Protein AF-D4N871-F1 (afdb_monomer_lite)

Secondary structure (DSSP, 8-state):
---PPPPB--TTS-HHHHHHHHHHHHHHHHTTS-HHHHHHHHHTTSHHHHHHHHHHHHHGGGS-HHHHHHHHHTT-HHHHHHHHHHHHHTT-B-SS-EEEEE---TGGGT--S-S--BTTTTB--HHHHHHHHHHHTT--EE--SEEEEE-SGGG--TT-SEEEEEEEPTT-BEEEEE-SS-EEEEEEET-EEEEEEEEEEEETTEEEEEEEEEEE-----TTT--HHHHHHHHTTHHHHS-HHHHHHHHHIIIIIHHHHHHHHHTTT-S--HHHHHHHHHHHHHHHHS---S-EEEEEEE-SGGGTS-TT--SEEEETTEEEE-HHHHHHHHHHHTT-EEEESS-EEEESSS--GGGTT--EEEEEEE-TT-SEEE--S-TT-TTT-EEEEPTTEEEEEEEEEEEEEEEETTEEEEEEEEEEEEEE-S--

InterPro domains:
  IPR003540 ADP ribosyltransferase [PF03496] (18-212)
  IPR003540 ADP ribosyltransferase [PF03496] (227-427)
  IPR016013 Binary exotoxin A, clostridial type [PR01390] (21-40)
  IPR016013 Binary exotoxin A, clostridial type [PR01390] (56-74)
  IPR016013 Binary exotoxin A, clostridial type [PR01390] (91-112)
  IPR016013 Binary exotoxin A, clostridial type [PR01390] (161-179)
  IPR016013 Binary exotoxin A, clostridial type [PR01390] (205-221)
  IPR016013 Binary exotoxin A, clostridial type [PR01390] (229-252)
  IPR016013 Binary exotoxin A, clostridial type [PR01390] (332-350)
  IPR016013 Binary exotoxin A, clostridial type [PR01390] (375-394)

Sequence (431 aa):
MPIIKEPIDFINKPESEAKKWGKEEEKRWFTKLNNLEEVAVNQLKNKEYKTKIDNFSTDILFSSLTAIEIMKEDENQNLFDVERIREALLKNTLDRDAIGYVNFTPKELGINFSIRDVELDRDISDETLDKVRQQIINQEYTKFSFISLGLNDNSINESVPVIVKTRVPTTFDYGVLNDKETVSLLLNQGFSIIPESAIITTIKGKDYILIEGSLSQELDFYNKGSEAWGAENYGDYISKLSHEQLGALEGYLHSDYKAINSYLRNNRVPNNDELNKKIELISSALSVKPIPQTLIAYRRVDGIPFDLPSDFSFDKKENGEIIADKQKLNEFIDKWTGKEIENLSFSSTSLKSTPLSFSKSRFIFRLRLSEGTIGAFIYGFSGFQDEQEILLNKNSTFKIFRITPITSIINRVTKMTQVVIDAEVIQNKEI

Foldseek 3Di:
DPPDDDALACEVHDPVVLLVVLVVQQVVLVVQADPLLCVLVQCCLPVVSVVVLQQVLLQVLQAAPQQVVQCVVVVPSSSVSNVSPVVSLVRDWFPFKAKAWKPDACQLQLHLDQQQDDDPSFDGDPVSQVVSCVQAAQDKGFRQGWIKGWRYPLPDDLVGQATEIEMGGTGFGWHWDRDPRTIIITGDHQKIWHFNDWDWDADPRGIHTYTYTYIGGAAADRQNFDLPCQCVQCVCLLVQADPLLNVLQLCCVPPCVVVLQVCLVVVNPPPDVVSVSSLVSPLVSLQSRDDAAKHKWKDFAACVLVVDPSLDAQWDDDPNDIDGNVVVVSVCSVVQAQDKGWFSAKDKIASRQYDLVRSSRFEMETETRHHSFRWGQPPPDPPCSPRRIIIHRGGWMWGFSHKDWGWHRNHPVDIGIHIYTYTYTDDDPPD

Organism: NCBI:txid36828

Radius of gyration: 23.7 Å; chains: 1; bounding box: 64×53×73 Å

Structure (mmCIF, N/CA/C/O backbone):
data_AF-D4N871-F1
#
_entry.id   AF-D4N871-F1
#
loop_
_atom_site.group_PDB
_atom_site.id
_atom_site.type_symbol
_atom_site.label_atom_id
_atom_site.label_alt_id
_atom_site.label_comp_id
_atom_site.label_asym_id
_atom_site.label_entity_id
_atom_site.label_seq_id
_atom_site.pdbx_PDB_ins_code
_atom_site.Cartn_x
_atom_site.Cartn_y
_atom_site.Cartn_z
_atom_site.occupancy
_atom_site.B_iso_or_equiv
_atom_site.auth_seq_id
_atom_site.auth_comp_id
_atom_site.auth_asym_id
_atom_site.auth_atom_id
_atom_site.pdbx_PDB_model_num
ATOM 1 N N . MET A 1 1 ? 7.633 -24.657 35.528 1.00 44.75 1 MET A N 1
ATOM 2 C CA . MET A 1 1 ? 6.983 -24.412 34.223 1.00 44.75 1 MET A CA 1
ATOM 3 C C . MET A 1 1 ? 6.758 -22.914 34.097 1.00 44.75 1 MET A C 1
ATOM 5 O O . MET A 1 1 ? 6.305 -22.341 35.083 1.00 44.75 1 MET A O 1
ATOM 9 N N . PRO A 1 2 ? 7.122 -22.260 32.981 1.00 48.31 2 PRO A N 1
ATOM 10 C CA . PRO A 1 2 ? 6.734 -20.868 32.765 1.00 48.31 2 PRO A CA 1
ATOM 11 C C . PRO A 1 2 ? 5.201 -20.769 32.756 1.00 48.31 2 PRO A C 1
ATOM 13 O O . PRO A 1 2 ? 4.531 -21.647 32.214 1.00 48.31 2 PRO A O 1
ATOM 16 N N . ILE A 1 3 ? 4.646 -19.742 33.405 1.00 69.06 3 ILE A N 1
ATOM 17 C CA . ILE A 1 3 ? 3.200 -19.487 33.407 1.00 69.06 3 ILE A CA 1
ATOM 18 C C . ILE A 1 3 ? 2.806 -19.123 31.973 1.00 69.06 3 ILE A C 1
ATOM 20 O O . ILE A 1 3 ? 3.244 -18.092 31.460 1.00 69.06 3 ILE A O 1
ATOM 24 N N . ILE A 1 4 ? 2.013 -19.977 31.325 1.00 73.56 4 ILE A N 1
ATOM 25 C CA . ILE A 1 4 ? 1.446 -19.692 30.004 1.00 73.56 4 ILE A CA 1
ATOM 26 C C . ILE A 1 4 ? 0.475 -18.521 30.180 1.00 73.56 4 ILE A C 1
ATOM 28 O O . ILE A 1 4 ? -0.488 -18.623 30.939 1.00 73.56 4 ILE A O 1
ATOM 32 N N . LYS A 1 5 ? 0.751 -17.390 29.525 1.00 87.56 5 LYS A N 1
ATOM 33 C CA . LYS A 1 5 ? -0.169 -16.250 29.494 1.00 87.56 5 LYS A CA 1
ATOM 34 C C . LYS A 1 5 ? -1.165 -16.460 28.356 1.00 87.56 5 LYS A C 1
ATOM 36 O O . LYS A 1 5 ? -0.759 -16.506 27.199 1.00 87.56 5 LYS A O 1
ATOM 41 N N . GLU A 1 6 ? -2.447 -16.573 28.686 1.00 92.81 6 GLU A N 1
ATOM 42 C CA . GLU A 1 6 ? -3.528 -16.519 27.694 1.00 92.81 6 GLU A CA 1
ATOM 43 C C . GLU A 1 6 ? -3.536 -15.164 26.968 1.00 92.81 6 GLU A C 1
ATOM 45 O O . GLU A 1 6 ? -3.182 -14.158 27.597 1.00 92.81 6 GLU A O 1
ATOM 50 N N . PRO A 1 7 ? -3.932 -15.114 25.682 1.00 96.31 7 PRO A N 1
ATOM 51 C CA . PRO A 1 7 ? -3.974 -13.874 24.912 1.00 96.31 7 PRO A CA 1
ATOM 52 C C . PRO A 1 7 ? -4.945 -12.844 25.510 1.00 96.31 7 PRO A C 1
ATOM 54 O O . PRO A 1 7 ? -5.891 -13.180 26.227 1.00 96.31 7 PRO A O 1
ATOM 57 N N . ILE A 1 8 ? -4.720 -11.569 25.187 1.00 96.75 8 ILE A N 1
ATOM 58 C CA . ILE A 1 8 ? -5.708 -10.506 25.380 1.00 96.75 8 ILE A CA 1
ATOM 59 C C . ILE A 1 8 ? -6.852 -10.784 24.407 1.00 96.75 8 ILE A C 1
ATOM 61 O O . ILE A 1 8 ? -6.727 -10.543 23.210 1.00 96.75 8 ILE A O 1
ATOM 65 N N . ASP A 1 9 ? -7.950 -11.307 24.933 1.00 96.50 9 ASP A N 1
ATOM 66 C CA . ASP A 1 9 ? -9.164 -11.591 24.177 1.00 96.50 9 ASP A CA 1
ATOM 67 C C . ASP A 1 9 ? -10.379 -11.220 25.035 1.00 96.50 9 ASP A C 1
ATOM 69 O O . ASP A 1 9 ? -10.576 -11.774 26.127 1.00 96.50 9 ASP A O 1
ATOM 73 N N . PHE A 1 10 ? -11.151 -10.237 24.568 1.00 95.75 10 PHE A N 1
ATOM 74 C CA . PHE A 1 10 ? -12.412 -9.811 25.179 1.00 95.75 10 PHE A CA 1
ATOM 75 C C . PHE A 1 10 ? -13.628 -10.105 24.291 1.00 95.75 10 PHE A C 1
ATOM 77 O O . PHE A 1 10 ? -14.736 -9.668 24.612 1.00 95.75 10 PHE A O 1
ATOM 84 N N . ILE A 1 11 ? -13.455 -10.872 23.211 1.00 92.75 11 ILE A N 1
ATOM 85 C CA . ILE A 1 11 ? -14.566 -11.372 22.403 1.00 92.75 11 ILE A CA 1
ATOM 86 C C . ILE A 1 11 ? -15.415 -12.291 23.293 1.00 92.75 11 ILE A C 1
ATOM 88 O O . ILE A 1 11 ? -14.889 -13.105 24.056 1.00 92.75 11 ILE A O 1
ATOM 92 N N . ASN A 1 12 ? -16.741 -12.134 23.246 1.00 88.56 12 ASN A N 1
ATOM 93 C CA . ASN A 1 12 ? -17.694 -12.833 24.120 1.00 88.56 12 ASN A CA 1
ATOM 94 C C . ASN A 1 12 ? -17.510 -12.612 25.643 1.00 88.56 12 ASN A C 1
ATOM 96 O O . ASN A 1 12 ? -18.130 -13.326 26.436 1.00 88.56 12 ASN A O 1
ATOM 100 N N . LYS A 1 13 ? -16.701 -11.637 26.088 1.00 91.50 13 LYS A N 1
ATOM 101 C CA . LYS A 1 13 ? -16.600 -11.246 27.509 1.00 91.50 13 LYS A CA 1
ATOM 102 C C . LYS A 1 13 ? -17.470 -10.023 27.819 1.00 91.50 13 LYS A C 1
ATOM 104 O O . LYS A 1 13 ? -17.770 -9.239 26.916 1.00 91.50 13 LYS A O 1
ATOM 109 N N . PRO A 1 14 ? -17.871 -9.812 29.089 1.00 91.50 14 PRO A N 1
ATOM 110 C CA . PRO A 1 14 ? -18.611 -8.618 29.476 1.00 91.50 14 PRO A CA 1
ATOM 111 C C . PRO A 1 14 ? -17.861 -7.336 29.101 1.00 91.50 14 PRO A C 1
ATOM 113 O O . PRO A 1 14 ? -16.678 -7.178 29.404 1.00 91.50 14 PRO A O 1
ATOM 116 N N . GLU A 1 15 ? -18.568 -6.373 28.509 1.00 89.88 15 GLU A N 1
ATOM 117 C CA . GLU A 1 15 ? -17.986 -5.087 28.102 1.00 89.88 15 GLU A CA 1
ATOM 118 C C . GLU A 1 15 ? -17.278 -4.367 29.262 1.00 89.88 15 GLU A C 1
ATOM 120 O O . GLU A 1 15 ? -16.228 -3.749 29.076 1.00 89.88 15 GLU A O 1
ATOM 125 N N . SER A 1 16 ? -17.823 -4.477 30.476 1.00 92.19 16 SER A N 1
ATOM 126 C CA . SER A 1 16 ? -17.251 -3.873 31.679 1.00 92.19 16 SER A CA 1
ATOM 127 C C . SER A 1 16 ? -15.835 -4.372 31.988 1.00 92.19 16 SER A C 1
ATOM 129 O O . SER A 1 16 ? -15.027 -3.599 32.507 1.00 92.19 16 SER A O 1
ATOM 131 N N . GLU A 1 17 ? -15.502 -5.619 31.638 1.00 94.31 17 GLU A N 1
ATOM 132 C CA . GLU A 1 17 ? -14.153 -6.170 31.793 1.00 94.31 17 GLU A CA 1
ATOM 133 C C . GLU A 1 17 ? -13.183 -5.530 30.802 1.00 94.31 17 GLU A C 1
ATOM 135 O O . GLU A 1 17 ? -12.138 -5.022 31.218 1.00 94.31 17 GLU A O 1
ATOM 140 N N . ALA A 1 18 ? -13.568 -5.459 29.522 1.00 94.44 18 ALA A N 1
ATOM 141 C CA . ALA A 1 18 ? -12.780 -4.797 28.485 1.00 94.44 18 ALA A CA 1
ATOM 142 C C . ALA A 1 18 ? -12.549 -3.317 28.824 1.00 94.44 18 ALA A C 1
ATOM 144 O O . ALA A 1 18 ? -11.424 -2.828 28.754 1.00 94.44 18 ALA A O 1
ATOM 145 N N . LYS A 1 19 ? -13.592 -2.598 29.264 1.00 94.88 19 LYS A N 1
ATOM 146 C CA . LYS A 1 19 ? -13.513 -1.178 29.650 1.00 94.88 19 LYS A CA 1
ATOM 147 C C . LYS A 1 19 ? -12.615 -0.945 30.856 1.00 94.88 19 LYS A C 1
ATOM 149 O O . LYS A 1 19 ? -11.854 0.026 30.874 1.00 94.88 19 LYS A O 1
ATOM 154 N N . LYS A 1 20 ? -12.698 -1.813 31.869 1.00 95.56 20 LYS A N 1
ATOM 155 C CA . LYS A 1 20 ? -11.842 -1.736 33.058 1.00 95.56 20 LYS A CA 1
ATOM 156 C C . LYS A 1 20 ? -10.380 -1.960 32.684 1.00 95.56 20 LYS A C 1
ATOM 158 O O . LYS A 1 20 ? -9.535 -1.181 33.117 1.00 95.56 20 LYS A O 1
ATOM 163 N N . TRP A 1 21 ? -10.104 -2.979 31.870 1.00 96.44 21 TRP A N 1
ATOM 164 C CA . TRP A 1 21 ? -8.763 -3.253 31.357 1.00 96.44 21 TRP A CA 1
ATOM 165 C C . TRP A 1 21 ? -8.240 -2.090 30.507 1.00 96.44 21 TRP A C 1
ATOM 167 O O . TRP A 1 21 ? -7.176 -1.551 30.795 1.00 96.44 21 TRP A O 1
ATOM 177 N N . GLY A 1 22 ? -9.036 -1.618 29.544 1.00 96.69 22 GLY A N 1
ATOM 178 C CA . GLY A 1 22 ? -8.650 -0.542 28.634 1.00 96.69 22 GLY A CA 1
ATOM 179 C C . GLY A 1 22 ? -8.344 0.772 29.350 1.00 96.69 22 GLY A C 1
ATOM 180 O O . GLY A 1 22 ? -7.403 1.465 28.986 1.00 96.69 22 GLY A O 1
ATOM 181 N N . LYS A 1 23 ? -9.091 1.105 30.412 1.00 96.62 23 LYS A N 1
ATOM 182 C CA . LYS A 1 23 ? -8.823 2.292 31.239 1.00 96.62 23 LYS A CA 1
ATOM 183 C C . LYS A 1 23 ? -7.495 2.192 31.993 1.00 96.62 23 LYS A C 1
ATOM 185 O O . LYS A 1 23 ? -6.803 3.198 32.125 1.00 96.62 23 LYS A O 1
ATOM 190 N N . GLU A 1 24 ? -7.168 1.014 32.519 1.00 97.44 24 GLU A N 1
ATOM 191 C CA . GLU A 1 24 ? -5.918 0.817 33.255 1.00 97.44 24 GLU A CA 1
ATOM 192 C C . GLU A 1 24 ? -4.712 0.823 32.314 1.00 97.44 24 GLU A C 1
ATOM 194 O O . GLU A 1 24 ? -3.729 1.505 32.596 1.00 97.44 24 GLU A O 1
ATOM 199 N N . GLU A 1 25 ? -4.801 0.149 31.166 1.00 98.06 25 GLU A N 1
ATOM 200 C CA . GLU A 1 25 ? -3.706 0.129 30.192 1.00 98.06 25 GLU A CA 1
ATOM 201 C C . GLU A 1 25 ? -3.513 1.481 29.492 1.00 98.06 25 GLU A C 1
ATOM 203 O O . GLU A 1 25 ? -2.373 1.900 29.308 1.00 98.06 25 GLU A O 1
ATOM 208 N N . GLU A 1 26 ? -4.585 2.223 29.184 1.00 97.81 26 GLU A N 1
ATOM 209 C CA . GLU A 1 26 ? -4.471 3.598 28.675 1.00 97.81 26 GLU A CA 1
ATOM 210 C C . GLU A 1 26 ? -3.758 4.497 29.694 1.00 97.81 26 GLU A C 1
ATOM 212 O O . GLU A 1 26 ? -2.779 5.164 29.360 1.00 97.81 26 GLU A O 1
ATOM 217 N N . LYS A 1 27 ? -4.172 4.449 30.968 1.00 97.81 27 LYS A N 1
ATOM 218 C CA . LYS A 1 27 ? -3.506 5.189 32.047 1.00 97.81 27 LYS A CA 1
ATOM 219 C C . LYS A 1 27 ? -2.032 4.798 32.156 1.00 97.81 27 LYS A C 1
ATOM 221 O O . LYS A 1 27 ? -1.174 5.670 32.267 1.00 97.81 27 LYS A O 1
ATOM 226 N N . ARG A 1 28 ? -1.724 3.499 32.124 1.00 98.06 28 ARG A N 1
ATOM 227 C CA . ARG A 1 28 ? -0.352 2.987 32.201 1.00 98.06 28 ARG A CA 1
ATOM 228 C C . ARG A 1 28 ? 0.492 3.469 31.027 1.00 98.06 28 ARG A C 1
ATOM 230 O O . ARG A 1 28 ? 1.630 3.881 31.240 1.00 98.06 28 ARG A O 1
ATOM 237 N N . TRP A 1 29 ? -0.051 3.451 29.815 1.00 98.50 29 TRP A N 1
ATOM 238 C CA . TRP A 1 29 ? 0.630 3.968 28.636 1.00 98.50 29 TRP A CA 1
ATOM 239 C C . TRP A 1 29 ? 0.891 5.471 28.761 1.00 98.50 29 TRP A C 1
ATOM 241 O O . TRP A 1 29 ? 2.030 5.895 28.583 1.00 98.50 29 TRP A O 1
ATOM 251 N N . PHE A 1 30 ? -0.105 6.251 29.191 1.00 98.12 30 PHE A N 1
ATOM 252 C CA . PHE A 1 30 ? -0.009 7.710 29.304 1.00 98.12 30 PHE A CA 1
ATOM 253 C C . PHE A 1 30 ? 1.044 8.155 30.329 1.00 98.12 30 PHE A C 1
ATOM 255 O O . PHE A 1 30 ? 1.711 9.158 30.112 1.00 98.12 30 PHE A O 1
ATOM 262 N N . THR A 1 31 ? 1.320 7.366 31.380 1.00 98.38 31 THR A N 1
ATOM 263 C CA . THR A 1 31 ? 2.444 7.664 32.302 1.00 98.38 31 THR A CA 1
ATOM 264 C C . THR A 1 31 ? 3.831 7.635 31.648 1.00 98.38 31 THR A C 1
ATOM 266 O O . THR A 1 31 ? 4.795 8.113 32.244 1.00 98.38 31 THR A O 1
ATOM 269 N N . LYS A 1 32 ? 3.952 7.068 30.442 1.00 98.50 32 LYS A N 1
ATOM 270 C CA . LYS A 1 32 ? 5.198 7.006 29.665 1.00 98.50 32 LYS A CA 1
ATOM 271 C C . LYS A 1 32 ? 5.302 8.122 28.622 1.00 98.50 32 LYS A C 1
ATOM 273 O O . LYS A 1 32 ? 6.351 8.253 27.988 1.00 98.50 32 LYS A O 1
ATOM 278 N N . LEU A 1 33 ? 4.224 8.872 28.401 1.00 98.56 33 LEU A N 1
ATOM 279 C CA . LEU A 1 33 ? 4.135 9.876 27.349 1.00 98.56 33 LEU A CA 1
ATOM 280 C C . LEU A 1 33 ? 4.534 11.253 27.877 1.00 98.56 33 LEU A C 1
ATOM 282 O O . LEU A 1 33 ? 4.311 11.588 29.040 1.00 98.56 33 LEU A O 1
ATOM 286 N N . ASN A 1 34 ? 5.133 12.065 27.011 1.00 98.56 34 ASN A N 1
ATOM 287 C CA . ASN A 1 34 ? 5.230 13.498 27.260 1.00 98.56 34 ASN A CA 1
ATOM 288 C C . ASN A 1 34 ? 3.897 14.186 26.907 1.00 98.56 34 ASN A C 1
ATOM 290 O O . ASN A 1 34 ? 3.037 13.612 26.242 1.00 98.56 34 ASN A O 1
ATOM 294 N N . ASN A 1 35 ? 3.735 15.445 27.317 1.00 98.44 35 ASN A N 1
ATOM 295 C CA . ASN A 1 35 ? 2.480 16.176 27.127 1.00 98.44 35 ASN A CA 1
ATOM 296 C C . ASN A 1 35 ? 2.042 16.291 25.651 1.00 98.44 35 ASN A C 1
ATOM 298 O O . ASN A 1 35 ? 0.852 16.239 25.362 1.00 98.44 35 ASN A O 1
ATOM 302 N N . LEU A 1 36 ? 2.977 16.455 24.708 1.00 98.44 36 LEU A N 1
ATOM 303 C CA . LEU A 1 36 ? 2.640 16.589 23.285 1.00 98.44 36 LEU A CA 1
ATOM 304 C C . LEU A 1 36 ? 2.220 15.248 22.671 1.00 98.44 36 LEU A C 1
ATOM 306 O O . LEU A 1 36 ? 1.280 15.208 21.881 1.00 98.44 36 LEU A O 1
ATOM 310 N N . GLU A 1 37 ? 2.881 14.158 23.060 1.00 98.75 37 GLU A N 1
ATOM 311 C CA . GLU A 1 37 ? 2.487 12.795 22.686 1.00 98.75 37 GLU A CA 1
ATOM 312 C C . GLU A 1 37 ? 1.099 12.449 23.232 1.00 98.75 37 GLU A C 1
ATOM 314 O O . GLU A 1 37 ? 0.248 11.976 22.481 1.00 98.75 37 GLU A O 1
ATOM 319 N N . GLU A 1 38 ? 0.838 12.739 24.511 1.00 98.44 38 GLU A N 1
ATOM 320 C CA . GLU A 1 38 ? -0.465 12.501 25.139 1.00 98.44 38 GLU A CA 1
ATOM 321 C C . GLU A 1 38 ? -1.579 13.279 24.430 1.00 98.44 38 GLU A C 1
ATOM 323 O O . GLU A 1 38 ? -2.631 12.717 24.122 1.00 98.44 38 GLU A O 1
ATOM 328 N N . VAL A 1 39 ? -1.346 14.556 24.109 1.00 98.44 39 VAL A N 1
ATOM 329 C CA . VAL A 1 39 ? -2.315 15.392 23.388 1.00 98.44 39 VAL A CA 1
ATOM 330 C C . VAL A 1 39 ? -2.604 14.846 21.987 1.00 98.44 39 VAL A C 1
ATOM 332 O O . VAL A 1 39 ? -3.775 14.780 21.608 1.00 98.44 39 VAL A O 1
ATOM 335 N N . ALA A 1 40 ? -1.582 14.439 21.228 1.00 98.50 40 ALA A N 1
ATOM 336 C CA . ALA A 1 40 ? -1.760 13.875 19.887 1.00 98.50 40 ALA A CA 1
ATOM 337 C C . ALA A 1 40 ? -2.534 12.544 19.930 1.00 98.50 40 ALA A C 1
ATOM 339 O O . ALA A 1 40 ? -3.506 12.356 19.197 1.00 98.50 40 ALA A O 1
ATOM 340 N N . VAL A 1 41 ? -2.164 11.646 20.849 1.00 98.38 41 VAL A N 1
ATOM 341 C CA . VAL A 1 41 ? -2.829 10.348 21.040 1.00 98.38 41 VAL A CA 1
ATOM 342 C C . VAL A 1 41 ? -4.275 10.522 21.508 1.00 98.38 41 VAL A C 1
ATOM 344 O O . VAL A 1 41 ? -5.183 9.900 20.960 1.00 98.38 41 VAL A O 1
ATOM 347 N N . ASN A 1 42 ? -4.528 11.378 22.500 1.00 97.06 42 ASN A N 1
ATOM 348 C CA . ASN A 1 42 ? -5.863 11.540 23.074 1.00 97.06 42 ASN A CA 1
ATOM 349 C C . ASN A 1 42 ? -6.858 12.156 22.073 1.00 97.06 42 ASN A C 1
ATOM 351 O O . ASN A 1 42 ? -8.049 11.838 22.114 1.00 97.06 42 ASN A O 1
ATOM 355 N N . GLN A 1 43 ? -6.387 12.977 21.126 1.00 97.62 43 GLN A N 1
ATOM 356 C CA . GLN A 1 43 ? -7.223 13.503 20.041 1.00 97.62 43 GLN A CA 1
ATOM 357 C C . GLN A 1 43 ? -7.733 12.414 19.084 1.00 97.62 43 GLN A C 1
ATOM 359 O O . GLN A 1 43 ? -8.785 12.603 18.474 1.00 97.62 43 GLN A O 1
ATOM 364 N N . LEU A 1 44 ? -7.089 11.240 19.007 1.00 97.44 44 LEU A N 1
ATOM 365 C CA . LEU A 1 44 ? -7.565 10.111 18.191 1.00 97.44 44 LEU A CA 1
ATOM 366 C C . LEU A 1 44 ? -8.910 9.536 18.665 1.00 97.44 44 LEU A C 1
ATOM 368 O O . LEU A 1 44 ? -9.563 8.813 17.915 1.00 97.44 44 LEU A O 1
ATOM 372 N N . LYS A 1 45 ? -9.369 9.881 19.876 1.00 94.81 45 LYS A N 1
ATOM 373 C CA . LYS A 1 45 ? -10.731 9.562 20.341 1.00 94.81 45 LYS A CA 1
ATOM 374 C C . LYS A 1 45 ? -11.808 10.336 19.570 1.00 94.81 45 LYS A C 1
ATOM 376 O O . LYS A 1 45 ? -12.973 9.943 19.568 1.00 94.81 45 LYS A O 1
ATOM 381 N N . ASN A 1 46 ? -11.444 11.438 18.910 1.00 95.31 46 ASN A N 1
ATOM 382 C CA . ASN A 1 46 ? -12.317 12.135 17.976 1.00 95.31 46 ASN A CA 1
ATOM 383 C C . ASN A 1 46 ? -12.229 11.466 16.590 1.00 95.31 46 ASN A C 1
ATOM 385 O O . ASN A 1 46 ? -11.169 11.442 15.967 1.00 95.31 46 ASN A O 1
ATOM 389 N N . LYS A 1 47 ? -13.361 10.950 16.089 1.00 93.06 47 LYS A N 1
ATOM 390 C CA . LYS A 1 47 ? -13.431 10.205 14.816 1.00 93.06 47 LYS A CA 1
ATOM 391 C C . LYS A 1 47 ? -12.989 11.028 13.597 1.00 93.06 47 LYS A C 1
ATOM 393 O O . LYS A 1 47 ? -12.364 10.477 12.692 1.00 93.06 47 LYS A O 1
ATOM 398 N N . GLU A 1 48 ? -13.2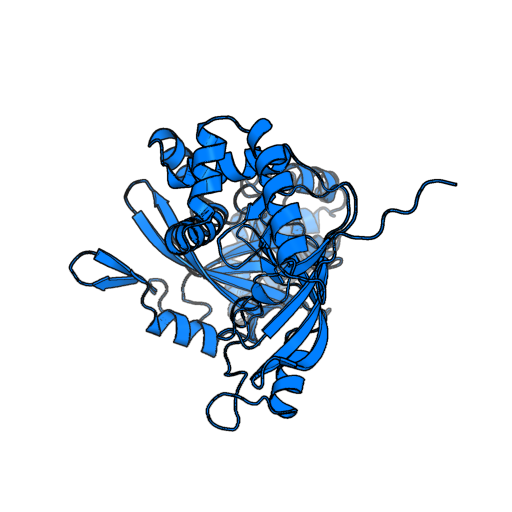86 12.327 13.565 1.00 96.69 48 GLU A N 1
ATOM 399 C CA . GLU A 1 48 ? -12.889 13.225 12.471 1.00 96.69 48 GLU A CA 1
ATOM 400 C C . GLU A 1 48 ? -11.374 13.460 12.479 1.00 96.69 48 GLU A C 1
ATOM 402 O O . GLU A 1 48 ? -10.717 13.295 11.450 1.00 96.69 48 GLU A O 1
ATOM 407 N N . TYR A 1 49 ? -10.801 13.747 13.653 1.00 97.75 49 TYR A N 1
ATOM 408 C CA . TYR A 1 49 ? -9.355 13.897 13.810 1.00 97.75 49 TYR A CA 1
ATOM 409 C C . TYR A 1 49 ? -8.613 12.595 13.493 1.00 97.75 49 TYR A C 1
ATOM 411 O O . TYR A 1 49 ? -7.644 12.623 12.738 1.00 97.75 49 TYR A O 1
ATOM 419 N N . LYS A 1 50 ? -9.096 11.444 13.982 1.00 97.44 50 LYS A N 1
ATOM 420 C CA . LYS A 1 50 ? -8.519 10.136 13.642 1.00 97.44 50 LYS A CA 1
ATOM 421 C C . LYS A 1 50 ? -8.531 9.887 12.136 1.00 97.44 50 LYS A C 1
ATOM 423 O O . LYS A 1 50 ? -7.497 9.536 11.585 1.00 97.44 50 LYS A O 1
ATOM 428 N N . THR A 1 51 ? -9.655 10.139 11.462 1.00 97.62 51 THR A N 1
ATOM 429 C CA . THR A 1 51 ? -9.750 10.000 9.997 1.00 97.62 51 THR A CA 1
ATOM 430 C C . THR A 1 51 ? -8.749 10.916 9.287 1.00 97.62 51 THR A C 1
ATOM 432 O O . THR A 1 51 ? -8.058 10.492 8.363 1.00 97.62 51 THR A O 1
ATOM 435 N N . LYS A 1 52 ? -8.626 12.169 9.738 1.00 98.44 52 LYS A N 1
ATOM 436 C CA . LYS A 1 52 ? -7.663 13.136 9.198 1.00 98.44 52 LYS A CA 1
ATOM 437 C C . LYS A 1 52 ? -6.214 12.670 9.380 1.00 98.44 52 LYS A C 1
ATOM 439 O O . LYS A 1 52 ? -5.440 12.772 8.432 1.00 98.44 52 LYS A O 1
ATOM 444 N N . ILE A 1 53 ? -5.843 12.180 10.564 1.00 98.69 53 ILE A N 1
ATOM 445 C CA . ILE A 1 53 ? -4.486 11.700 10.859 1.00 98.69 53 ILE A CA 1
ATOM 446 C C . ILE A 1 53 ? -4.183 10.392 10.131 1.00 98.69 53 ILE A C 1
ATOM 448 O O . ILE A 1 53 ? -3.097 10.267 9.578 1.00 98.69 53 ILE A O 1
ATOM 452 N N . ASP A 1 54 ? -5.130 9.458 10.047 1.00 98.50 54 ASP A N 1
ATOM 453 C CA . ASP A 1 54 ? -4.951 8.215 9.292 1.00 98.50 54 ASP A CA 1
ATOM 454 C C . ASP A 1 54 ? -4.705 8.518 7.801 1.00 98.50 54 ASP A C 1
ATOM 456 O O . ASP A 1 54 ? -3.725 8.030 7.226 1.00 98.50 54 ASP A O 1
ATOM 460 N N . ASN A 1 55 ? -5.503 9.412 7.203 1.00 98.56 55 ASN A N 1
ATOM 461 C CA . ASN A 1 55 ? -5.298 9.878 5.826 1.00 98.56 55 ASN A CA 1
ATOM 462 C C . ASN A 1 55 ? -3.940 10.575 5.663 1.00 98.56 55 ASN A C 1
ATOM 464 O O . ASN A 1 55 ? -3.148 10.191 4.808 1.00 98.56 55 ASN A O 1
ATOM 468 N N . PHE A 1 56 ? -3.618 11.540 6.530 1.00 98.75 56 PHE A N 1
ATOM 469 C CA . PHE A 1 56 ? -2.359 12.283 6.443 1.00 98.75 56 PHE A CA 1
ATOM 470 C C . PHE A 1 56 ? -1.133 11.375 6.629 1.00 98.75 56 PHE A C 1
ATOM 472 O O . PHE A 1 56 ? -0.132 11.518 5.932 1.00 98.75 56 PHE A O 1
ATOM 479 N N . SER A 1 57 ? -1.218 10.398 7.535 1.00 98.81 57 SER A N 1
ATOM 480 C CA . SER A 1 57 ? -0.163 9.411 7.768 1.00 98.81 57 SER A CA 1
ATOM 481 C C . SER A 1 57 ? 0.084 8.514 6.551 1.00 98.81 57 SER A C 1
ATOM 483 O O . SER A 1 57 ? 1.206 8.038 6.381 1.00 98.81 57 SER A O 1
ATOM 485 N N . THR A 1 58 ? -0.929 8.332 5.696 1.00 98.81 58 THR A N 1
ATOM 486 C CA . THR A 1 58 ? -0.821 7.673 4.387 1.00 98.81 58 THR A CA 1
ATOM 487 C C . THR A 1 58 ? -0.208 8.621 3.356 1.00 98.81 58 THR A C 1
ATOM 489 O O . THR A 1 58 ? 0.759 8.263 2.689 1.00 98.81 58 THR A O 1
ATOM 492 N N . ASP A 1 59 ? -0.708 9.857 3.264 1.00 98.75 59 ASP A N 1
ATOM 493 C CA . ASP A 1 59 ? -0.267 10.873 2.298 1.00 98.75 59 ASP A CA 1
ATOM 494 C C . ASP A 1 59 ? 1.253 11.110 2.333 1.00 98.75 59 ASP A C 1
ATOM 496 O O . ASP A 1 59 ? 1.914 11.211 1.291 1.00 98.75 59 ASP A O 1
ATOM 500 N N . ILE A 1 60 ? 1.839 11.158 3.535 1.00 98.75 60 ILE A N 1
ATOM 501 C CA . ILE A 1 60 ? 3.278 11.396 3.713 1.00 98.75 60 ILE A CA 1
ATOM 502 C C . ILE A 1 60 ? 4.159 10.237 3.224 1.00 98.75 60 ILE A C 1
ATOM 504 O O . ILE A 1 60 ? 5.319 10.474 2.899 1.00 98.75 60 ILE A O 1
ATOM 508 N N . LEU A 1 61 ? 3.636 9.009 3.115 1.00 98.75 61 LEU A N 1
ATOM 509 C CA . LEU A 1 61 ? 4.374 7.860 2.561 1.00 98.75 61 LEU A CA 1
ATOM 510 C C . LEU A 1 61 ? 4.556 7.967 1.040 1.00 98.75 61 LEU A C 1
ATOM 512 O O . LEU A 1 61 ? 5.468 7.364 0.474 1.00 98.75 61 LEU A O 1
ATOM 516 N N . PHE A 1 62 ? 3.714 8.773 0.390 1.00 98.81 62 PHE A N 1
ATOM 517 C CA . PHE A 1 62 ? 3.672 8.993 -1.058 1.00 98.81 62 PHE A CA 1
ATOM 518 C C . PHE A 1 62 ? 3.912 10.463 -1.426 1.00 98.81 62 PHE A C 1
ATOM 520 O O . PHE A 1 62 ? 3.488 10.943 -2.482 1.00 98.81 62 PHE A O 1
ATOM 527 N N . SER A 1 63 ? 4.592 11.183 -0.538 1.00 98.69 63 SER A N 1
ATOM 528 C CA . SER A 1 63 ? 5.093 12.538 -0.747 1.00 98.69 63 SER A CA 1
ATOM 529 C C . SER A 1 63 ? 6.622 12.501 -0.771 1.00 98.69 63 SER A C 1
ATOM 531 O O . SER A 1 63 ? 7.240 11.680 -0.090 1.00 98.69 63 SER A O 1
ATOM 533 N N . SER A 1 64 ? 7.255 13.360 -1.575 1.00 98.44 64 SER A N 1
ATOM 534 C CA . SER A 1 64 ? 8.723 13.362 -1.701 1.00 98.44 64 SER A CA 1
ATOM 535 C C . SER A 1 64 ? 9.404 13.719 -0.378 1.00 98.44 64 SER A C 1
ATOM 537 O O . SER A 1 64 ? 8.847 14.483 0.409 1.00 98.44 64 SER A O 1
ATOM 539 N N . LEU A 1 65 ? 10.634 13.243 -0.157 1.00 98.25 65 LEU A N 1
ATOM 540 C CA . LEU A 1 65 ? 11.418 13.630 1.026 1.00 98.25 65 LEU A CA 1
ATOM 541 C C . LEU A 1 65 ? 11.589 15.155 1.125 1.00 98.25 65 LEU A C 1
ATOM 543 O O . LEU A 1 65 ? 11.486 15.706 2.213 1.00 98.25 65 LEU A O 1
ATOM 547 N N . THR A 1 66 ? 11.725 15.857 -0.005 1.00 98.06 66 THR A N 1
ATOM 548 C CA . THR A 1 66 ? 11.733 17.329 -0.045 1.00 98.06 66 THR A CA 1
ATOM 549 C C . THR A 1 66 ? 10.445 17.936 0.515 1.00 98.06 66 THR A C 1
ATOM 551 O O . THR A 1 66 ? 10.502 18.903 1.264 1.00 98.06 66 THR A O 1
ATOM 554 N N . ALA A 1 67 ? 9.277 17.373 0.192 1.00 98.25 67 ALA A N 1
ATOM 555 C CA . ALA A 1 67 ? 8.008 17.839 0.750 1.00 98.25 67 ALA A CA 1
ATOM 556 C C . ALA A 1 67 ? 7.903 17.562 2.258 1.00 98.25 67 ALA A C 1
ATOM 558 O O . ALA A 1 67 ? 7.345 18.383 2.983 1.00 98.25 67 ALA A O 1
ATOM 559 N N . ILE A 1 68 ? 8.462 16.441 2.734 1.00 98.38 68 ILE A N 1
ATOM 560 C CA . ILE A 1 68 ? 8.546 16.144 4.170 1.00 98.38 68 ILE A CA 1
ATOM 561 C C . ILE A 1 68 ? 9.401 17.188 4.893 1.00 98.38 68 ILE A C 1
ATOM 563 O O . ILE A 1 68 ? 8.953 17.731 5.898 1.00 98.38 68 ILE A O 1
ATOM 567 N N . GLU A 1 69 ? 10.584 17.514 4.370 1.00 98.31 69 GLU A N 1
ATOM 568 C CA . GLU A 1 69 ? 11.458 18.524 4.982 1.00 98.31 69 GLU A CA 1
ATOM 569 C C . GLU A 1 69 ? 10.815 19.918 4.985 1.00 98.31 69 GLU A C 1
ATOM 571 O O . GLU A 1 69 ? 10.796 20.567 6.026 1.00 98.31 69 GLU A O 1
ATOM 576 N N . ILE A 1 70 ? 10.154 20.325 3.891 1.00 98.12 70 ILE A N 1
ATOM 577 C CA . ILE A 1 70 ? 9.373 21.578 3.855 1.00 98.12 70 ILE A CA 1
ATOM 578 C C . ILE A 1 70 ? 8.318 21.604 4.972 1.00 98.12 70 ILE A C 1
ATOM 580 O O . ILE A 1 70 ? 8.156 22.615 5.648 1.00 98.12 70 ILE A O 1
ATOM 584 N N . MET A 1 71 ? 7.598 20.500 5.194 1.00 98.44 71 MET A N 1
ATOM 585 C CA . MET A 1 71 ? 6.587 20.436 6.253 1.00 98.44 71 MET A CA 1
ATOM 586 C C . MET A 1 71 ? 7.175 20.509 7.662 1.00 98.44 71 MET A C 1
ATOM 588 O O . MET A 1 71 ? 6.516 21.055 8.546 1.00 98.44 71 MET A O 1
ATOM 592 N N . LYS A 1 72 ? 8.377 19.967 7.885 1.00 98.25 72 LYS A N 1
ATOM 593 C CA . LYS A 1 72 ? 9.076 20.100 9.170 1.00 98.25 72 LYS A CA 1
ATOM 594 C C . LYS A 1 72 ? 9.500 21.544 9.418 1.00 98.25 72 LYS A C 1
ATOM 596 O O . LYS A 1 72 ? 9.269 22.052 10.510 1.00 98.25 72 LYS A O 1
ATOM 601 N N . GLU A 1 73 ? 10.068 22.203 8.406 1.00 98.00 73 GLU A N 1
ATOM 602 C CA . GLU A 1 73 ? 10.450 23.622 8.468 1.00 98.00 73 GLU A CA 1
ATOM 603 C C . GLU A 1 73 ? 9.244 24.539 8.716 1.00 98.00 73 GLU A C 1
ATOM 605 O O . GLU A 1 73 ? 9.356 25.528 9.434 1.00 98.00 73 GLU A O 1
ATOM 610 N N . ASP A 1 74 ? 8.081 24.189 8.159 1.00 97.69 74 ASP A N 1
ATOM 611 C CA . ASP A 1 74 ? 6.820 24.917 8.340 1.00 97.69 74 ASP A CA 1
ATOM 612 C C . ASP A 1 74 ? 6.075 24.543 9.641 1.00 97.69 74 ASP A C 1
ATOM 614 O O . ASP A 1 74 ? 4.926 24.946 9.832 1.00 97.69 74 ASP A O 1
ATOM 618 N N . GLU A 1 75 ? 6.694 23.747 10.521 1.00 97.94 75 GLU A N 1
ATOM 619 C CA . GLU A 1 75 ? 6.119 23.264 11.783 1.00 97.94 75 GLU A CA 1
ATOM 620 C C . GLU A 1 75 ? 4.720 22.632 11.627 1.00 97.94 75 GLU A C 1
ATOM 622 O O . GLU A 1 75 ? 3.794 22.857 12.422 1.00 97.94 75 GLU A O 1
ATOM 627 N N . ASN A 1 76 ? 4.540 21.835 10.568 1.00 98.44 76 ASN A N 1
ATOM 628 C CA . ASN A 1 76 ? 3.254 21.241 10.229 1.00 98.44 76 ASN A CA 1
ATOM 629 C C . ASN A 1 76 ? 2.753 20.311 11.347 1.00 98.44 76 ASN A C 1
ATOM 631 O O . ASN A 1 76 ? 3.254 19.202 11.531 1.00 98.44 76 ASN A O 1
ATOM 635 N N . GLN A 1 77 ? 1.697 20.731 12.051 1.00 98.44 77 GLN A N 1
ATOM 636 C CA . GLN A 1 77 ? 1.186 19.982 13.203 1.00 98.44 77 GLN A CA 1
ATOM 637 C C . GLN A 1 77 ? 0.667 18.586 12.851 1.00 98.44 77 GLN A C 1
ATOM 639 O O . GLN A 1 77 ? 0.818 17.684 13.662 1.00 98.44 77 GLN A O 1
ATOM 644 N N . ASN A 1 78 ? 0.123 18.358 11.648 1.00 98.56 78 ASN A N 1
ATOM 645 C CA . ASN A 1 78 ? -0.322 17.009 11.279 1.00 98.56 78 ASN A CA 1
ATOM 646 C C . ASN A 1 78 ? 0.872 16.048 11.149 1.00 98.56 78 ASN A C 1
ATOM 648 O O . ASN A 1 78 ? 0.761 14.890 11.542 1.00 98.56 78 ASN A O 1
ATOM 652 N N . LEU A 1 79 ? 2.007 16.518 10.609 1.00 98.69 79 LEU A N 1
ATOM 653 C CA . LEU A 1 79 ? 3.234 15.720 10.524 1.00 98.69 79 LEU A CA 1
ATOM 654 C C . LEU A 1 79 ? 3.785 15.423 11.912 1.00 98.69 79 LEU A C 1
ATOM 656 O O . LEU A 1 79 ? 4.038 14.261 12.223 1.00 98.69 79 LEU A O 1
ATOM 660 N N . PHE A 1 80 ? 3.894 16.446 12.757 1.00 98.69 80 PHE A N 1
ATOM 661 C CA . PHE A 1 80 ? 4.382 16.262 14.118 1.00 98.69 80 PHE A CA 1
ATOM 662 C C . PHE A 1 80 ? 3.469 15.370 14.953 1.00 98.69 80 PHE A C 1
ATOM 664 O O . PHE A 1 80 ? 3.971 14.557 15.718 1.00 98.69 80 PHE A O 1
ATOM 671 N N . ASP A 1 81 ? 2.149 15.454 14.798 1.00 98.81 81 ASP A N 1
ATOM 672 C CA . ASP A 1 81 ? 1.229 14.563 15.504 1.00 98.81 81 ASP A CA 1
ATOM 673 C C . ASP A 1 81 ? 1.393 13.106 15.047 1.00 98.81 81 ASP A C 1
ATOM 675 O O . ASP A 1 81 ? 1.434 12.213 15.890 1.00 98.81 81 ASP A O 1
ATOM 679 N N . VAL A 1 82 ? 1.588 12.845 13.746 1.00 98.81 82 VAL A N 1
ATOM 680 C CA . VAL A 1 82 ? 1.918 11.492 13.256 1.00 98.81 82 VAL A CA 1
ATOM 681 C C . VAL A 1 82 ? 3.246 10.992 13.835 1.00 98.81 82 VAL A C 1
ATOM 683 O O . VAL A 1 82 ? 3.320 9.845 14.277 1.00 98.81 82 VAL A O 1
ATOM 686 N N . GLU A 1 83 ? 4.289 11.825 13.859 1.00 98.69 83 GLU A N 1
ATOM 687 C CA . GLU A 1 83 ? 5.591 11.473 14.446 1.00 98.69 83 GLU A CA 1
ATOM 688 C C . GLU A 1 83 ? 5.472 11.181 15.950 1.00 98.69 83 GLU A C 1
ATOM 690 O O . GLU A 1 83 ? 5.913 10.126 16.401 1.00 98.69 83 GLU A O 1
ATOM 695 N N . ARG A 1 84 ? 4.766 12.031 16.703 1.00 98.81 84 ARG A N 1
ATOM 696 C CA . ARG A 1 84 ? 4.488 11.849 18.138 1.00 98.81 84 ARG A CA 1
ATOM 697 C C . ARG A 1 84 ? 3.700 10.574 18.423 1.00 98.81 84 ARG A C 1
ATOM 699 O O . ARG A 1 84 ? 3.998 9.882 19.390 1.00 98.81 84 ARG A O 1
ATOM 706 N N . ILE A 1 85 ? 2.705 10.237 17.598 1.00 98.88 85 ILE A N 1
ATOM 707 C CA . ILE A 1 85 ? 1.942 8.990 17.758 1.00 98.88 85 ILE A CA 1
ATOM 708 C C . ILE A 1 85 ? 2.858 7.778 17.539 1.00 98.88 85 ILE A C 1
ATOM 710 O O . ILE A 1 85 ? 2.809 6.841 18.333 1.00 98.88 85 ILE A O 1
ATOM 714 N N . ARG A 1 86 ? 3.740 7.796 16.526 1.00 98.75 86 ARG A N 1
ATOM 715 C CA . ARG A 1 86 ? 4.743 6.729 16.329 1.00 98.75 86 ARG A CA 1
ATOM 716 C C . ARG A 1 86 ? 5.675 6.606 17.538 1.00 98.75 86 ARG A C 1
ATOM 718 O O . ARG A 1 86 ? 5.884 5.505 18.036 1.00 98.75 86 ARG A O 1
ATOM 725 N N . GLU A 1 87 ? 6.193 7.725 18.041 1.00 98.62 87 GLU A N 1
ATOM 726 C CA . GLU A 1 87 ? 7.048 7.752 19.236 1.00 98.62 87 GLU A CA 1
ATOM 727 C C . GLU A 1 87 ? 6.325 7.238 20.487 1.00 98.62 87 GLU A C 1
ATOM 729 O O . GLU A 1 87 ? 6.919 6.521 21.292 1.00 98.62 87 GLU A O 1
ATOM 734 N N . ALA A 1 88 ? 5.036 7.550 20.642 1.00 98.75 88 ALA A N 1
ATOM 735 C CA . ALA A 1 88 ? 4.215 7.057 21.741 1.00 98.75 88 ALA A CA 1
ATOM 736 C C . ALA A 1 88 ? 4.040 5.530 21.693 1.00 98.75 88 ALA A C 1
ATOM 738 O O . ALA A 1 88 ? 4.116 4.875 22.737 1.00 98.75 88 ALA A O 1
ATOM 739 N N . LEU A 1 89 ? 3.833 4.957 20.501 1.00 98.75 89 LEU A N 1
ATOM 740 C CA . LEU A 1 89 ? 3.698 3.508 20.306 1.00 98.75 89 LEU A CA 1
ATOM 741 C C . LEU A 1 89 ? 4.987 2.760 20.675 1.00 98.75 89 LEU A C 1
ATOM 743 O O . LEU A 1 89 ? 4.922 1.787 21.422 1.00 98.75 89 LEU A O 1
ATOM 747 N N . LEU A 1 90 ? 6.156 3.276 20.275 1.00 98.31 90 LEU A N 1
ATOM 748 C CA . LEU A 1 90 ? 7.473 2.682 20.576 1.00 98.31 90 LEU A CA 1
ATOM 749 C C . LEU A 1 90 ? 7.770 2.525 22.082 1.00 98.31 90 LEU A C 1
ATOM 751 O O . LEU A 1 90 ? 8.689 1.807 22.477 1.00 98.31 90 LEU A O 1
ATOM 755 N N . LYS A 1 91 ? 7.021 3.204 22.959 1.00 98.50 91 LYS A N 1
ATOM 756 C CA . LYS A 1 91 ? 7.206 3.147 24.421 1.00 98.50 91 LYS A CA 1
ATOM 757 C C . LYS A 1 91 ? 6.439 2.003 25.085 1.00 98.50 91 LYS A C 1
ATOM 759 O O . LYS A 1 91 ? 6.455 1.870 26.321 1.00 98.50 91 LYS A O 1
ATOM 764 N N . ASN A 1 92 ? 5.716 1.193 24.318 1.00 98.19 92 ASN A N 1
ATOM 765 C CA . ASN A 1 92 ? 4.835 0.186 24.881 1.00 98.19 92 ASN A CA 1
ATOM 766 C C . ASN A 1 92 ? 4.712 -1.039 23.971 1.00 98.19 92 ASN A C 1
ATOM 768 O O . ASN A 1 92 ? 4.266 -0.926 22.842 1.00 98.19 92 ASN A O 1
ATOM 772 N N . THR A 1 93 ? 5.072 -2.213 24.491 1.00 97.94 93 THR A N 1
ATOM 773 C CA . THR A 1 93 ? 5.107 -3.477 23.742 1.00 97.94 93 THR A CA 1
ATOM 774 C C . THR A 1 93 ? 4.242 -4.542 24.402 1.00 97.94 93 THR A C 1
ATOM 776 O O . THR A 1 93 ? 4.138 -4.605 25.633 1.00 97.94 93 THR A O 1
ATOM 779 N N . LEU A 1 94 ? 3.587 -5.368 23.585 1.00 96.69 94 LEU A N 1
ATOM 780 C CA . LEU A 1 94 ? 2.705 -6.436 24.054 1.00 96.69 94 LEU A CA 1
ATOM 781 C C . LEU A 1 94 ? 3.481 -7.484 24.867 1.00 96.69 94 LEU A C 1
ATOM 783 O O . LEU A 1 94 ? 4.546 -7.938 24.455 1.00 96.69 94 LEU A O 1
ATOM 787 N N . ASP A 1 95 ? 2.928 -7.892 26.015 1.00 95.94 95 ASP A N 1
ATOM 788 C CA . ASP A 1 95 ? 3.500 -8.937 26.884 1.00 95.94 95 ASP A CA 1
ATOM 789 C C . ASP A 1 95 ? 2.917 -10.339 26.625 1.00 95.94 95 ASP A C 1
ATOM 791 O O . ASP A 1 95 ? 3.326 -11.318 27.263 1.00 95.94 95 ASP A O 1
ATOM 795 N N . ARG A 1 96 ? 1.921 -10.398 25.740 1.00 96.31 96 ARG A N 1
ATOM 796 C CA . ARG A 1 96 ? 1.171 -11.560 25.268 1.00 96.31 96 ARG A CA 1
ATOM 797 C C . ARG A 1 96 ? 0.428 -11.162 23.995 1.00 96.31 96 ARG A C 1
ATOM 799 O O . ARG A 1 96 ? 0.215 -9.976 23.757 1.00 96.31 96 ARG A O 1
ATOM 806 N N . ASP A 1 97 ? -0.003 -12.144 23.222 1.00 97.88 97 ASP A N 1
ATOM 807 C CA . ASP A 1 97 ? -0.735 -11.881 21.984 1.00 97.88 97 ASP A CA 1
ATOM 808 C C . ASP A 1 97 ? -2.087 -11.207 22.255 1.00 97.88 97 ASP A C 1
ATOM 810 O O . ASP A 1 97 ? -2.666 -11.383 23.329 1.00 97.88 97 ASP A O 1
ATOM 814 N N . ALA A 1 98 ? -2.615 -10.483 21.270 1.00 98.12 98 ALA A N 1
ATOM 815 C CA . ALA A 1 98 ? -3.941 -9.871 21.330 1.00 98.12 98 ALA A CA 1
ATOM 816 C C . ALA A 1 98 ? -4.813 -10.337 20.162 1.00 98.12 98 ALA A C 1
ATOM 818 O O . ALA A 1 98 ? -4.361 -10.357 19.020 1.00 98.12 98 ALA A O 1
ATOM 819 N N . ILE A 1 99 ? -6.059 -10.706 20.443 1.00 98.44 99 ILE A N 1
ATOM 820 C CA . ILE A 1 99 ? -7.041 -11.146 19.448 1.00 98.44 99 ILE A CA 1
ATOM 821 C C . ILE A 1 99 ? -8.130 -10.080 19.349 1.00 98.44 99 ILE A C 1
ATOM 823 O O . ILE A 1 99 ? -8.592 -9.550 20.359 1.00 98.44 99 ILE A O 1
ATOM 827 N N . GLY A 1 100 ? -8.531 -9.751 18.124 1.00 97.94 100 GLY A N 1
ATOM 828 C CA . GLY A 1 100 ? -9.560 -8.746 17.891 1.00 97.94 100 GLY A CA 1
ATOM 829 C C . GLY A 1 100 ? -9.833 -8.502 16.414 1.00 97.94 100 GLY A C 1
ATOM 830 O O . GLY A 1 100 ? -9.419 -9.278 15.552 1.00 97.94 100 GLY A O 1
ATOM 831 N N . TYR A 1 101 ? -10.522 -7.398 16.136 1.00 98.00 101 TYR A N 1
ATOM 832 C CA . TYR A 1 101 ? -10.990 -7.017 14.808 1.00 98.00 101 TYR A CA 1
ATOM 833 C C . TYR A 1 101 ? -10.204 -5.815 14.277 1.00 98.00 101 TYR A C 1
ATOM 835 O O . TYR A 1 101 ? -10.260 -4.731 14.862 1.00 98.00 101 TYR A O 1
ATOM 843 N N . VAL A 1 102 ? -9.471 -5.983 13.178 1.00 97.94 102 VAL A N 1
ATOM 844 C CA . VAL A 1 102 ? -8.748 -4.880 12.532 1.00 97.94 102 VAL A CA 1
ATOM 845 C C . VAL A 1 102 ? -9.669 -4.050 11.643 1.00 97.94 102 VAL A C 1
ATOM 847 O O . VAL A 1 102 ? -10.585 -4.560 10.999 1.00 97.94 102 VAL A O 1
ATOM 850 N N . ASN A 1 103 ? -9.413 -2.745 11.585 1.00 95.69 103 ASN A N 1
ATOM 851 C CA . ASN A 1 103 ? -10.260 -1.761 10.910 1.00 95.69 103 ASN A CA 1
ATOM 852 C C . ASN A 1 103 ? -10.082 -1.707 9.377 1.00 95.69 103 ASN A C 1
ATOM 854 O O . ASN A 1 103 ? -9.906 -0.621 8.824 1.00 95.69 103 ASN A O 1
ATOM 858 N N . PHE A 1 104 ? -10.124 -2.846 8.684 1.00 98.25 104 PHE A N 1
ATOM 859 C CA . PHE A 1 104 ? -10.160 -2.893 7.217 1.00 98.25 104 PHE A CA 1
ATOM 860 C C . PHE A 1 104 ? -11.591 -2.739 6.690 1.00 98.25 104 PHE A C 1
ATOM 862 O O . PHE A 1 104 ? -12.521 -3.403 7.144 1.00 98.25 104 PHE A O 1
ATOM 869 N N . THR A 1 105 ? -11.763 -1.866 5.703 1.00 98.12 105 THR A N 1
ATOM 870 C CA . THR A 1 105 ? -13.006 -1.710 4.935 1.00 98.12 105 THR A CA 1
ATOM 871 C C . THR A 1 105 ? -12.974 -2.550 3.650 1.00 98.12 105 THR A C 1
ATOM 873 O O . THR A 1 105 ? -11.891 -2.937 3.208 1.00 98.12 105 THR A O 1
ATOM 876 N N . PRO A 1 106 ? -14.121 -2.785 2.977 1.00 98.56 106 PRO A N 1
ATOM 877 C CA . PRO A 1 106 ? -14.141 -3.497 1.697 1.00 98.56 106 PRO A CA 1
ATOM 878 C C . PRO A 1 106 ? -13.194 -2.885 0.656 1.00 98.56 106 PRO A C 1
ATOM 880 O O . PRO A 1 106 ? -12.410 -3.602 0.042 1.00 98.56 106 PRO A O 1
ATOM 883 N N . LYS A 1 107 ? -13.172 -1.549 0.537 1.00 98.00 107 LYS A N 1
ATOM 884 C CA . LYS A 1 107 ? -12.284 -0.833 -0.396 1.00 98.00 107 LYS A CA 1
ATOM 885 C C . LYS A 1 107 ? -10.801 -1.071 -0.106 1.00 98.00 107 LYS A C 1
ATOM 887 O O . LYS A 1 107 ? -9.998 -1.175 -1.027 1.00 98.00 107 LYS A O 1
ATOM 892 N N . GLU A 1 108 ? -10.430 -1.209 1.165 1.00 98.50 108 GLU A N 1
ATOM 893 C CA . GLU A 1 108 ? -9.049 -1.501 1.572 1.00 98.50 108 GLU A CA 1
ATOM 894 C C . GLU A 1 108 ? -8.635 -2.954 1.303 1.00 98.50 108 GLU A C 1
ATOM 896 O O . GLU A 1 108 ? -7.440 -3.241 1.291 1.00 98.50 108 GLU A O 1
ATOM 901 N N . LEU A 1 109 ? -9.597 -3.836 1.022 1.00 98.69 109 LEU A N 1
ATOM 902 C CA . LEU A 1 109 ? -9.400 -5.186 0.479 1.00 98.69 109 LEU A CA 1
ATOM 903 C C . LEU A 1 109 ? -9.610 -5.225 -1.053 1.00 98.69 109 LEU A C 1
ATOM 905 O O . LEU A 1 109 ? -9.763 -6.286 -1.658 1.00 98.69 109 LEU A O 1
ATOM 909 N N . GLY A 1 110 ? -9.666 -4.054 -1.701 1.00 98.31 110 GLY A N 1
ATOM 910 C CA . GLY A 1 110 ? -9.903 -3.909 -3.140 1.00 98.31 110 GLY A CA 1
ATOM 911 C C . GLY A 1 110 ? -11.333 -4.229 -3.590 1.00 98.31 110 GLY A C 1
ATOM 912 O O . GLY A 1 110 ? -11.575 -4.377 -4.785 1.00 98.31 110 GLY A O 1
ATOM 913 N N . ILE A 1 111 ? -12.289 -4.407 -2.676 1.00 98.56 111 ILE A N 1
ATOM 914 C CA . ILE A 1 111 ? -13.673 -4.775 -3.003 1.00 98.56 111 ILE A CA 1
ATOM 915 C C . ILE A 1 111 ? -14.475 -3.507 -3.302 1.00 98.56 111 ILE A C 1
ATOM 917 O O . ILE A 1 111 ? -14.719 -2.689 -2.411 1.00 98.56 111 ILE A O 1
ATOM 921 N N . ASN A 1 112 ? -14.920 -3.382 -4.554 1.00 96.94 112 ASN A N 1
ATOM 922 C CA . ASN A 1 112 ? -15.676 -2.220 -5.039 1.00 96.94 112 ASN A CA 1
ATOM 923 C C . ASN A 1 112 ? -17.150 -2.526 -5.362 1.00 96.94 112 ASN A C 1
ATOM 925 O O . ASN A 1 112 ? -17.917 -1.620 -5.670 1.00 96.94 112 ASN A O 1
ATOM 929 N N . PHE A 1 113 ? -17.565 -3.793 -5.283 1.00 95.38 113 PHE A N 1
ATOM 930 C CA . PHE A 1 113 ? -18.965 -4.195 -5.432 1.00 95.38 113 PHE A CA 1
ATOM 931 C C . PHE A 1 113 ? -19.677 -4.239 -4.071 1.00 95.38 113 PHE A C 1
ATOM 933 O O . PHE A 1 113 ? -19.040 -4.401 -3.029 1.00 95.38 113 PHE A O 1
ATOM 940 N N . SER A 1 114 ? -21.004 -4.096 -4.077 1.00 94.69 114 SER A N 1
ATOM 941 C CA . SER A 1 114 ? -21.827 -4.223 -2.869 1.00 94.69 114 SER A CA 1
ATOM 942 C C . SER A 1 114 ? -21.715 -5.627 -2.275 1.00 94.69 114 SER A C 1
ATOM 944 O O . SER A 1 114 ? -21.806 -6.606 -3.006 1.00 94.69 114 SER A O 1
ATOM 946 N N . ILE A 1 115 ? -21.527 -5.717 -0.954 1.00 96.06 115 ILE A N 1
ATOM 947 C CA . ILE A 1 115 ? -21.423 -7.002 -0.240 1.00 96.06 115 ILE A CA 1
ATOM 948 C C . ILE A 1 115 ? -22.782 -7.473 0.287 1.00 96.06 115 ILE A C 1
ATOM 950 O O . ILE A 1 115 ? -23.066 -8.661 0.252 1.00 96.06 115 ILE A O 1
ATOM 954 N N . ARG A 1 116 ? -23.619 -6.556 0.783 1.00 93.12 116 ARG A N 1
ATOM 955 C CA . ARG A 1 116 ? -25.001 -6.880 1.149 1.00 93.12 116 ARG A CA 1
ATOM 956 C C . ARG A 1 116 ? -25.868 -6.617 -0.070 1.00 93.12 116 ARG A C 1
ATOM 958 O O . ARG A 1 116 ? -26.050 -5.462 -0.446 1.00 93.12 116 ARG A O 1
ATOM 965 N N . ASP A 1 117 ? -26.289 -7.684 -0.727 1.00 81.44 117 ASP A N 1
ATOM 966 C CA . ASP A 1 117 ? -26.908 -7.680 -2.053 1.00 81.44 117 ASP A CA 1
ATOM 967 C C . ASP A 1 117 ? -28.357 -8.190 -2.041 1.00 81.44 117 ASP A C 1
ATOM 969 O O . ASP A 1 117 ? -29.049 -8.120 -3.059 1.00 81.44 117 ASP A O 1
ATOM 973 N N . VAL A 1 118 ? -28.840 -8.650 -0.882 1.00 71.88 118 VAL A N 1
ATOM 974 C CA . VAL A 1 118 ? -30.179 -9.219 -0.702 1.00 71.88 118 VAL A CA 1
ATOM 975 C C . VAL A 1 118 ? -30.916 -8.532 0.468 1.00 71.88 118 VAL A C 1
ATOM 977 O O . VAL A 1 118 ? -30.310 -7.965 1.379 1.00 71.88 118 VAL A O 1
ATOM 980 N N . GLU A 1 119 ? -32.254 -8.518 0.394 1.00 69.12 119 GLU A N 1
ATOM 981 C CA . GLU A 1 119 ? -33.185 -8.017 1.423 1.00 69.12 119 GLU A CA 1
ATOM 982 C C . GLU A 1 119 ? -32.827 -6.666 2.089 1.00 69.12 119 GLU A C 1
ATOM 984 O O . GLU A 1 119 ? -32.580 -6.586 3.297 1.00 69.12 119 GLU A O 1
ATOM 989 N N . LEU A 1 120 ? -32.927 -5.564 1.332 1.00 76.12 120 LEU A N 1
ATOM 990 C CA . LEU A 1 120 ? -32.744 -4.192 1.846 1.00 76.12 120 LEU A CA 1
ATOM 991 C C . LEU A 1 120 ? -31.342 -3.950 2.447 1.00 76.12 120 LEU A C 1
ATOM 993 O O . LEU A 1 120 ? -31.225 -3.343 3.512 1.00 76.12 120 LEU A O 1
ATOM 997 N N . ASP A 1 121 ? -30.291 -4.426 1.773 1.00 73.56 121 ASP A N 1
ATOM 998 C CA . ASP A 1 121 ? -28.883 -4.276 2.177 1.00 73.56 121 ASP A CA 1
ATOM 999 C C . ASP A 1 121 ? -28.566 -4.895 3.554 1.00 73.56 121 ASP A C 1
ATOM 1001 O O . ASP A 1 121 ? -27.785 -4.338 4.338 1.00 73.56 121 ASP A O 1
ATOM 1005 N N . ARG A 1 122 ? -29.179 -6.044 3.875 1.00 82.75 122 ARG A N 1
ATOM 1006 C CA . ARG A 1 122 ? -28.976 -6.745 5.159 1.00 82.75 122 ARG A CA 1
ATOM 1007 C C . ARG A 1 122 ? -28.275 -8.086 5.025 1.00 82.75 122 ARG A C 1
ATOM 1009 O O . ARG A 1 122 ? -27.433 -8.376 5.878 1.00 82.75 122 ARG A O 1
ATOM 1016 N N . ASP A 1 123 ? -28.580 -8.818 3.962 1.00 91.94 123 ASP A N 1
ATOM 1017 C CA . ASP A 1 123 ? -28.170 -10.208 3.787 1.00 91.94 123 ASP A CA 1
ATOM 1018 C C . ASP A 1 123 ? -27.082 -10.313 2.712 1.00 91.94 123 ASP A C 1
ATOM 1020 O O . ASP A 1 123 ? -26.966 -9.442 1.839 1.00 91.94 123 ASP A O 1
ATOM 1024 N N . ILE A 1 124 ? -26.270 -11.368 2.793 1.00 96.25 124 ILE A N 1
ATOM 1025 C CA . ILE A 1 124 ? -25.151 -11.624 1.875 1.00 96.25 124 ILE A CA 1
ATOM 1026 C C . ILE A 1 124 ? -25.399 -12.945 1.148 1.00 96.25 124 ILE A C 1
ATOM 1028 O O . ILE A 1 124 ? -25.583 -13.979 1.788 1.00 96.25 124 ILE A O 1
ATOM 1032 N N . SER A 1 125 ? -25.377 -12.931 -0.184 1.00 96.31 125 SER A N 1
ATOM 1033 C CA . SER A 1 125 ? -25.491 -14.157 -0.980 1.00 96.31 125 SER A CA 1
ATOM 1034 C C . SER A 1 125 ? -24.205 -15.002 -0.980 1.00 96.31 125 SER A C 1
ATOM 1036 O O . SER A 1 125 ? -23.089 -14.483 -0.868 1.00 96.31 125 SER A O 1
ATOM 1038 N N . ASP A 1 126 ? -24.345 -16.317 -1.184 1.00 96.75 126 ASP A N 1
ATOM 1039 C CA . ASP A 1 126 ? -23.201 -17.225 -1.367 1.00 96.75 126 ASP A CA 1
ATOM 1040 C C . ASP A 1 126 ? -22.360 -16.859 -2.607 1.00 96.75 126 ASP A C 1
ATOM 1042 O O . ASP A 1 126 ? -21.136 -16.975 -2.583 1.00 96.75 126 ASP A O 1
ATOM 1046 N N . GLU A 1 127 ? -22.991 -16.348 -3.673 1.00 97.12 127 GLU A N 1
ATOM 1047 C CA . GLU A 1 127 ? -22.290 -15.864 -4.872 1.00 97.12 127 GLU A CA 1
ATOM 1048 C C . GLU A 1 127 ? -21.369 -14.683 -4.534 1.00 97.12 127 GLU A C 1
ATOM 1050 O O . GLU A 1 127 ? -20.203 -14.647 -4.942 1.00 97.12 127 GLU A O 1
ATOM 1055 N N . THR A 1 128 ? -21.864 -13.736 -3.733 1.00 97.88 128 THR A N 1
ATOM 1056 C CA . THR A 1 128 ? -21.065 -12.608 -3.252 1.00 97.88 128 THR A CA 1
ATOM 1057 C C . THR A 1 128 ? -19.934 -13.070 -2.335 1.00 97.88 128 THR A C 1
ATOM 1059 O O . THR A 1 128 ? -18.805 -12.588 -2.478 1.00 97.88 128 THR A O 1
ATOM 1062 N N . LEU A 1 129 ? -20.176 -14.044 -1.451 1.00 98.38 129 LEU A N 1
ATOM 1063 C CA . LEU A 1 129 ? -19.125 -14.643 -0.623 1.00 98.38 129 LEU A CA 1
ATOM 1064 C C . LEU A 1 129 ? -18.018 -15.286 -1.475 1.00 98.38 129 LEU A C 1
ATOM 1066 O O . LEU A 1 129 ? -16.834 -15.056 -1.216 1.00 98.38 129 LEU A O 1
ATOM 1070 N N . ASP A 1 130 ? -18.375 -16.059 -2.500 1.00 98.38 130 ASP A N 1
ATOM 1071 C CA . ASP A 1 130 ? -17.408 -16.723 -3.377 1.00 98.38 130 ASP A CA 1
ATOM 1072 C C . ASP A 1 130 ? -16.612 -15.723 -4.221 1.00 98.38 130 ASP A C 1
ATOM 1074 O O . ASP A 1 130 ? -15.393 -15.866 -4.365 1.00 98.38 130 ASP A O 1
ATOM 1078 N N . LYS A 1 131 ? -17.255 -14.653 -4.699 1.00 98.12 131 LYS A N 1
ATOM 1079 C CA . LYS A 1 131 ? -16.571 -13.554 -5.390 1.00 98.12 131 LYS A CA 1
ATOM 1080 C C . LYS A 1 131 ? -15.559 -12.852 -4.484 1.00 98.12 131 LYS A C 1
ATOM 1082 O O . LYS A 1 131 ? -14.443 -12.566 -4.916 1.00 98.12 131 LYS A O 1
ATOM 1087 N N . VAL A 1 132 ? -15.919 -12.606 -3.221 1.00 98.44 132 VAL A N 1
ATOM 1088 C CA . VAL A 1 132 ? -14.989 -12.053 -2.226 1.00 98.44 132 VAL A CA 1
ATOM 1089 C C . VAL A 1 132 ? -13.825 -13.014 -1.998 1.00 98.44 132 VAL A C 1
ATOM 1091 O O . VAL A 1 132 ? -12.675 -12.586 -2.072 1.00 98.44 132 VAL A O 1
ATOM 1094 N N . ARG A 1 133 ? -14.088 -14.314 -1.805 1.00 98.62 133 ARG A N 1
ATOM 1095 C CA . ARG A 1 133 ? -13.037 -15.325 -1.601 1.00 98.62 133 ARG A CA 1
ATOM 1096 C C . ARG A 1 133 ? -12.029 -15.370 -2.748 1.00 98.62 133 ARG A C 1
ATOM 1098 O O . ARG A 1 133 ? -10.831 -15.371 -2.489 1.00 98.62 133 ARG A O 1
ATOM 1105 N N . GLN A 1 134 ? -12.503 -15.370 -3.994 1.00 98.06 134 GLN A N 1
ATOM 1106 C CA . GLN A 1 134 ? -11.637 -15.375 -5.181 1.00 98.06 134 GLN A CA 1
ATOM 1107 C C . GLN A 1 134 ? -10.718 -14.153 -5.251 1.00 98.06 134 GLN A C 1
ATOM 1109 O O . GLN A 1 134 ? -9.627 -14.240 -5.811 1.00 98.06 134 GLN A O 1
ATOM 1114 N N . GLN A 1 135 ? -11.162 -13.020 -4.707 1.00 98.12 135 GLN A N 1
ATOM 1115 C CA . GLN A 1 135 ? -10.405 -11.781 -4.746 1.00 98.12 135 GLN A CA 1
ATOM 1116 C C . GLN A 1 135 ? -9.390 -11.663 -3.603 1.00 98.12 135 GLN A C 1
ATOM 1118 O O . GLN A 1 135 ? -8.283 -11.185 -3.844 1.00 98.12 135 GLN A O 1
ATOM 1123 N N . ILE A 1 136 ? -9.769 -12.047 -2.377 1.00 98.56 136 ILE A N 1
ATOM 1124 C CA . ILE A 1 136 ? -9.010 -11.667 -1.174 1.00 98.56 136 ILE A CA 1
ATOM 1125 C C . ILE A 1 136 ? -8.177 -12.788 -0.553 1.00 98.56 136 ILE A C 1
ATOM 1127 O O . ILE A 1 136 ? -7.237 -12.491 0.181 1.00 98.56 136 ILE A O 1
ATOM 1131 N N . ILE A 1 137 ? -8.530 -14.061 -0.760 1.00 98.62 137 ILE A N 1
ATOM 1132 C CA . ILE A 1 137 ? -7.866 -15.160 -0.045 1.00 98.62 137 ILE A CA 1
ATOM 1133 C C . ILE A 1 137 ? -6.429 -15.309 -0.546 1.00 98.62 137 ILE A C 1
ATOM 1135 O O . ILE A 1 137 ? -6.192 -15.373 -1.751 1.00 98.62 137 ILE A O 1
ATOM 1139 N N . ASN A 1 138 ? -5.480 -15.380 0.391 1.00 98.19 138 ASN A N 1
ATOM 1140 C CA . ASN A 1 138 ? -4.030 -15.375 0.158 1.00 98.19 138 ASN A CA 1
ATOM 1141 C C . ASN A 1 138 ? -3.490 -14.114 -0.542 1.00 98.19 138 ASN A C 1
ATOM 1143 O O . ASN A 1 138 ? -2.325 -14.095 -0.938 1.00 98.19 138 ASN A O 1
ATOM 1147 N N . GLN A 1 139 ? -4.304 -13.067 -0.684 1.00 98.56 139 GLN A N 1
ATOM 1148 C CA . GLN A 1 139 ? -3.847 -11.753 -1.116 1.00 98.56 139 GLN A CA 1
ATOM 1149 C C . GLN A 1 139 ? -3.401 -10.948 0.112 1.00 98.56 139 GLN A C 1
ATOM 1151 O O . GLN A 1 139 ? -4.028 -11.011 1.165 1.00 98.56 139 GLN A O 1
ATOM 1156 N N . GLU A 1 140 ? -2.321 -10.182 -0.003 1.00 98.69 140 GLU A N 1
ATOM 1157 C CA . GLU A 1 140 ? -1.798 -9.362 1.090 1.00 98.69 140 GLU A CA 1
ATOM 1158 C C . GLU A 1 140 ? -2.177 -7.888 0.885 1.00 98.69 140 GLU A C 1
ATOM 1160 O O . GLU A 1 140 ? -1.888 -7.293 -0.157 1.00 98.69 140 GLU A O 1
ATOM 1165 N N . TYR A 1 141 ? -2.836 -7.295 1.887 1.00 98.81 141 TYR A N 1
ATOM 1166 C CA . TYR A 1 141 ? -3.339 -5.921 1.845 1.00 98.81 141 TYR A CA 1
ATOM 1167 C C . TYR A 1 141 ? -2.731 -5.073 2.958 1.00 98.81 141 TYR A C 1
ATOM 1169 O O . TYR A 1 141 ? -3.069 -5.233 4.131 1.00 98.81 141 TYR A O 1
ATOM 1177 N N . THR A 1 142 ? -1.888 -4.110 2.593 1.00 98.75 142 THR A N 1
ATOM 1178 C CA . THR A 1 142 ? -1.261 -3.195 3.557 1.00 98.75 142 THR A CA 1
ATOM 1179 C C . THR A 1 142 ? -2.220 -2.110 4.031 1.00 98.75 142 THR A C 1
ATOM 1181 O O . THR A 1 142 ? -2.878 -1.452 3.217 1.00 98.75 142 THR A O 1
ATOM 1184 N N . LYS A 1 143 ? -2.259 -1.873 5.344 1.00 98.62 143 LYS A N 1
ATOM 1185 C CA . LYS A 1 143 ? -2.837 -0.682 5.971 1.00 98.62 143 LYS A CA 1
ATOM 1186 C C . LYS A 1 143 ? -1.753 0.395 6.050 1.00 98.62 143 LYS A C 1
ATOM 1188 O O . LYS A 1 143 ? -0.833 0.310 6.860 1.00 98.62 143 LYS A O 1
ATOM 1193 N N . PHE A 1 144 ? -1.843 1.409 5.191 1.00 98.50 144 PHE A N 1
ATOM 1194 C CA . PHE A 1 144 ? -0.849 2.490 5.158 1.00 98.50 144 PHE A CA 1
ATOM 1195 C C . PHE A 1 144 ? -0.890 3.371 6.416 1.00 98.50 144 PHE A C 1
ATOM 1197 O O . PHE A 1 144 ? 0.152 3.814 6.901 1.00 98.50 144 PHE A O 1
ATOM 1204 N N . SER A 1 145 ? -2.085 3.617 6.956 1.00 98.50 145 SER A N 1
ATOM 1205 C CA . SER A 1 145 ? -2.284 4.349 8.208 1.00 98.50 145 SER A CA 1
ATOM 1206 C C . SER A 1 145 ? -1.960 3.497 9.434 1.00 98.50 145 SER A C 1
ATOM 1208 O O . SER A 1 145 ? -1.634 2.316 9.323 1.00 98.50 145 SER A O 1
ATOM 1210 N N . PHE A 1 146 ? -2.103 4.074 10.631 1.00 98.56 146 PHE A N 1
ATOM 1211 C CA . PHE A 1 146 ? -2.134 3.269 11.849 1.00 98.56 146 PHE A CA 1
ATOM 1212 C C . PHE A 1 146 ? -3.307 2.286 11.788 1.00 98.56 146 PHE A C 1
ATOM 1214 O O . PHE A 1 146 ? -4.376 2.597 11.242 1.00 98.56 146 PHE A O 1
ATOM 1221 N N . ILE A 1 147 ? -3.113 1.104 12.363 1.00 98.06 147 ILE A N 1
ATOM 1222 C CA . ILE A 1 147 ? -4.138 0.063 12.434 1.00 98.06 147 ILE A CA 1
ATOM 1223 C C . ILE A 1 147 ? -4.770 0.065 13.827 1.00 98.06 147 ILE A C 1
ATOM 1225 O O . ILE A 1 147 ? -4.092 0.234 14.843 1.00 98.06 147 ILE A O 1
ATOM 1229 N N . SER A 1 148 ? -6.091 -0.088 13.874 1.00 97.50 148 SER A N 1
ATOM 1230 C CA . SER A 1 148 ? -6.837 -0.229 15.122 1.00 97.50 148 SER A CA 1
ATOM 1231 C C . SER A 1 148 ? -7.346 -1.659 15.247 1.00 97.50 148 SER A C 1
ATOM 1233 O O . SER A 1 148 ? -8.021 -2.136 14.338 1.00 97.50 148 SER A O 1
ATOM 1235 N N . LEU A 1 149 ? -7.041 -2.317 16.367 1.00 97.75 149 LEU A N 1
ATOM 1236 C CA . LEU A 1 149 ? -7.549 -3.643 16.722 1.00 97.75 149 LEU A CA 1
ATOM 1237 C C . LEU A 1 149 ? -8.635 -3.494 17.792 1.00 97.75 149 LEU A C 1
ATOM 1239 O O . LEU A 1 149 ? -8.326 -3.281 18.963 1.00 97.75 149 LEU A O 1
ATOM 1243 N N . GLY A 1 150 ? -9.902 -3.593 17.402 1.00 96.81 150 GLY A N 1
ATOM 1244 C CA . GLY A 1 150 ? -11.030 -3.627 18.330 1.00 96.81 150 GLY A CA 1
ATOM 1245 C C . GLY A 1 150 ? -11.040 -4.923 19.136 1.00 96.81 150 GLY A C 1
ATOM 1246 O O . GLY A 1 150 ? -11.013 -6.002 18.553 1.00 96.81 150 GLY A O 1
ATOM 1247 N N . LEU A 1 151 ? -11.078 -4.834 20.465 1.00 94.19 151 LEU A N 1
ATOM 1248 C CA . LEU A 1 151 ? -10.917 -6.002 21.343 1.00 94.19 151 LEU A CA 1
ATOM 1249 C C . LEU A 1 151 ? -12.233 -6.688 21.732 1.00 94.19 151 LEU A C 1
ATOM 1251 O O . LEU A 1 151 ? -12.211 -7.738 22.366 1.00 94.19 151 LEU A O 1
ATOM 1255 N N . ASN A 1 152 ? -13.377 -6.089 21.404 1.00 89.12 152 ASN A N 1
ATOM 1256 C CA . ASN A 1 152 ? -14.698 -6.611 21.743 1.00 89.12 152 ASN A CA 1
ATOM 1257 C C . ASN A 1 152 ? -15.706 -6.388 20.608 1.00 89.12 152 ASN A C 1
ATOM 1259 O O . ASN A 1 152 ? -15.469 -5.597 19.694 1.00 89.12 152 ASN A O 1
ATOM 1263 N N . ASP A 1 153 ? -16.867 -7.036 20.699 1.00 86.06 153 ASP A N 1
ATOM 1264 C CA . ASP A 1 153 ? -17.890 -6.989 19.643 1.00 86.06 153 ASP A CA 1
ATOM 1265 C C . ASP A 1 153 ? -18.523 -5.600 19.462 1.00 86.06 153 ASP A C 1
ATOM 1267 O O . ASP A 1 153 ? -19.052 -5.296 18.396 1.00 86.06 153 ASP A O 1
ATOM 1271 N N . ASN A 1 154 ? -18.415 -4.706 20.453 1.00 84.94 154 ASN A N 1
ATOM 1272 C CA . ASN A 1 154 ? -18.840 -3.307 20.307 1.00 84.94 154 ASN A CA 1
ATOM 1273 C C . ASN A 1 154 ? -17.947 -2.507 19.350 1.00 84.94 154 ASN A C 1
ATOM 1275 O O . ASN A 1 154 ? -18.336 -1.435 18.896 1.00 84.94 154 ASN A O 1
ATOM 1279 N N . SER A 1 155 ? -16.758 -3.018 19.029 1.00 84.44 155 SER A N 1
ATOM 1280 C CA . SER A 1 155 ? -15.874 -2.413 18.032 1.00 84.44 155 SER A CA 1
ATOM 1281 C C . SER A 1 155 ? -16.310 -2.713 16.592 1.00 84.44 155 SER A C 1
ATOM 1283 O O . SER A 1 155 ? -15.768 -2.122 15.658 1.00 84.44 155 SER A O 1
ATOM 1285 N N . ILE A 1 156 ? -17.289 -3.604 16.391 1.00 90.19 156 ILE A N 1
ATOM 1286 C CA . ILE A 1 156 ? -17.832 -3.924 15.070 1.00 90.19 156 ILE A CA 1
ATOM 1287 C C . ILE A 1 156 ? -18.720 -2.768 14.598 1.00 90.19 156 ILE A C 1
ATOM 1289 O O . ILE A 1 156 ? -19.759 -2.465 15.185 1.00 90.19 156 ILE A O 1
ATOM 1293 N N . ASN A 1 157 ? -18.323 -2.126 13.500 1.00 91.31 157 ASN A N 1
ATOM 1294 C CA . ASN A 1 157 ? -19.128 -1.093 12.859 1.00 91.31 157 ASN A CA 1
ATOM 1295 C C . ASN A 1 157 ? -20.192 -1.734 11.957 1.00 91.31 157 ASN A C 1
ATOM 1297 O O . ASN A 1 157 ? -19.875 -2.252 10.892 1.00 91.31 157 ASN A O 1
ATOM 1301 N N . GLU A 1 158 ? -21.465 -1.622 12.335 1.00 91.81 158 GLU A N 1
ATOM 1302 C CA . GLU A 1 158 ? -22.576 -2.267 11.620 1.00 91.81 158 GLU A CA 1
ATOM 1303 C C . GLU A 1 158 ? -22.778 -1.800 10.164 1.00 91.81 158 GLU A C 1
ATOM 1305 O O . GLU A 1 158 ? -23.446 -2.481 9.377 1.00 91.81 158 GLU A O 1
ATOM 1310 N N . SER A 1 159 ? -22.229 -0.635 9.802 1.00 91.88 159 SER A N 1
ATOM 1311 C CA . SER A 1 159 ? -22.240 -0.120 8.423 1.00 91.88 159 SER A CA 1
ATOM 1312 C C . SER A 1 159 ? -21.173 -0.756 7.525 1.00 91.88 159 SER A C 1
ATOM 1314 O O . SER A 1 159 ? -21.235 -0.606 6.308 1.00 91.88 159 SER A O 1
ATOM 1316 N N . VAL A 1 160 ? -20.210 -1.478 8.105 1.00 95.75 160 VAL A N 1
ATOM 1317 C CA . VAL A 1 160 ? -19.135 -2.164 7.385 1.00 95.75 160 VAL A CA 1
ATOM 1318 C C . VAL A 1 160 ? -19.501 -3.650 7.278 1.00 95.75 160 VAL A C 1
ATOM 1320 O O . VAL A 1 160 ? -19.586 -4.324 8.300 1.00 95.75 160 VAL A O 1
ATOM 1323 N N . PRO A 1 161 ? -19.732 -4.192 6.069 1.00 97.19 161 PRO A N 1
ATOM 1324 C CA . PRO A 1 161 ? -20.243 -5.557 5.881 1.00 97.19 161 PRO A CA 1
ATOM 1325 C C . PRO A 1 161 ? -19.161 -6.650 5.967 1.00 97.19 161 PRO A C 1
ATOM 1327 O O . PRO A 1 161 ? -19.406 -7.800 5.611 1.00 97.19 161 PRO A O 1
ATOM 1330 N N . VAL A 1 162 ? -17.959 -6.303 6.428 1.00 98.12 162 VAL A N 1
ATOM 1331 C CA . VAL A 1 162 ? -16.838 -7.227 6.631 1.00 98.12 162 VAL A CA 1
ATOM 1332 C C . VAL A 1 162 ? -16.303 -7.073 8.048 1.00 98.12 162 VAL A C 1
ATOM 1334 O O . VAL A 1 162 ? -16.244 -5.964 8.579 1.00 98.12 162 VAL A O 1
ATOM 1337 N N . ILE A 1 163 ? -15.903 -8.187 8.652 1.00 98.50 163 ILE A N 1
ATOM 1338 C CA . ILE A 1 163 ? -15.227 -8.234 9.948 1.00 98.50 163 ILE A CA 1
ATOM 1339 C C . ILE A 1 163 ? -13.912 -8.962 9.721 1.00 98.50 163 ILE A C 1
ATOM 1341 O O . ILE A 1 163 ? -13.919 -10.136 9.372 1.00 98.50 163 ILE A O 1
ATOM 1345 N N . VAL A 1 164 ? -12.789 -8.279 9.920 1.00 98.62 164 VAL A N 1
ATOM 1346 C CA . VAL A 1 164 ? -11.463 -8.878 9.742 1.00 98.62 164 VAL A CA 1
ATOM 1347 C C . VAL A 1 164 ? -10.870 -9.158 11.111 1.00 98.62 164 VAL A C 1
ATOM 1349 O O . VAL A 1 164 ? -10.468 -8.239 11.822 1.00 98.62 164 VAL A O 1
ATOM 1352 N N . LYS A 1 165 ? -10.852 -10.427 11.498 1.00 98.62 165 LYS A N 1
ATOM 1353 C CA . LYS A 1 165 ? -10.322 -10.898 12.771 1.00 98.62 165 LYS A CA 1
ATOM 1354 C C . LYS A 1 165 ? -8.887 -11.384 12.599 1.00 98.62 165 LYS A C 1
ATOM 1356 O O . LYS A 1 165 ? -8.537 -11.994 11.591 1.00 98.62 165 LYS A O 1
ATOM 1361 N N . THR A 1 166 ? -8.042 -11.069 13.575 1.00 98.62 166 THR A N 1
ATOM 1362 C CA . THR A 1 166 ? -6.626 -11.445 13.549 1.00 98.62 166 THR A CA 1
ATOM 1363 C C . THR A 1 166 ? -6.045 -11.597 14.954 1.00 98.62 166 THR A C 1
ATOM 1365 O O . THR A 1 166 ? -6.696 -11.299 15.962 1.00 98.62 166 THR A O 1
ATOM 1368 N N . ARG A 1 167 ? -4.790 -12.047 15.002 1.00 98.50 167 ARG A N 1
ATOM 1369 C CA . ARG A 1 167 ? -3.960 -12.169 16.197 1.00 98.50 167 ARG A CA 1
ATOM 1370 C C . ARG A 1 167 ? -2.710 -11.308 16.033 1.00 98.50 167 ARG A C 1
ATOM 1372 O O . ARG A 1 167 ? -1.913 -11.538 15.131 1.00 98.50 167 ARG A O 1
ATOM 1379 N N . VAL A 1 168 ? -2.522 -10.351 16.934 1.00 98.19 168 VAL A N 1
ATOM 1380 C CA . VAL A 1 168 ? -1.303 -9.544 17.033 1.00 98.19 168 VAL A CA 1
ATOM 1381 C C . VAL A 1 168 ? -0.302 -10.289 17.916 1.00 98.19 168 VAL A C 1
ATOM 1383 O O . VAL A 1 168 ? -0.645 -10.596 19.063 1.00 98.19 168 VAL A O 1
ATOM 1386 N N . PRO A 1 169 ? 0.908 -10.595 17.422 1.00 96.62 169 PRO A N 1
ATOM 1387 C CA . PRO A 1 169 ? 1.928 -11.258 18.223 1.00 96.62 169 PRO A CA 1
ATOM 1388 C C . PRO A 1 169 ? 2.408 -10.405 19.403 1.00 96.62 169 PRO A C 1
ATOM 1390 O O . PRO A 1 169 ? 2.415 -9.174 19.361 1.00 96.62 169 PRO A O 1
ATOM 1393 N N . THR A 1 170 ? 2.874 -11.078 20.451 1.00 95.12 170 THR A N 1
ATOM 1394 C CA . THR A 1 170 ? 3.661 -10.473 21.530 1.00 95.12 170 THR A CA 1
ATOM 1395 C C . THR A 1 170 ? 4.873 -9.698 20.986 1.00 95.12 170 THR A C 1
ATOM 1397 O O . THR A 1 170 ? 5.300 -9.908 19.855 1.00 95.12 170 THR A O 1
ATOM 1400 N N . THR A 1 171 ? 5.423 -8.794 21.797 1.00 94.25 171 THR A N 1
ATOM 1401 C CA . THR A 1 171 ? 6.504 -7.839 21.478 1.00 94.25 171 THR A CA 1
ATOM 1402 C C . THR A 1 171 ? 6.177 -6.732 20.478 1.00 94.25 171 THR A C 1
ATOM 1404 O O . THR A 1 171 ? 6.989 -5.821 20.346 1.00 94.25 171 THR A O 1
ATOM 1407 N N . PHE A 1 172 ? 5.020 -6.751 19.813 1.00 96.81 172 PHE A N 1
ATOM 1408 C CA . PHE A 1 172 ? 4.614 -5.658 18.925 1.00 96.81 172 PHE A CA 1
ATOM 1409 C C . PHE A 1 172 ? 4.309 -4.387 19.727 1.00 96.81 172 PHE A C 1
ATOM 1411 O O . PHE A 1 172 ? 3.740 -4.457 20.823 1.00 96.81 172 PHE A O 1
ATOM 1418 N N . ASP A 1 173 ? 4.676 -3.234 19.166 1.00 98.31 173 ASP A N 1
ATOM 1419 C CA . ASP A 1 173 ? 4.354 -1.928 19.738 1.00 98.31 173 ASP A CA 1
ATOM 1420 C C . ASP A 1 173 ? 2.845 -1.680 19.706 1.00 98.31 173 ASP A C 1
ATOM 1422 O O . ASP A 1 173 ? 2.175 -1.952 18.703 1.00 98.31 173 ASP A O 1
ATOM 1426 N N . TYR A 1 174 ? 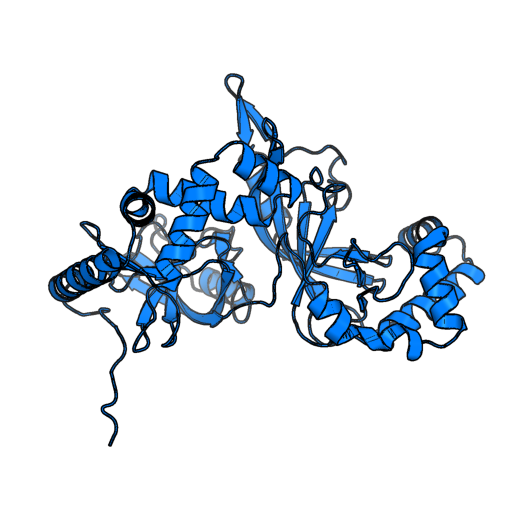2.305 -1.132 20.793 1.00 98.62 174 TYR A N 1
ATOM 1427 C CA . TYR A 1 174 ? 0.884 -0.837 20.886 1.00 98.62 174 TYR A CA 1
ATOM 1428 C C . TYR A 1 174 ? 0.560 0.303 21.852 1.00 98.62 174 TYR A C 1
ATOM 1430 O O . TYR A 1 174 ? 1.171 0.468 22.905 1.00 98.62 174 TYR A O 1
ATOM 1438 N N . GLY A 1 175 ? -0.500 1.034 21.538 1.00 98.44 175 GLY A N 1
ATOM 1439 C CA . GLY A 1 175 ? -1.213 1.916 22.452 1.00 98.44 175 GLY A CA 1
ATOM 1440 C C . GLY A 1 175 ? -2.604 1.372 22.744 1.00 98.44 175 GLY A C 1
ATOM 1441 O O . GLY A 1 175 ? -3.106 0.530 22.003 1.00 98.44 175 GLY A O 1
ATOM 1442 N N . VAL A 1 176 ? -3.256 1.866 23.794 1.00 98.12 176 VAL A N 1
ATOM 1443 C CA . VAL A 1 176 ? -4.666 1.555 24.073 1.00 98.12 176 VAL A CA 1
ATOM 1444 C C . VAL A 1 176 ? -5.489 2.822 23.939 1.00 98.12 176 VAL A C 1
ATOM 1446 O O . VAL A 1 176 ? -5.172 3.833 24.560 1.00 98.12 176 VAL A O 1
ATOM 1449 N N . LEU A 1 177 ? -6.551 2.747 23.139 1.00 95.69 177 LEU A N 1
ATOM 1450 C CA . LEU A 1 177 ? -7.568 3.782 23.032 1.00 95.69 177 LEU A CA 1
ATOM 1451 C C . LEU A 1 177 ? -8.858 3.267 23.664 1.00 95.69 177 LEU A C 1
ATOM 1453 O O . LEU A 1 177 ? -9.429 2.258 23.233 1.00 95.69 177 LEU A O 1
ATOM 1457 N N . ASN A 1 178 ? -9.318 3.983 24.688 1.00 91.62 178 ASN A N 1
ATOM 1458 C CA . ASN A 1 178 ? -10.579 3.704 25.358 1.00 91.62 178 ASN A CA 1
ATOM 1459 C C . ASN A 1 178 ? -11.519 4.908 25.220 1.00 91.62 178 ASN A C 1
ATOM 1461 O O . ASN A 1 178 ? -11.297 5.964 25.823 1.00 91.62 178 ASN A O 1
ATOM 1465 N N . ASP A 1 179 ? -12.573 4.757 24.418 1.00 83.31 179 ASP A N 1
ATOM 1466 C CA . ASP A 1 179 ? -13.652 5.743 24.318 1.00 83.31 179 ASP A CA 1
ATOM 1467 C C . ASP A 1 179 ? -14.899 5.274 25.094 1.00 83.31 179 ASP A C 1
ATOM 1469 O O . ASP A 1 179 ? -14.814 4.397 25.953 1.00 83.31 179 ASP A O 1
ATOM 1473 N N . LYS A 1 180 ? -16.074 5.881 24.884 1.00 77.94 180 LYS A N 1
ATOM 1474 C CA . LYS A 1 180 ? -17.290 5.491 25.623 1.00 77.94 180 LYS A CA 1
ATOM 1475 C C . LYS A 1 180 ? -17.828 4.112 25.229 1.00 77.94 180 LYS A C 1
ATOM 1477 O O . LYS A 1 180 ? -18.419 3.459 26.078 1.00 77.94 180 LYS A O 1
ATOM 1482 N N . GLU A 1 181 ? -17.577 3.643 24.008 1.00 73.00 181 GLU A N 1
ATOM 1483 C CA . GLU A 1 181 ? -18.286 2.504 23.393 1.00 73.00 181 GLU A CA 1
ATOM 1484 C C . GLU A 1 181 ? -17.341 1.350 23.024 1.00 73.00 181 GLU A C 1
ATOM 1486 O O . GLU A 1 181 ? -17.716 0.185 23.090 1.00 73.00 181 GLU A O 1
ATOM 1491 N N . THR A 1 182 ? -16.070 1.650 22.746 1.00 88.88 182 THR A N 1
ATOM 1492 C CA . THR A 1 182 ? -15.084 0.690 22.239 1.00 88.88 182 THR A CA 1
ATOM 1493 C C . THR A 1 182 ? -13.794 0.677 23.059 1.00 88.88 182 THR A C 1
ATOM 1495 O O . THR A 1 182 ? -13.474 1.627 23.782 1.00 88.88 182 THR A O 1
ATOM 1498 N N . VAL A 1 183 ? -13.080 -0.447 23.006 1.00 95.31 183 VAL A N 1
ATOM 1499 C CA . VAL A 1 183 ? -11.714 -0.586 23.525 1.00 95.31 183 VAL A CA 1
ATOM 1500 C C . VAL A 1 183 ? -10.889 -1.169 22.396 1.00 95.31 183 VAL A C 1
ATOM 1502 O O . VAL A 1 183 ? -11.228 -2.229 21.868 1.00 95.31 183 VAL A O 1
ATOM 1505 N N . SER A 1 184 ? -9.823 -0.474 22.015 1.00 97.25 184 SER A N 1
ATOM 1506 C CA . SER A 1 184 ? -8.987 -0.890 20.895 1.00 97.25 184 SER A CA 1
ATOM 1507 C C . SER A 1 184 ? -7.507 -0.712 21.186 1.00 97.25 184 SER A C 1
ATOM 1509 O O . SER A 1 184 ? -7.114 0.145 21.983 1.00 97.25 184 SER A O 1
ATOM 1511 N N . LEU A 1 185 ? -6.690 -1.522 20.519 1.00 98.38 185 LEU A N 1
ATOM 1512 C CA . LEU A 1 185 ? -5.264 -1.257 20.401 1.00 98.38 185 LEU A CA 1
ATOM 1513 C C . LEU A 1 185 ? -5.017 -0.360 19.191 1.00 98.38 185 LEU A C 1
ATOM 1515 O O . LEU A 1 185 ? -5.638 -0.546 18.146 1.00 98.38 185 LEU A O 1
ATOM 1519 N N . LEU A 1 186 ? -4.084 0.574 19.322 1.00 98.69 186 LEU A N 1
ATOM 1520 C CA . LEU A 1 186 ? -3.474 1.285 18.205 1.00 98.69 186 LEU A CA 1
ATOM 1521 C C . LEU A 1 186 ? -2.116 0.637 17.932 1.00 98.69 186 LEU A C 1
ATOM 1523 O O . LEU A 1 186 ? -1.326 0.522 18.864 1.00 98.69 186 LEU A O 1
ATOM 1527 N N . LEU A 1 187 ? -1.841 0.221 16.697 1.00 98.56 187 LEU A N 1
ATOM 1528 C CA . LEU A 1 187 ? -0.546 -0.354 16.307 1.00 98.56 187 LEU A CA 1
ATOM 1529 C C . LEU A 1 187 ? 0.109 0.497 15.210 1.00 98.56 187 LEU A C 1
ATOM 1531 O O . LEU A 1 187 ? -0.519 1.391 14.633 1.00 98.56 187 LEU A O 1
ATOM 1535 N N . ASN A 1 188 ? 1.378 0.199 14.929 1.00 98.19 188 ASN A N 1
ATOM 1536 C CA . ASN A 1 188 ? 2.186 0.892 13.926 1.00 98.19 188 ASN A CA 1
ATOM 1537 C C . ASN A 1 188 ? 1.560 0.889 12.516 1.00 98.19 188 ASN A C 1
ATOM 1539 O O . ASN A 1 188 ? 0.691 0.085 12.179 1.00 98.19 188 ASN A O 1
ATOM 1543 N N . GLN A 1 189 ? 2.033 1.819 11.685 1.00 97.69 189 GLN A N 1
ATOM 1544 C CA . GLN A 1 189 ? 1.703 1.887 10.261 1.00 97.69 189 GLN A CA 1
ATOM 1545 C C . GLN A 1 189 ? 2.345 0.746 9.469 1.00 97.69 189 GLN A C 1
ATOM 1547 O O . GLN A 1 189 ? 3.424 0.276 9.825 1.00 97.69 189 GLN A O 1
ATOM 1552 N N . GLY A 1 190 ? 1.738 0.389 8.336 1.00 96.62 190 GLY A N 1
ATOM 1553 C CA . GLY A 1 190 ? 2.362 -0.478 7.337 1.00 96.62 190 GLY A CA 1
ATOM 1554 C C . GLY A 1 190 ? 2.238 -1.975 7.611 1.00 96.62 190 GLY A C 1
ATOM 1555 O O . GLY A 1 190 ? 2.848 -2.756 6.888 1.00 96.62 190 GLY A O 1
ATOM 1556 N N . PHE A 1 191 ? 1.450 -2.387 8.608 1.00 98.06 191 PHE A N 1
ATOM 1557 C CA . PHE A 1 191 ? 1.043 -3.786 8.719 1.00 98.06 191 PHE A CA 1
ATOM 1558 C C . PHE A 1 191 ? 0.102 -4.169 7.580 1.00 98.06 191 PHE A C 1
ATOM 1560 O O . PHE A 1 191 ? -0.732 -3.374 7.139 1.00 98.06 191 PHE A O 1
ATOM 1567 N N . SER A 1 192 ? 0.201 -5.418 7.155 1.00 98.44 192 SER A N 1
ATOM 1568 C CA . SER A 1 192 ? -0.678 -6.035 6.178 1.00 98.44 192 SER A CA 1
ATOM 1569 C C . SER A 1 192 ? -1.575 -7.080 6.825 1.00 98.44 192 SER A C 1
ATOM 1571 O O . SER A 1 192 ? -1.250 -7.644 7.872 1.00 98.44 192 SER A O 1
ATOM 1573 N N . ILE A 1 193 ? -2.709 -7.353 6.184 1.00 98.75 193 ILE A N 1
ATOM 1574 C CA . ILE A 1 193 ? -3.526 -8.529 6.475 1.00 98.75 193 ILE A CA 1
ATOM 1575 C C . ILE A 1 193 ? -3.485 -9.486 5.285 1.00 98.75 193 ILE A C 1
ATOM 1577 O O . ILE A 1 193 ? -3.595 -9.052 4.137 1.00 98.75 193 ILE A O 1
ATOM 1581 N N . ILE A 1 194 ? -3.355 -10.778 5.577 1.00 98.75 194 ILE A N 1
ATOM 1582 C CA . ILE A 1 194 ? -3.509 -11.867 4.609 1.00 98.75 194 ILE A CA 1
ATOM 1583 C C . ILE A 1 194 ? -4.779 -12.635 4.990 1.00 98.75 194 ILE A C 1
ATOM 1585 O O . ILE A 1 194 ? -4.755 -13.362 5.985 1.00 98.75 194 ILE A O 1
ATOM 1589 N N . PRO A 1 195 ? -5.907 -12.454 4.279 1.00 98.75 195 PRO A N 1
ATOM 1590 C CA . PRO A 1 195 ? -7.119 -13.240 4.484 1.00 98.75 195 PRO A CA 1
ATOM 1591 C C . PRO A 1 195 ? -6.877 -14.728 4.195 1.00 98.75 195 PRO A C 1
ATOM 1593 O O . PRO A 1 195 ? -6.464 -15.094 3.096 1.00 98.75 195 PRO A O 1
ATOM 1596 N N . GLU A 1 196 ? -7.172 -15.591 5.165 1.00 98.69 196 GLU A N 1
ATOM 1597 C CA . GLU A 1 196 ? -6.961 -17.046 5.066 1.00 98.69 196 GLU A CA 1
ATOM 1598 C C . GLU A 1 196 ? -8.278 -17.799 4.876 1.00 98.69 196 GLU A C 1
ATOM 1600 O O . GLU A 1 196 ? -8.343 -18.822 4.194 1.00 98.69 196 GLU A O 1
ATOM 1605 N N . SER A 1 197 ? -9.356 -17.280 5.464 1.00 98.69 197 SER A N 1
ATOM 1606 C CA . SER A 1 197 ? -10.706 -17.801 5.276 1.00 98.69 197 SER A CA 1
ATOM 1607 C C . SER A 1 197 ? -11.739 -16.683 5.341 1.00 98.69 197 SER A C 1
ATOM 1609 O O . SER A 1 197 ? -11.492 -15.628 5.920 1.00 98.69 197 SER A O 1
ATOM 1611 N N . ALA A 1 198 ? -12.900 -16.921 4.733 1.00 98.75 198 ALA A N 1
ATOM 1612 C CA . ALA A 1 198 ? -14.036 -16.010 4.758 1.00 98.75 198 ALA A CA 1
ATOM 1613 C C . ALA A 1 198 ? -15.341 -16.811 4.843 1.00 98.75 198 ALA A C 1
ATOM 1615 O O . ALA A 1 198 ? -15.544 -17.738 4.049 1.00 98.75 198 ALA A O 1
ATOM 1616 N N . ILE A 1 199 ? -16.221 -16.466 5.783 1.00 98.56 199 ILE A N 1
ATOM 1617 C CA . ILE A 1 199 ? -17.548 -17.077 5.969 1.00 98.56 199 ILE A CA 1
ATOM 1618 C C . ILE A 1 199 ? -18.602 -16.000 6.235 1.00 98.56 199 ILE A C 1
ATOM 1620 O O . ILE A 1 199 ? -18.273 -14.938 6.758 1.00 98.56 199 ILE A O 1
ATOM 1624 N N . ILE A 1 200 ? -19.867 -16.273 5.918 1.00 98.31 200 ILE A N 1
ATOM 1625 C CA . ILE A 1 200 ? -20.976 -15.419 6.362 1.00 98.31 200 ILE A CA 1
ATOM 1626 C C . ILE A 1 200 ? -21.237 -15.682 7.850 1.00 98.31 200 ILE A C 1
ATOM 1628 O O . ILE A 1 200 ? -21.256 -16.828 8.301 1.00 98.31 200 ILE A O 1
ATOM 1632 N N . THR A 1 201 ? -21.427 -14.613 8.616 1.00 96.81 201 THR A N 1
ATOM 1633 C CA . THR A 1 201 ? -21.873 -14.656 10.010 1.00 96.81 201 THR A CA 1
ATOM 1634 C C . THR A 1 201 ? -22.939 -13.595 10.249 1.00 96.81 201 THR A C 1
ATOM 1636 O O . THR A 1 201 ? -22.875 -12.508 9.673 1.00 96.81 201 THR A O 1
ATOM 1639 N N . THR A 1 202 ? -23.888 -13.882 11.136 1.00 94.56 202 THR A N 1
ATOM 1640 C CA . THR A 1 202 ? -24.976 -12.962 11.474 1.00 94.56 202 THR A CA 1
ATOM 1641 C C . THR A 1 202 ? -24.809 -12.468 12.906 1.00 94.56 202 THR A C 1
ATOM 1643 O O . THR A 1 202 ? -24.866 -13.244 13.861 1.00 94.56 202 THR A O 1
ATOM 1646 N N . ILE A 1 203 ? -24.648 -11.155 13.079 1.00 90.69 203 ILE A N 1
ATOM 1647 C CA . ILE A 1 203 ? -24.525 -10.513 14.396 1.00 90.69 203 ILE A CA 1
ATOM 1648 C C . ILE A 1 203 ? -25.642 -9.484 14.533 1.00 90.69 203 ILE A C 1
ATOM 1650 O O . ILE A 1 203 ? -25.767 -8.578 13.711 1.00 90.69 203 ILE A O 1
ATOM 1654 N N . LYS A 1 204 ? -26.472 -9.631 15.576 1.00 87.56 204 LYS A N 1
ATOM 1655 C CA . LYS A 1 204 ? -27.638 -8.762 15.841 1.00 87.56 204 LYS A CA 1
ATOM 1656 C C . LYS A 1 204 ? -28.574 -8.610 14.621 1.00 87.56 204 LYS A C 1
ATOM 1658 O O . LYS A 1 204 ? -29.139 -7.544 14.400 1.00 87.56 204 LYS A O 1
ATOM 1663 N N . GLY A 1 205 ? -28.743 -9.683 13.839 1.00 88.94 205 GLY A N 1
ATOM 1664 C CA . GLY A 1 205 ? -29.645 -9.717 12.678 1.00 88.94 205 GLY A CA 1
ATOM 1665 C C . GLY A 1 205 ? -29.127 -8.998 11.427 1.00 88.94 205 GLY A C 1
ATOM 1666 O O . GLY A 1 205 ? -29.935 -8.606 10.592 1.00 88.94 205 GLY A O 1
ATOM 1667 N N . LYS A 1 206 ? -27.811 -8.781 11.317 1.00 91.62 206 LYS A N 1
ATOM 1668 C CA . LYS A 1 206 ? -27.143 -8.296 10.101 1.00 91.62 206 LYS A CA 1
ATOM 1669 C C . LYS A 1 206 ? -26.049 -9.268 9.694 1.00 91.62 206 LYS A C 1
ATOM 1671 O O . LYS A 1 206 ? -25.309 -9.727 10.570 1.00 91.62 206 LYS A O 1
ATOM 1676 N N . ASP A 1 207 ? -25.912 -9.498 8.396 1.00 96.00 207 ASP A N 1
ATOM 1677 C CA . ASP A 1 207 ? -24.854 -10.347 7.870 1.00 96.00 207 ASP A CA 1
ATOM 1678 C C . ASP A 1 207 ? -23.545 -9.578 7.673 1.00 96.00 207 ASP A C 1
ATOM 1680 O O . ASP A 1 207 ? -23.503 -8.376 7.355 1.00 96.00 207 ASP A O 1
ATOM 1684 N N . TYR A 1 208 ? -22.459 -10.310 7.885 1.00 97.94 208 TYR A N 1
ATOM 1685 C CA . TYR A 1 208 ? -21.084 -9.888 7.676 1.00 97.94 208 TYR A CA 1
ATOM 1686 C C . TYR A 1 208 ? -20.305 -11.032 7.043 1.00 97.94 208 TYR A C 1
ATOM 1688 O O . TYR A 1 208 ? -20.542 -12.199 7.357 1.00 97.94 208 TYR A O 1
ATOM 1696 N N . ILE A 1 209 ? -19.302 -10.699 6.237 1.00 98.50 209 ILE A N 1
ATOM 1697 C CA . ILE A 1 209 ? -18.241 -11.653 5.917 1.00 98.50 209 ILE A CA 1
ATOM 1698 C C . ILE A 1 209 ? -17.211 -11.593 7.046 1.00 98.50 209 ILE A C 1
ATOM 1700 O O . ILE A 1 209 ? -16.490 -10.601 7.179 1.00 98.50 209 ILE A O 1
ATOM 1704 N N . LEU A 1 210 ? -17.153 -12.640 7.868 1.00 98.62 210 LEU A N 1
ATOM 1705 C CA . LEU A 1 210 ? -16.082 -12.844 8.837 1.00 98.62 210 LEU A CA 1
ATOM 1706 C C . LEU A 1 210 ? -14.863 -13.404 8.112 1.00 98.62 210 LEU A C 1
ATOM 1708 O O . LEU A 1 210 ? -14.907 -14.507 7.568 1.00 98.62 210 LEU A O 1
ATOM 1712 N N . ILE A 1 211 ? -13.787 -12.634 8.139 1.00 98.88 211 ILE A N 1
ATOM 1713 C CA . ILE A 1 211 ? -12.491 -12.961 7.567 1.00 98.88 211 ILE A CA 1
ATOM 1714 C C . ILE A 1 211 ? -11.542 -13.256 8.724 1.00 98.88 211 ILE A C 1
ATOM 1716 O O . ILE A 1 211 ? -11.294 -12.376 9.546 1.00 98.88 211 ILE A O 1
ATOM 1720 N N . GLU A 1 212 ? -10.998 -14.468 8.779 1.00 98.75 212 GLU A N 1
ATOM 1721 C CA . GLU A 1 212 ? -9.842 -14.761 9.631 1.00 98.75 212 GLU A CA 1
ATOM 1722 C C . GLU A 1 212 ? -8.587 -14.505 8.789 1.00 98.75 212 GLU A C 1
ATOM 1724 O O . GLU A 1 212 ? -8.469 -15.027 7.674 1.00 98.75 212 GLU A O 1
ATOM 1729 N N . GLY A 1 213 ? -7.682 -13.661 9.284 1.00 98.50 213 GLY A N 1
ATOM 1730 C CA . GLY A 1 213 ? -6.475 -13.291 8.553 1.00 98.50 213 GLY A CA 1
ATOM 1731 C C . GLY A 1 213 ? -5.244 -13.160 9.439 1.00 98.50 213 GLY A C 1
ATOM 1732 O O . GLY A 1 213 ? -5.334 -12.814 10.621 1.00 98.50 213 GLY A O 1
ATOM 1733 N N . SER A 1 214 ? -4.080 -13.394 8.843 1.00 98.44 214 SER A N 1
ATOM 1734 C CA . SER A 1 214 ? -2.785 -13.233 9.502 1.00 98.44 214 SER A CA 1
ATOM 1735 C C . SER A 1 214 ? -2.255 -11.812 9.360 1.00 98.44 214 SER A C 1
ATOM 1737 O O . SER A 1 214 ? -2.227 -11.252 8.261 1.00 98.44 214 SER A O 1
ATOM 1739 N N . LEU A 1 215 ? -1.810 -11.236 10.480 1.00 98.06 215 LEU A N 1
ATOM 1740 C CA . LEU A 1 215 ? -1.092 -9.966 10.490 1.00 98.06 215 LEU A CA 1
ATOM 1741 C C . LEU A 1 215 ? 0.341 -10.196 9.990 1.00 98.06 215 LEU A C 1
ATOM 1743 O O . LEU A 1 215 ? 1.066 -11.039 10.515 1.00 98.06 215 LEU A O 1
ATOM 1747 N N . SER A 1 216 ? 0.740 -9.438 8.980 1.00 96.25 216 SER A N 1
ATOM 1748 C CA . SER A 1 216 ? 2.029 -9.544 8.292 1.00 96.25 216 SER A CA 1
ATOM 1749 C C . SER A 1 216 ? 2.604 -8.151 8.028 1.00 96.25 216 SER A C 1
ATOM 1751 O O . SER A 1 216 ? 2.021 -7.139 8.425 1.00 96.25 216 SER A O 1
ATOM 1753 N N . GLN A 1 217 ? 3.778 -8.082 7.406 1.00 95.00 217 GLN A N 1
ATOM 1754 C CA . GLN A 1 217 ? 4.402 -6.825 7.019 1.00 95.00 217 GLN A CA 1
ATOM 1755 C C . GLN A 1 217 ? 5.194 -7.032 5.726 1.00 95.00 217 GLN A C 1
ATOM 1757 O O . GLN A 1 217 ? 6.195 -7.748 5.722 1.00 95.00 217 GLN A O 1
ATOM 1762 N N . GLU A 1 218 ? 4.759 -6.385 4.643 1.00 96.31 218 GLU A N 1
ATOM 1763 C CA . GLU A 1 218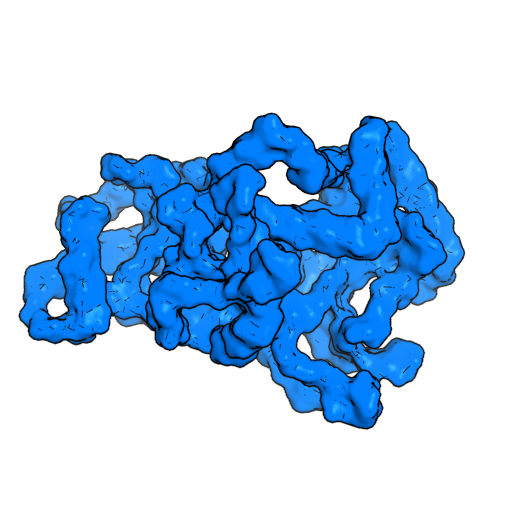 ? 5.505 -6.388 3.381 1.00 96.31 218 GLU A CA 1
ATOM 1764 C C . GLU A 1 218 ? 6.834 -5.635 3.543 1.00 96.31 218 GLU A C 1
ATOM 1766 O O . GLU A 1 218 ? 6.912 -4.619 4.244 1.00 96.31 218 GLU A O 1
ATOM 1771 N N . LEU A 1 219 ? 7.883 -6.090 2.847 1.00 98.62 219 LEU A N 1
ATOM 1772 C CA . LEU A 1 219 ? 9.118 -5.317 2.734 1.00 98.62 219 LEU A CA 1
ATOM 1773 C C . LEU A 1 219 ? 8.891 -4.124 1.797 1.00 98.62 219 LEU A C 1
ATOM 1775 O O . LEU A 1 219 ? 8.963 -4.247 0.574 1.00 98.62 219 LEU A O 1
ATOM 1779 N N . ASP A 1 220 ? 8.623 -2.968 2.394 1.00 98.75 220 ASP A N 1
ATOM 1780 C CA . ASP A 1 220 ? 8.305 -1.727 1.698 1.00 98.75 220 ASP A CA 1
ATOM 1781 C C . ASP A 1 220 ? 8.989 -0.533 2.374 1.00 98.75 220 ASP A C 1
ATOM 1783 O O . ASP A 1 220 ? 8.865 -0.311 3.581 1.00 98.75 220 ASP A O 1
ATOM 1787 N N . PHE A 1 221 ? 9.721 0.251 1.584 1.00 98.62 221 PHE A N 1
ATOM 1788 C CA . PHE A 1 221 ? 10.492 1.397 2.063 1.00 98.62 221 PHE A CA 1
ATOM 1789 C C . PHE A 1 221 ? 9.784 2.745 1.858 1.00 98.62 221 PHE A C 1
ATOM 1791 O O . PHE A 1 221 ? 10.302 3.784 2.289 1.00 98.62 221 PHE A O 1
ATOM 1798 N N . TYR A 1 222 ? 8.612 2.754 1.212 1.00 98.69 222 TYR A N 1
ATOM 1799 C CA . TYR A 1 222 ? 7.840 3.955 0.888 1.00 98.69 222 TYR A CA 1
ATOM 1800 C C . TYR A 1 222 ? 8.716 5.066 0.277 1.00 98.69 222 TYR A C 1
ATOM 1802 O O . TYR A 1 222 ? 9.559 4.813 -0.580 1.00 98.69 222 TYR A O 1
ATOM 1810 N N . ASN A 1 223 ? 8.539 6.330 0.670 1.00 98.31 223 ASN A N 1
ATOM 1811 C CA . ASN A 1 223 ? 9.308 7.448 0.117 1.00 98.31 223 ASN A CA 1
ATOM 1812 C C . ASN A 1 223 ? 10.793 7.472 0.520 1.00 98.31 223 ASN A C 1
ATOM 1814 O O . ASN A 1 223 ? 11.553 8.234 -0.079 1.00 98.31 223 ASN A O 1
ATOM 1818 N N . LYS A 1 224 ? 11.213 6.675 1.512 1.00 98.12 224 LYS A N 1
ATOM 1819 C CA . LYS A 1 224 ? 12.595 6.670 2.016 1.00 98.12 224 LYS A CA 1
ATOM 1820 C C . LYS A 1 224 ? 13.535 5.854 1.129 1.00 98.12 224 LYS A C 1
ATOM 1822 O O . LYS A 1 224 ? 14.683 6.258 0.948 1.00 98.12 224 LYS A O 1
ATOM 1827 N N . GLY A 1 225 ? 13.046 4.755 0.554 1.00 98.19 225 GLY A N 1
ATOM 1828 C CA . GLY A 1 225 ? 13.888 3.797 -0.163 1.00 98.19 225 GLY A CA 1
ATOM 1829 C C . GLY A 1 225 ? 14.899 3.083 0.749 1.00 98.19 225 GLY A C 1
ATOM 1830 O O . GLY A 1 225 ? 14.867 3.234 1.972 1.00 98.19 225 GLY A O 1
ATOM 1831 N N . SER A 1 226 ? 15.798 2.292 0.159 1.00 98.12 226 SER A N 1
ATOM 1832 C CA . SER A 1 226 ? 16.866 1.591 0.880 1.00 98.12 226 SER A CA 1
ATOM 1833 C C . SER A 1 226 ? 18.080 1.314 -0.006 1.00 98.12 226 SER A C 1
ATOM 1835 O O . SER A 1 226 ? 18.130 0.332 -0.743 1.00 98.12 226 SER A O 1
ATOM 1837 N N . GLU A 1 227 ? 19.105 2.156 0.125 1.00 96.44 227 GLU A N 1
ATOM 1838 C CA . GLU A 1 227 ? 20.411 1.913 -0.503 1.00 96.44 227 GLU A CA 1
ATOM 1839 C C . GLU A 1 227 ? 21.093 0.670 0.083 1.00 96.44 227 GLU A C 1
ATOM 1841 O O . GLU A 1 227 ? 21.755 -0.085 -0.624 1.00 96.44 227 GLU A O 1
ATOM 1846 N N . ALA A 1 228 ? 20.883 0.422 1.381 1.00 98.00 228 ALA A N 1
ATOM 1847 C CA . ALA A 1 228 ? 21.427 -0.742 2.070 1.00 98.00 228 ALA A CA 1
ATOM 1848 C C . ALA A 1 228 ? 20.920 -2.052 1.453 1.00 98.00 228 ALA A C 1
ATOM 1850 O O . ALA A 1 228 ? 21.716 -2.961 1.237 1.00 98.00 228 ALA A O 1
ATOM 1851 N N . TRP A 1 229 ? 19.629 -2.122 1.099 1.00 98.56 229 TRP A N 1
ATOM 1852 C CA . TRP A 1 229 ? 19.070 -3.296 0.428 1.00 98.56 229 TRP A CA 1
ATOM 1853 C C . TRP A 1 229 ? 19.723 -3.523 -0.940 1.00 98.56 229 TRP A C 1
ATOM 1855 O O . TRP A 1 229 ? 20.075 -4.656 -1.266 1.00 98.56 229 TRP A O 1
ATOM 1865 N N . GLY A 1 230 ? 19.935 -2.452 -1.716 1.00 98.00 230 GLY A N 1
ATOM 1866 C CA . GLY A 1 230 ? 20.636 -2.509 -3.001 1.00 98.00 230 GLY A CA 1
ATOM 1867 C C . GLY A 1 230 ? 22.081 -2.990 -2.860 1.00 98.00 230 GLY A C 1
ATOM 1868 O O . GLY A 1 230 ? 22.498 -3.902 -3.570 1.00 98.00 230 GLY A O 1
ATOM 1869 N N . ALA A 1 231 ? 22.829 -2.450 -1.896 1.00 97.88 231 ALA A N 1
ATOM 1870 C CA . ALA A 1 231 ? 24.207 -2.859 -1.628 1.00 97.88 231 ALA A CA 1
ATOM 1871 C C . ALA A 1 231 ? 24.310 -4.325 -1.167 1.00 97.88 231 ALA A C 1
ATOM 1873 O O . ALA A 1 231 ? 25.144 -5.075 -1.674 1.00 97.88 231 ALA A O 1
ATOM 1874 N N . GLU A 1 232 ? 23.444 -4.749 -0.244 1.00 98.44 232 GLU A N 1
ATOM 1875 C CA . GLU A 1 232 ? 23.398 -6.119 0.280 1.00 98.44 232 GLU A CA 1
ATOM 1876 C C . GLU A 1 232 ? 23.063 -7.135 -0.818 1.00 98.44 232 GLU A C 1
ATOM 1878 O O . GLU A 1 232 ? 23.713 -8.175 -0.945 1.00 98.44 232 GLU A O 1
ATOM 1883 N N . ASN A 1 233 ? 22.081 -6.810 -1.661 1.00 98.62 233 ASN A N 1
ATOM 1884 C CA . ASN A 1 233 ? 21.541 -7.748 -2.637 1.00 98.62 233 ASN A CA 1
ATOM 1885 C C . ASN A 1 233 ? 22.160 -7.630 -4.029 1.00 98.62 233 ASN A C 1
ATOM 1887 O O . ASN A 1 233 ? 22.040 -8.576 -4.797 1.00 98.62 233 ASN A O 1
ATOM 1891 N N . TYR A 1 234 ? 22.839 -6.539 -4.383 1.00 98.62 234 TYR A N 1
ATOM 1892 C CA . TYR A 1 234 ? 23.393 -6.309 -5.729 1.00 98.62 234 TYR A CA 1
ATOM 1893 C C . TYR A 1 234 ? 24.819 -5.735 -5.723 1.00 98.62 234 TYR A C 1
ATOM 1895 O O . TYR A 1 234 ? 25.351 -5.420 -6.786 1.00 98.62 234 TYR A O 1
ATOM 1903 N N . GLY A 1 235 ? 25.496 -5.690 -4.569 1.00 97.88 235 GLY A N 1
ATOM 1904 C CA . GLY A 1 235 ? 26.891 -5.240 -4.458 1.00 97.88 235 GLY A CA 1
ATOM 1905 C C . GLY A 1 235 ? 27.889 -5.986 -5.355 1.00 97.88 235 GLY A C 1
ATOM 1906 O O . GLY A 1 235 ? 28.888 -5.416 -5.785 1.00 97.88 235 GLY A O 1
ATOM 1907 N N . ASP A 1 236 ? 27.599 -7.245 -5.688 1.00 98.19 236 ASP A N 1
ATOM 1908 C CA . ASP A 1 236 ? 28.392 -8.099 -6.578 1.00 98.19 236 ASP A CA 1
ATOM 1909 C C . ASP A 1 236 ? 27.759 -8.288 -7.972 1.00 98.19 236 ASP A C 1
ATOM 1911 O O . ASP A 1 236 ? 28.155 -9.182 -8.717 1.00 98.19 236 ASP A O 1
ATOM 1915 N N . TYR A 1 237 ? 26.747 -7.493 -8.334 1.00 98.50 237 TYR A N 1
ATOM 1916 C CA . TYR A 1 237 ? 25.985 -7.707 -9.565 1.00 98.50 237 TYR A CA 1
ATOM 1917 C C . TYR A 1 237 ? 26.835 -7.479 -10.820 1.00 98.50 237 TYR A C 1
ATOM 1919 O O . TYR A 1 237 ? 26.911 -8.362 -11.671 1.00 98.50 237 TYR A O 1
ATOM 1927 N N . ILE A 1 238 ? 27.548 -6.350 -10.905 1.00 98.31 238 ILE A N 1
ATOM 1928 C CA . ILE A 1 238 ? 28.396 -6.016 -12.063 1.00 98.31 238 ILE A CA 1
ATOM 1929 C C . ILE A 1 238 ? 29.485 -7.074 -12.290 1.00 98.31 238 ILE A C 1
ATOM 1931 O O . ILE A 1 238 ? 29.751 -7.438 -13.432 1.00 98.31 238 ILE A O 1
ATOM 1935 N N . SER A 1 239 ? 30.086 -7.623 -11.226 1.00 98.19 239 SER A N 1
ATOM 1936 C CA . SER A 1 239 ? 31.147 -8.635 -11.355 1.00 98.19 239 SER A CA 1
ATOM 1937 C C . SER A 1 239 ? 30.646 -9.993 -11.859 1.00 98.19 239 SER A C 1
ATOM 1939 O O . SER A 1 239 ? 31.458 -10.829 -12.258 1.00 98.19 239 SER A O 1
ATOM 1941 N N . LYS A 1 240 ? 29.325 -10.211 -11.867 1.00 98.50 240 LYS A N 1
ATOM 1942 C CA . LYS A 1 240 ? 28.671 -11.405 -12.418 1.00 98.50 240 LYS A CA 1
ATOM 1943 C C . LYS A 1 240 ? 28.230 -11.238 -13.871 1.00 98.50 240 LYS A C 1
ATOM 1945 O O . LYS A 1 240 ? 27.866 -12.232 -14.497 1.00 98.50 240 LYS A O 1
ATOM 1950 N N . LEU A 1 241 ? 28.249 -10.018 -14.409 1.00 98.50 241 LEU A N 1
ATOM 1951 C CA . LEU A 1 241 ? 27.895 -9.761 -15.800 1.00 98.50 241 LEU A CA 1
ATOM 1952 C C . LEU A 1 241 ? 29.085 -10.050 -16.718 1.00 98.50 241 LEU A C 1
ATOM 1954 O O . LEU A 1 241 ? 3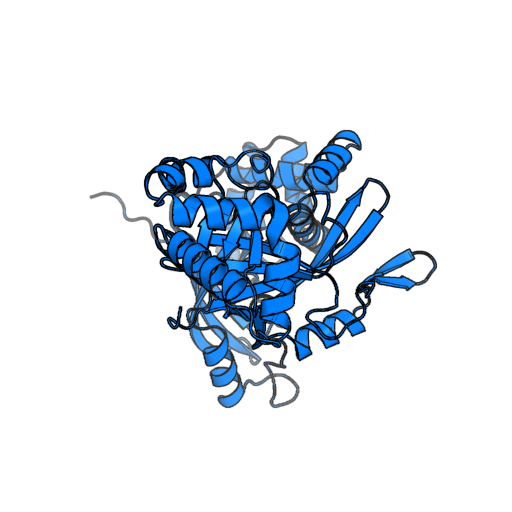0.224 -9.668 -16.446 1.00 98.50 241 LEU A O 1
ATOM 1958 N N . SER A 1 242 ? 28.814 -10.687 -17.855 1.00 98.56 242 SER A N 1
ATOM 1959 C CA . SER A 1 242 ? 29.763 -10.701 -18.969 1.00 98.56 242 SER A CA 1
ATOM 1960 C C . SER A 1 242 ? 29.953 -9.290 -19.536 1.00 98.56 242 SER A C 1
ATOM 1962 O O . SER A 1 242 ? 29.106 -8.412 -19.363 1.00 98.56 242 SER A O 1
ATOM 1964 N N . HIS A 1 243 ? 31.044 -9.073 -20.270 1.00 98.38 243 HIS A N 1
ATOM 1965 C CA . HIS A 1 243 ? 31.320 -7.772 -20.882 1.00 98.38 243 HIS A CA 1
ATOM 1966 C C . HIS A 1 243 ? 30.208 -7.320 -21.851 1.00 98.38 243 HIS A C 1
ATOM 1968 O O . HIS A 1 243 ? 29.856 -6.144 -21.870 1.00 98.38 243 HIS A O 1
ATOM 1974 N N . GLU A 1 244 ? 29.610 -8.249 -22.606 1.00 98.50 244 GLU A N 1
ATOM 1975 C CA . GLU A 1 244 ? 28.507 -7.951 -23.533 1.00 98.50 244 GLU A CA 1
ATOM 1976 C C . GLU A 1 244 ? 27.209 -7.592 -22.797 1.00 98.50 244 GLU A C 1
ATOM 1978 O O . GLU A 1 244 ? 26.534 -6.635 -23.173 1.00 98.50 244 GLU A O 1
ATOM 1983 N N . GLN A 1 245 ? 26.879 -8.317 -21.721 1.00 98.69 245 GLN A N 1
ATOM 1984 C CA . GLN A 1 245 ? 25.732 -8.005 -20.861 1.00 98.69 245 GLN A CA 1
ATOM 1985 C C . GLN A 1 245 ? 25.887 -6.634 -20.200 1.00 98.69 245 GLN A C 1
ATOM 1987 O O . GLN A 1 245 ? 24.954 -5.833 -20.228 1.00 98.69 245 GLN A O 1
ATOM 1992 N N . LEU A 1 246 ? 27.067 -6.359 -19.633 1.00 98.50 246 LEU A N 1
ATOM 1993 C CA . LEU A 1 246 ? 27.366 -5.081 -18.997 1.00 98.50 246 LEU A CA 1
ATOM 1994 C C . LEU A 1 246 ? 27.261 -3.934 -20.006 1.00 98.50 246 LEU A C 1
ATOM 1996 O O . LEU A 1 246 ? 26.525 -2.987 -19.758 1.00 98.50 246 LEU A O 1
ATOM 2000 N N . GLY A 1 247 ? 27.913 -4.051 -21.167 1.00 98.19 247 GLY A N 1
ATOM 2001 C CA . GLY A 1 247 ? 27.873 -3.015 -22.200 1.00 98.19 247 GLY A CA 1
ATOM 2002 C C . GLY A 1 247 ? 26.466 -2.761 -22.752 1.00 98.19 247 GLY A C 1
ATOM 2003 O O . GLY A 1 247 ? 26.089 -1.610 -22.972 1.00 98.19 247 GLY A O 1
ATOM 2004 N N . ALA A 1 248 ? 25.652 -3.807 -22.936 1.00 98.56 248 ALA A N 1
ATOM 2005 C CA . ALA A 1 248 ? 24.266 -3.653 -23.381 1.00 98.56 248 ALA A CA 1
ATOM 2006 C C . ALA A 1 248 ? 23.383 -2.974 -22.319 1.00 98.56 248 ALA A C 1
ATOM 2008 O O . ALA A 1 248 ? 22.574 -2.106 -22.657 1.00 98.56 248 ALA A O 1
ATOM 2009 N N . LEU A 1 249 ? 23.553 -3.335 -21.042 1.00 98.56 249 LEU A N 1
ATOM 2010 C CA . LEU A 1 249 ? 22.822 -2.726 -19.931 1.00 98.56 249 LEU A CA 1
ATOM 2011 C C . LEU A 1 249 ? 23.249 -1.269 -19.701 1.00 98.56 249 LEU A C 1
ATOM 2013 O O . LEU A 1 249 ? 22.387 -0.401 -19.592 1.00 98.56 249 LEU A O 1
ATOM 2017 N N . GLU A 1 250 ? 24.549 -0.968 -19.709 1.00 97.94 250 GLU A N 1
ATOM 2018 C CA . GLU A 1 250 ? 25.060 0.408 -19.639 1.00 97.94 250 GLU A CA 1
ATOM 2019 C C . GLU A 1 250 ? 24.541 1.258 -20.801 1.00 97.94 250 GLU A C 1
ATOM 2021 O O . GLU A 1 250 ? 24.085 2.382 -20.580 1.00 97.94 250 GLU A O 1
ATOM 2026 N N . GLY A 1 251 ? 24.548 0.710 -22.021 1.00 97.75 251 GLY A N 1
ATOM 2027 C CA . GLY A 1 251 ? 23.975 1.359 -23.196 1.00 97.75 251 GLY A CA 1
ATOM 2028 C C . GLY A 1 251 ? 22.496 1.682 -23.001 1.00 97.75 251 GLY A C 1
ATOM 2029 O O . GLY A 1 251 ? 22.084 2.814 -23.246 1.00 97.75 251 GLY A O 1
ATOM 2030 N N . TYR A 1 252 ? 21.699 0.736 -22.491 1.00 98.44 252 TYR A N 1
ATOM 2031 C CA . TYR A 1 252 ? 20.292 0.987 -22.168 1.00 98.44 252 TYR A CA 1
ATOM 2032 C C . TYR A 1 252 ? 20.136 2.129 -21.158 1.00 98.44 252 TYR A C 1
ATOM 2034 O O . TYR A 1 252 ? 19.407 3.079 -21.442 1.00 98.44 252 TYR A O 1
ATOM 2042 N N . LEU A 1 253 ? 20.855 2.069 -20.034 1.00 96.62 253 LEU A N 1
ATOM 2043 C CA . LEU A 1 253 ? 20.763 3.049 -18.949 1.00 96.62 253 LEU A CA 1
ATOM 2044 C C . LEU A 1 253 ? 21.144 4.473 -19.402 1.00 96.62 253 LEU A C 1
ATOM 2046 O O . LEU A 1 253 ? 20.498 5.435 -18.994 1.00 96.62 253 LEU A O 1
ATOM 2050 N N . HIS A 1 254 ? 22.135 4.630 -20.285 1.00 94.31 254 HIS A N 1
ATOM 2051 C CA . HIS A 1 254 ? 22.670 5.954 -20.634 1.00 94.31 254 HIS A CA 1
ATOM 2052 C C . HIS A 1 254 ? 22.154 6.536 -21.957 1.00 94.31 254 HIS A C 1
ATOM 2054 O O . HIS A 1 254 ? 21.964 7.751 -22.052 1.00 94.31 254 HIS A O 1
ATOM 2060 N N . SER A 1 255 ? 21.949 5.720 -22.996 1.00 93.38 255 SER A N 1
ATOM 2061 C CA . SER A 1 255 ? 21.716 6.227 -24.361 1.00 93.38 255 SER A CA 1
ATOM 2062 C C . SER A 1 255 ? 20.560 5.559 -25.098 1.00 93.38 255 SER A C 1
ATOM 2064 O O . SER A 1 255 ? 19.810 6.234 -25.809 1.00 93.38 255 SER A O 1
ATOM 2066 N N . ASP A 1 256 ? 20.378 4.253 -24.923 1.00 94.94 256 ASP A N 1
ATOM 2067 C CA . ASP A 1 256 ? 19.594 3.438 -25.849 1.00 94.94 256 ASP A CA 1
ATOM 2068 C C . ASP A 1 256 ? 18.141 3.242 -25.397 1.00 94.94 256 ASP A C 1
ATOM 2070 O O . ASP A 1 256 ? 17.305 2.855 -26.219 1.00 94.94 256 ASP A O 1
ATOM 2074 N N . TYR A 1 257 ? 17.788 3.558 -24.139 1.00 95.44 257 TYR A N 1
ATOM 2075 C CA . TYR A 1 257 ? 16.437 3.312 -23.612 1.00 95.44 257 TYR A CA 1
ATOM 2076 C C . TYR A 1 257 ? 15.332 3.927 -24.474 1.00 95.44 257 TYR A C 1
ATOM 2078 O O . TYR A 1 257 ? 14.285 3.311 -24.646 1.00 95.44 257 TYR A O 1
ATOM 2086 N N . LYS A 1 258 ? 15.525 5.122 -25.053 1.00 95.31 258 LYS A N 1
ATOM 2087 C CA . LYS A 1 258 ? 14.495 5.754 -25.902 1.00 95.31 258 LYS A CA 1
ATOM 2088 C C . LYS A 1 258 ? 14.215 4.921 -27.152 1.00 95.31 258 LYS A C 1
ATOM 2090 O O . LYS A 1 258 ? 13.052 4.678 -27.474 1.00 95.31 258 LYS A O 1
ATOM 2095 N N . ALA A 1 259 ? 15.271 4.482 -27.835 1.00 97.19 259 ALA A N 1
ATOM 2096 C CA . ALA A 1 259 ? 15.170 3.692 -29.056 1.00 97.19 259 ALA A CA 1
ATOM 2097 C C . ALA A 1 259 ? 14.640 2.284 -28.761 1.00 97.19 259 ALA A C 1
ATOM 2099 O O . ALA A 1 259 ? 13.675 1.854 -29.390 1.00 97.19 259 ALA A O 1
ATOM 2100 N N . ILE A 1 260 ? 15.203 1.612 -27.752 1.00 98.06 260 ILE A N 1
ATOM 2101 C CA . ILE A 1 260 ? 14.795 0.266 -27.330 1.00 98.06 260 ILE A CA 1
ATOM 2102 C C . ILE A 1 260 ? 13.335 0.262 -26.868 1.00 98.06 260 ILE A C 1
ATOM 2104 O O . ILE A 1 260 ? 12.551 -0.568 -27.329 1.00 98.06 260 ILE A O 1
ATOM 2108 N N . ASN A 1 261 ? 12.935 1.222 -26.025 1.00 96.06 261 ASN A N 1
ATOM 2109 C CA . ASN A 1 261 ? 11.563 1.294 -25.523 1.00 96.06 261 ASN A CA 1
ATOM 2110 C C . ASN A 1 261 ? 10.553 1.577 -26.631 1.00 96.06 261 ASN A C 1
ATOM 2112 O O . ASN A 1 261 ? 9.482 0.976 -26.638 1.00 96.06 261 ASN A O 1
ATOM 2116 N N . SER A 1 262 ? 10.877 2.472 -27.567 1.00 96.12 262 SER A N 1
ATOM 2117 C CA . SER A 1 262 ? 10.018 2.736 -28.724 1.00 96.12 262 SER A CA 1
ATOM 2118 C C . SER A 1 262 ? 9.896 1.501 -29.619 1.00 96.12 262 SER A C 1
ATOM 2120 O O . SER A 1 262 ? 8.794 1.114 -29.993 1.00 96.12 262 SER A O 1
ATOM 2122 N N . TYR A 1 263 ? 11.012 0.833 -29.912 1.00 97.88 263 TYR A N 1
ATOM 2123 C CA . TYR A 1 263 ? 11.035 -0.370 -30.739 1.00 97.88 263 TYR A CA 1
ATOM 2124 C C . TYR A 1 263 ? 10.196 -1.508 -30.140 1.00 97.88 263 TYR A C 1
ATOM 2126 O O . TYR A 1 263 ? 9.378 -2.101 -30.840 1.00 97.88 263 TYR A O 1
ATOM 2134 N N . LEU A 1 264 ? 10.327 -1.765 -28.835 1.00 96.44 264 LEU A N 1
ATOM 2135 C CA . LEU A 1 264 ? 9.534 -2.781 -28.136 1.00 96.44 264 LEU A CA 1
ATOM 2136 C C . LEU A 1 264 ? 8.041 -2.427 -28.074 1.00 96.44 264 LEU A C 1
ATOM 2138 O O . LEU A 1 264 ? 7.203 -3.288 -28.332 1.00 96.44 264 LEU A O 1
ATOM 2142 N N . ARG A 1 265 ? 7.699 -1.158 -27.811 1.00 93.81 265 ARG A N 1
ATOM 2143 C CA . ARG A 1 265 ? 6.301 -0.683 -27.792 1.00 93.81 265 ARG A CA 1
ATOM 2144 C C . ARG A 1 265 ? 5.632 -0.704 -29.167 1.00 93.81 265 ARG A C 1
ATOM 2146 O O . ARG A 1 265 ? 4.421 -0.841 -29.229 1.00 93.81 265 ARG A O 1
ATOM 2153 N N . ASN A 1 266 ? 6.409 -0.617 -30.246 1.00 95.19 266 ASN A N 1
ATOM 2154 C CA . ASN A 1 266 ? 5.936 -0.748 -31.628 1.00 95.19 266 ASN A CA 1
ATOM 2155 C C . ASN A 1 266 ? 6.058 -2.190 -32.154 1.00 95.19 266 ASN A C 1
ATOM 2157 O O . ASN A 1 266 ? 6.286 -2.406 -33.345 1.00 95.19 266 ASN A O 1
ATOM 2161 N N . ASN A 1 267 ? 5.978 -3.183 -31.260 1.00 95.12 267 ASN A N 1
ATOM 2162 C CA . ASN A 1 267 ? 6.010 -4.610 -31.589 1.00 95.12 267 ASN A CA 1
ATOM 2163 C C . ASN A 1 267 ? 7.212 -5.028 -32.453 1.00 95.12 267 ASN A C 1
ATOM 2165 O O . ASN A 1 267 ? 7.112 -5.965 -33.243 1.00 95.12 267 ASN A O 1
ATOM 2169 N N . ARG A 1 268 ? 8.358 -4.351 -32.296 1.00 95.31 268 ARG A N 1
ATOM 2170 C CA . ARG A 1 268 ? 9.594 -4.605 -33.049 1.00 95.31 268 ARG A CA 1
ATOM 2171 C C . ARG A 1 268 ? 9.470 -4.377 -34.564 1.00 95.31 268 ARG A C 1
ATOM 2173 O O . ARG A 1 268 ? 10.173 -5.014 -35.345 1.00 95.31 268 ARG A O 1
ATOM 2180 N N . VAL A 1 269 ? 8.590 -3.468 -34.995 1.00 95.06 269 VAL A N 1
ATOM 2181 C CA . VAL A 1 269 ? 8.375 -3.149 -36.417 1.00 95.06 269 VAL A CA 1
ATOM 2182 C C . VAL A 1 269 ? 8.909 -1.748 -36.765 1.00 95.06 269 VAL A C 1
ATOM 2184 O O . VAL A 1 269 ? 8.536 -0.781 -36.098 1.00 95.06 269 VAL A O 1
ATOM 2187 N N . PRO A 1 270 ? 9.730 -1.601 -37.831 1.00 96.06 270 PRO A N 1
ATOM 2188 C CA . PRO A 1 270 ? 10.334 -2.666 -38.646 1.00 96.06 270 PRO A CA 1
ATOM 2189 C C . PRO A 1 270 ? 11.452 -3.399 -37.890 1.00 96.06 270 PRO A C 1
ATOM 2191 O O . PRO A 1 270 ? 12.112 -2.787 -37.056 1.00 96.06 270 PRO A O 1
ATOM 2194 N N . ASN A 1 271 ? 11.693 -4.677 -38.214 1.00 97.00 271 ASN A N 1
ATOM 2195 C CA . ASN A 1 271 ? 12.717 -5.491 -37.549 1.00 97.00 271 ASN A CA 1
ATOM 2196 C C . ASN A 1 271 ? 14.099 -4.814 -37.565 1.00 97.00 271 ASN A C 1
ATOM 2198 O O . ASN A 1 271 ? 14.548 -4.326 -38.604 1.00 97.00 271 ASN A O 1
ATOM 2202 N N . ASN A 1 272 ? 14.784 -4.837 -36.422 1.00 97.88 272 ASN A N 1
ATOM 2203 C CA . ASN A 1 272 ? 16.128 -4.301 -36.246 1.00 97.88 272 ASN A CA 1
ATOM 2204 C C . ASN A 1 272 ? 16.996 -5.294 -35.457 1.00 97.88 272 ASN A C 1
ATOM 2206 O O . ASN A 1 272 ? 16.861 -5.429 -34.240 1.00 97.88 272 ASN A O 1
ATOM 2210 N N . ASP A 1 273 ? 17.913 -5.966 -36.155 1.00 97.56 273 ASP A N 1
ATOM 2211 C CA . ASP A 1 273 ? 18.750 -7.023 -35.575 1.00 97.56 273 ASP A CA 1
ATOM 2212 C C . ASP A 1 273 ? 19.743 -6.513 -34.522 1.00 97.56 273 ASP A C 1
ATOM 2214 O O . ASP A 1 273 ? 20.078 -7.248 -33.594 1.00 97.56 273 ASP A O 1
ATOM 2218 N N . GLU A 1 274 ? 20.202 -5.262 -34.624 1.00 96.88 274 GLU A N 1
ATOM 2219 C CA . GLU A 1 274 ? 21.077 -4.665 -33.609 1.00 96.88 274 GLU A CA 1
ATOM 2220 C C . GLU A 1 274 ? 20.315 -4.463 -32.296 1.00 96.88 274 GLU A C 1
ATOM 2222 O O . GLU A 1 274 ? 20.779 -4.881 -31.233 1.00 96.88 274 GLU A O 1
ATOM 2227 N N . LEU A 1 275 ? 19.112 -3.882 -32.372 1.00 97.44 275 LEU A N 1
ATOM 2228 C CA . LEU A 1 275 ? 18.257 -3.708 -31.199 1.00 97.44 275 LEU A CA 1
ATOM 2229 C C . LEU A 1 275 ? 17.824 -5.058 -30.624 1.00 97.44 275 LEU A C 1
ATOM 2231 O O . LEU A 1 275 ? 17.840 -5.214 -29.407 1.00 97.44 275 LEU A O 1
ATOM 2235 N N . ASN A 1 276 ? 17.505 -6.046 -31.467 1.00 97.88 276 ASN A N 1
ATOM 2236 C CA . ASN A 1 276 ? 17.167 -7.399 -31.016 1.00 97.88 276 ASN A CA 1
ATOM 2237 C C . ASN A 1 276 ? 18.295 -8.015 -30.171 1.00 97.88 276 ASN A C 1
ATOM 2239 O O . ASN A 1 276 ? 18.028 -8.486 -29.067 1.00 97.88 276 ASN A O 1
ATOM 2243 N N . LYS A 1 277 ? 19.549 -7.940 -30.642 1.00 98.00 277 LYS A N 1
ATOM 2244 C CA . LYS A 1 277 ? 20.719 -8.443 -29.901 1.00 98.00 277 LYS A CA 1
ATOM 2245 C C . LYS A 1 277 ? 20.921 -7.716 -28.573 1.00 98.00 277 LYS A C 1
ATOM 2247 O O . LYS A 1 277 ? 21.129 -8.360 -27.549 1.00 98.00 277 LYS A O 1
ATOM 2252 N N . LYS A 1 278 ? 20.816 -6.380 -28.561 1.00 98.31 278 LYS A N 1
ATOM 2253 C CA . LYS A 1 278 ? 20.911 -5.594 -27.317 1.00 98.31 278 LYS A CA 1
ATOM 2254 C C . LYS A 1 278 ? 19.819 -5.994 -26.322 1.00 98.31 278 LYS A C 1
ATOM 2256 O O . LYS A 1 278 ? 20.108 -6.198 -25.151 1.00 98.31 278 LYS A O 1
ATOM 2261 N N . ILE A 1 279 ? 18.579 -6.155 -26.784 1.00 98.38 279 ILE A N 1
ATOM 2262 C CA . ILE A 1 279 ? 17.433 -6.547 -25.950 1.00 98.38 279 ILE A CA 1
ATOM 2263 C C . ILE A 1 279 ? 17.631 -7.936 -25.332 1.00 98.38 279 ILE A C 1
ATOM 2265 O O . ILE A 1 279 ? 17.322 -8.122 -24.152 1.00 98.38 279 ILE A O 1
ATOM 2269 N N . GLU A 1 280 ? 18.142 -8.899 -26.099 1.00 98.31 280 GLU A N 1
ATOM 2270 C CA . GLU A 1 280 ? 18.466 -10.241 -25.605 1.00 98.31 280 GLU A CA 1
ATOM 2271 C C . GLU A 1 280 ? 19.542 -10.183 -24.511 1.00 98.31 280 GLU A C 1
ATOM 2273 O O . GLU A 1 280 ? 19.343 -10.722 -23.421 1.00 98.31 280 GLU A O 1
ATOM 2278 N N . LEU A 1 281 ? 20.626 -9.435 -24.747 1.00 98.69 281 LEU A N 1
ATOM 2279 C CA . LEU A 1 281 ? 21.707 -9.245 -23.775 1.00 98.69 281 LEU A CA 1
ATOM 2280 C C . LEU A 1 281 ? 21.238 -8.546 -22.492 1.00 98.69 281 LEU A C 1
ATOM 2282 O O . LEU A 1 281 ? 21.618 -8.973 -21.404 1.00 98.69 281 LEU A O 1
ATOM 2286 N N . ILE A 1 282 ? 20.380 -7.525 -22.591 1.00 98.69 282 ILE A N 1
ATOM 2287 C CA . ILE A 1 282 ? 19.807 -6.843 -21.416 1.00 98.69 282 ILE A CA 1
ATOM 2288 C C . ILE A 1 282 ? 18.918 -7.807 -20.627 1.00 98.69 282 ILE A C 1
ATOM 2290 O O . ILE A 1 282 ? 19.050 -7.913 -19.412 1.00 98.69 282 ILE A O 1
ATOM 2294 N N . SER A 1 283 ? 18.040 -8.552 -21.304 1.00 98.38 283 SER A N 1
ATOM 2295 C CA . SER A 1 283 ? 17.158 -9.523 -20.636 1.00 98.38 283 SER A CA 1
ATOM 2296 C C . SER A 1 283 ? 17.967 -10.627 -19.943 1.00 98.38 283 SER A C 1
ATOM 2298 O O . SER A 1 283 ? 17.650 -11.031 -18.824 1.00 98.38 283 SER A O 1
ATOM 2300 N N . SER A 1 284 ? 19.047 -11.073 -20.590 1.00 98.31 284 SER A N 1
ATOM 2301 C CA . SER A 1 284 ? 20.017 -12.014 -20.034 1.00 98.31 284 SER A CA 1
ATOM 2302 C C . SER A 1 284 ? 20.720 -11.437 -18.800 1.00 98.31 284 SER A C 1
ATOM 2304 O O . SER A 1 284 ? 20.765 -12.106 -17.771 1.00 98.31 284 SER A O 1
ATOM 2306 N N . ALA A 1 285 ? 21.178 -10.179 -18.850 1.00 98.69 285 ALA A N 1
ATOM 2307 C CA . ALA A 1 285 ? 21.790 -9.488 -17.713 1.00 98.69 285 ALA A CA 1
ATOM 2308 C C . ALA A 1 285 ? 20.839 -9.426 -16.504 1.00 98.69 285 ALA A C 1
ATOM 2310 O O . ALA A 1 285 ? 21.202 -9.861 -15.414 1.00 98.69 285 ALA A O 1
ATOM 2311 N N . LEU A 1 286 ? 19.590 -8.993 -16.720 1.00 98.56 286 LEU A N 1
ATOM 2312 C CA . LEU A 1 286 ? 18.556 -8.913 -15.677 1.00 98.56 286 LEU A CA 1
ATOM 2313 C C . LEU A 1 286 ? 18.180 -10.278 -15.075 1.00 98.56 286 LEU A C 1
ATOM 2315 O O . LEU A 1 286 ? 17.589 -10.334 -14.000 1.00 98.56 286 LEU A O 1
ATOM 2319 N N . SER A 1 287 ? 18.520 -11.377 -15.752 1.00 98.25 287 SER A N 1
ATOM 2320 C CA . SER A 1 287 ? 18.287 -12.744 -15.274 1.00 98.25 287 SER A CA 1
ATOM 2321 C C . SER A 1 287 ? 19.460 -13.317 -14.471 1.00 98.25 287 SER A C 1
ATOM 2323 O O . SER A 1 287 ? 19.306 -14.369 -13.857 1.00 98.25 287 SER A O 1
ATOM 2325 N N . VAL A 1 288 ? 20.628 -12.656 -14.453 1.00 98.50 288 VAL A N 1
ATOM 2326 C CA . VAL A 1 288 ? 21.833 -13.139 -13.744 1.00 98.50 288 VAL A CA 1
ATOM 2327 C C . VAL A 1 288 ? 21.620 -13.176 -12.233 1.00 98.50 288 VAL A C 1
ATOM 2329 O O . VAL A 1 288 ? 22.089 -14.093 -11.556 1.00 98.50 288 VAL A O 1
ATOM 2332 N N . LYS A 1 289 ? 20.917 -12.178 -11.699 1.00 98.44 289 LYS A N 1
ATOM 2333 C CA . LYS A 1 289 ? 20.570 -12.099 -10.282 1.00 98.44 289 LYS A CA 1
ATOM 2334 C C . LYS A 1 289 ? 19.121 -11.625 -10.155 1.00 98.44 289 LYS A C 1
ATOM 2336 O O . LYS A 1 289 ? 18.910 -10.426 -10.017 1.00 98.44 289 LYS A O 1
ATOM 2341 N N . PRO A 1 290 ? 18.142 -12.543 -10.259 1.00 98.44 290 PRO A N 1
ATOM 2342 C CA . PRO A 1 290 ? 16.733 -12.215 -10.073 1.00 98.44 290 PRO A CA 1
ATOM 2343 C C . PRO A 1 290 ? 16.470 -11.609 -8.690 1.00 98.44 290 PRO A C 1
ATOM 2345 O O . PRO A 1 290 ? 17.288 -11.744 -7.775 1.00 98.44 290 PRO A O 1
ATOM 2348 N N . ILE A 1 291 ? 15.296 -11.001 -8.521 1.00 98.69 291 ILE A N 1
ATOM 2349 C CA . ILE A 1 291 ? 14.851 -10.442 -7.242 1.00 98.69 291 ILE A CA 1
ATOM 2350 C C . ILE A 1 291 ? 14.945 -11.519 -6.136 1.00 98.69 291 ILE A C 1
ATOM 2352 O O . ILE A 1 291 ? 14.289 -12.553 -6.253 1.00 98.69 291 ILE A O 1
ATOM 2356 N N . PRO A 1 292 ? 15.746 -11.314 -5.071 1.00 98.50 292 PRO A N 1
ATOM 2357 C CA . PRO A 1 292 ? 16.110 -12.390 -4.140 1.00 98.50 292 PRO A CA 1
ATOM 2358 C C . PRO A 1 292 ? 15.070 -12.671 -3.050 1.00 98.50 292 PRO A C 1
ATOM 2360 O O . PRO A 1 292 ? 15.159 -13.685 -2.372 1.00 98.50 292 PRO A O 1
ATOM 2363 N N . GLN A 1 293 ? 14.111 -11.770 -2.852 1.00 98.56 293 GLN A N 1
ATOM 2364 C CA . GLN A 1 293 ? 13.017 -11.916 -1.895 1.00 98.56 293 GLN A CA 1
ATOM 2365 C C . GLN A 1 293 ? 11.863 -11.008 -2.304 1.00 98.56 293 GLN A C 1
ATOM 2367 O O . GLN A 1 293 ? 12.091 -9.990 -2.958 1.00 98.56 293 GLN A O 1
ATOM 2372 N N . THR A 1 294 ? 10.641 -11.339 -1.889 1.00 98.75 294 THR A N 1
ATOM 2373 C CA . THR A 1 294 ? 9.483 -10.492 -2.178 1.00 98.75 294 THR A CA 1
ATOM 2374 C C . THR A 1 294 ? 9.633 -9.110 -1.535 1.00 98.75 294 THR A C 1
ATOM 2376 O O . THR A 1 294 ? 9.910 -9.003 -0.339 1.00 98.75 294 THR A O 1
ATOM 2379 N N . LEU A 1 295 ? 9.448 -8.054 -2.327 1.00 98.88 295 LEU A N 1
ATOM 2380 C CA . LEU A 1 295 ? 9.467 -6.665 -1.865 1.00 98.88 295 LEU A CA 1
ATOM 2381 C C . LEU A 1 295 ? 8.568 -5.767 -2.717 1.00 98.88 295 LEU A C 1
ATOM 2383 O O . LEU A 1 295 ? 8.085 -6.167 -3.778 1.00 98.88 295 LEU A O 1
ATOM 2387 N N . ILE A 1 296 ? 8.402 -4.528 -2.265 1.00 98.94 296 ILE A N 1
ATOM 2388 C CA . ILE A 1 296 ? 7.674 -3.489 -2.981 1.00 98.94 296 ILE A CA 1
ATOM 2389 C C . ILE A 1 296 ? 8.638 -2.521 -3.669 1.00 98.94 296 ILE A C 1
ATOM 2391 O O . ILE A 1 296 ? 9.546 -1.968 -3.046 1.00 98.94 296 ILE A O 1
ATOM 2395 N N . ALA A 1 297 ? 8.390 -2.277 -4.954 1.00 98.88 297 ALA A N 1
ATOM 2396 C CA . ALA A 1 297 ? 9.009 -1.204 -5.724 1.00 98.88 297 ALA A CA 1
ATOM 2397 C C . ALA A 1 297 ? 7.936 -0.296 -6.333 1.00 98.88 297 ALA A C 1
ATOM 2399 O O . ALA A 1 297 ? 6.763 -0.654 -6.438 1.00 98.88 297 ALA A O 1
ATOM 2400 N N . TYR A 1 298 ? 8.336 0.896 -6.755 1.00 98.94 298 TYR A N 1
ATOM 2401 C CA . TYR A 1 298 ? 7.417 1.941 -7.172 1.00 98.94 298 TYR A CA 1
ATOM 2402 C C . TYR A 1 298 ? 7.662 2.406 -8.591 1.00 98.94 298 TYR A C 1
ATOM 2404 O O . TYR A 1 298 ? 8.798 2.593 -9.025 1.00 98.94 298 TYR A O 1
ATOM 2412 N N . ARG A 1 299 ? 6.572 2.678 -9.306 1.00 98.75 299 ARG A N 1
ATOM 2413 C CA . ARG A 1 299 ? 6.617 3.305 -10.624 1.00 98.75 299 ARG A CA 1
ATOM 2414 C C . ARG A 1 299 ? 5.518 4.345 -10.738 1.00 98.75 299 ARG A C 1
ATOM 2416 O O . ARG A 1 299 ? 4.335 4.025 -10.718 1.00 98.75 299 ARG A O 1
ATOM 2423 N N . ARG A 1 300 ? 5.913 5.605 -10.891 1.00 98.69 300 ARG A N 1
ATOM 2424 C CA . ARG A 1 300 ? 4.975 6.703 -11.120 1.00 98.69 300 ARG A CA 1
ATOM 2425 C C . ARG A 1 300 ? 4.813 6.969 -12.609 1.00 98.69 300 ARG A C 1
ATOM 2427 O O . ARG A 1 300 ? 5.806 7.067 -13.327 1.00 98.69 300 ARG A O 1
ATOM 2434 N N . VAL A 1 301 ? 3.569 7.097 -13.056 1.00 97.94 301 VAL A N 1
ATOM 2435 C CA . VAL A 1 301 ? 3.217 7.387 -14.451 1.00 97.94 301 VAL A CA 1
ATOM 2436 C C . VAL A 1 301 ? 2.126 8.456 -14.538 1.00 97.94 301 VAL A C 1
ATOM 2438 O O . VAL A 1 301 ? 1.493 8.833 -13.543 1.00 97.94 301 VAL A O 1
ATOM 2441 N N . ASP A 1 302 ? 1.941 8.972 -15.746 1.00 96.81 302 ASP A N 1
ATOM 2442 C CA . ASP A 1 302 ? 0.829 9.837 -16.114 1.00 96.81 302 ASP A CA 1
ATOM 2443 C C . ASP A 1 302 ? -0.395 9.011 -16.565 1.00 96.81 302 ASP A C 1
ATOM 2445 O O . ASP A 1 302 ? -0.468 7.807 -16.318 1.00 96.81 302 ASP A O 1
ATOM 2449 N N . GLY A 1 303 ? -1.389 9.656 -17.180 1.00 97.25 303 GLY A N 1
ATOM 2450 C CA . GLY A 1 303 ? -2.617 8.987 -17.619 1.00 97.25 303 GLY A CA 1
ATOM 2451 C C . GLY A 1 303 ? -2.470 8.060 -18.829 1.00 97.25 303 GLY A C 1
ATOM 2452 O O . GLY A 1 303 ? -3.387 7.282 -19.092 1.00 97.25 303 GLY A O 1
ATOM 2453 N N . ILE A 1 304 ? -1.344 8.098 -19.553 1.00 96.00 304 ILE A N 1
ATOM 2454 C CA . ILE A 1 304 ? -1.219 7.429 -20.857 1.00 96.00 304 ILE A CA 1
ATOM 2455 C C . ILE A 1 304 ? -1.427 5.907 -20.778 1.00 96.00 304 ILE A C 1
ATOM 2457 O O . ILE A 1 304 ? -2.177 5.393 -21.605 1.00 96.00 304 ILE A O 1
ATOM 2461 N N . PRO A 1 305 ? -0.870 5.166 -19.794 1.00 95.62 305 PRO A N 1
ATOM 2462 C CA . PRO A 1 305 ? -1.106 3.721 -19.677 1.00 95.62 305 PRO A CA 1
ATOM 2463 C C . PRO A 1 305 ? -2.564 3.329 -19.393 1.00 95.62 305 PRO A C 1
ATOM 2465 O O . PRO A 1 305 ? -2.892 2.148 -19.433 1.00 95.62 305 PRO A O 1
ATOM 2468 N N . PHE A 1 306 ? -3.425 4.301 -19.082 1.00 97.81 306 PHE A N 1
ATOM 2469 C CA . PHE A 1 306 ? -4.832 4.100 -18.742 1.00 97.81 306 PHE A CA 1
ATOM 2470 C C . PHE A 1 306 ? -5.786 4.670 -19.802 1.00 97.81 306 PHE A C 1
ATOM 2472 O O . PHE A 1 306 ? -6.962 4.903 -19.509 1.00 97.81 306 PHE A O 1
ATOM 2479 N N . ASP A 1 307 ? -5.288 4.941 -21.012 1.00 97.19 307 ASP A N 1
ATOM 2480 C CA . ASP A 1 307 ? -6.030 5.614 -22.087 1.00 97.19 307 ASP A CA 1
ATOM 2481 C C . ASP A 1 307 ? -6.614 6.970 -21.648 1.00 97.19 307 ASP A C 1
ATOM 2483 O O . ASP A 1 307 ? -7.694 7.386 -22.076 1.00 97.19 307 ASP A O 1
ATOM 2487 N N . LEU A 1 308 ? -5.908 7.661 -20.750 1.00 98.00 308 LEU A N 1
ATOM 2488 C CA . LEU A 1 308 ? -6.251 8.994 -20.269 1.00 98.00 308 LEU A CA 1
ATOM 2489 C C . LEU A 1 308 ? -5.222 10.013 -20.778 1.00 98.00 308 LEU A C 1
ATOM 2491 O O . LEU A 1 308 ? -4.073 9.655 -21.047 1.00 98.00 308 LEU A O 1
ATOM 2495 N N . PRO A 1 309 ? -5.587 11.304 -20.879 1.00 98.00 309 PRO A N 1
ATOM 2496 C CA . PRO A 1 309 ? -4.618 12.362 -21.147 1.00 98.00 309 PRO A CA 1
ATOM 2497 C C . PRO A 1 309 ? -3.452 12.332 -20.148 1.00 98.00 309 PRO A C 1
ATOM 2499 O O . PRO A 1 309 ? -3.651 12.059 -18.961 1.00 98.00 309 PRO A O 1
ATOM 2502 N N . SER A 1 310 ? -2.237 12.659 -20.592 1.00 95.75 310 SER A N 1
ATOM 2503 C CA . SER A 1 310 ? -1.065 12.720 -19.703 1.00 95.75 310 SER A CA 1
ATOM 2504 C C . SER A 1 310 ? -1.238 13.739 -18.566 1.00 95.75 310 SER A C 1
ATOM 2506 O O . SER A 1 310 ? -0.718 13.559 -17.468 1.00 95.75 310 SER A O 1
ATOM 2508 N N . ASP A 1 311 ? -2.030 14.788 -18.778 1.00 96.50 311 ASP A N 1
ATOM 2509 C CA . ASP A 1 311 ? -2.360 15.807 -17.784 1.00 96.50 311 ASP A CA 1
ATOM 2510 C C . ASP A 1 311 ? -3.656 15.524 -16.999 1.00 96.50 311 ASP A C 1
ATOM 2512 O O . ASP A 1 311 ? -4.102 16.387 -16.235 1.00 96.50 311 ASP A O 1
ATOM 2516 N N . PHE A 1 312 ? -4.237 14.320 -17.127 1.00 98.31 312 PHE A N 1
ATOM 2517 C CA . PHE A 1 312 ? -5.454 13.925 -16.416 1.00 98.31 312 PHE A CA 1
ATOM 2518 C C . PHE A 1 312 ? -5.360 14.239 -14.916 1.00 98.31 312 PHE A C 1
ATOM 2520 O O . PHE A 1 312 ? -4.341 13.996 -14.263 1.00 98.31 312 PHE A O 1
ATOM 2527 N N . SER A 1 313 ? -6.448 14.781 -14.367 1.00 98.19 313 SER A N 1
ATOM 2528 C CA . SER A 1 313 ? -6.533 15.230 -12.980 1.00 98.19 313 SER A CA 1
ATOM 2529 C C . SER A 1 313 ? -7.734 14.620 -12.265 1.00 98.19 313 SER A C 1
ATOM 2531 O O . SER A 1 313 ? -8.868 14.699 -12.755 1.00 98.19 313 SER A O 1
ATOM 2533 N N . PHE A 1 314 ? -7.464 14.091 -11.070 1.00 98.62 314 PHE A N 1
ATOM 2534 C CA . PHE A 1 314 ? -8.458 13.683 -10.075 1.00 98.62 314 PHE A CA 1
ATOM 2535 C C . PHE A 1 314 ? -8.934 14.843 -9.195 1.00 98.62 314 PHE A C 1
ATOM 2537 O O . PHE A 1 314 ? -9.759 14.638 -8.317 1.00 98.62 314 PHE A O 1
ATOM 2544 N N . ASP A 1 315 ? -8.420 16.053 -9.406 1.00 98.38 315 ASP A N 1
ATOM 2545 C CA . ASP A 1 315 ? -8.826 17.245 -8.670 1.00 98.38 315 ASP A CA 1
ATOM 2546 C C . ASP A 1 315 ? -9.864 18.059 -9.459 1.00 98.38 315 ASP A C 1
ATOM 2548 O O . ASP A 1 315 ? -9.777 18.176 -10.689 1.00 98.38 315 ASP A O 1
ATOM 2552 N N . LYS A 1 316 ? -10.801 18.688 -8.743 1.00 97.44 316 LYS A N 1
ATOM 2553 C CA . LYS A 1 316 ? -11.755 19.678 -9.264 1.00 97.44 316 LYS A CA 1
ATOM 2554 C C . LYS A 1 316 ? -11.763 20.937 -8.391 1.00 97.44 316 LYS A C 1
ATOM 2556 O O . LYS A 1 316 ? -11.340 20.906 -7.238 1.00 97.44 316 LYS A O 1
ATOM 2561 N N . LYS A 1 317 ? -12.257 22.050 -8.941 1.00 96.62 317 LYS A N 1
ATOM 2562 C CA . LYS A 1 317 ? -12.496 23.281 -8.174 1.00 96.62 317 LYS A CA 1
ATOM 2563 C C . LYS A 1 317 ? -13.929 23.306 -7.655 1.00 96.62 317 LYS A C 1
ATOM 2565 O O . LYS A 1 317 ? -14.859 23.184 -8.447 1.00 96.62 317 LYS A O 1
ATOM 2570 N N . GLU A 1 318 ? -14.102 23.523 -6.358 1.00 95.25 318 GLU A N 1
ATOM 2571 C CA . GLU A 1 318 ? -15.406 23.701 -5.712 1.00 95.25 318 GLU A CA 1
ATOM 2572 C C . GLU A 1 318 ? -15.280 24.822 -4.676 1.00 95.25 318 GLU A C 1
ATOM 2574 O O . GLU A 1 318 ? -14.359 24.819 -3.867 1.00 95.25 318 GLU A O 1
ATOM 2579 N N . ASN A 1 319 ? -16.145 25.839 -4.750 1.00 92.62 319 ASN A N 1
ATOM 2580 C CA . ASN A 1 319 ? -16.109 27.019 -3.867 1.00 92.62 319 ASN A CA 1
ATOM 2581 C C . ASN A 1 319 ? -14.744 27.742 -3.785 1.00 92.62 319 ASN A C 1
ATOM 2583 O O . ASN A 1 319 ? -14.425 28.369 -2.782 1.00 92.62 319 ASN A O 1
ATOM 2587 N N . GLY A 1 320 ? -13.941 27.684 -4.852 1.00 91.00 320 GLY A N 1
ATOM 2588 C CA . GLY A 1 320 ? -12.610 28.302 -4.902 1.00 91.00 320 GLY A CA 1
ATOM 2589 C C . GLY A 1 320 ? -11.478 27.433 -4.344 1.00 91.00 320 GLY A C 1
ATOM 2590 O O . GLY A 1 320 ? -10.314 27.785 -4.529 1.00 91.00 320 GLY A O 1
ATOM 2591 N N . GLU A 1 321 ? -11.791 26.280 -3.756 1.00 93.88 321 GLU A N 1
ATOM 2592 C CA . GLU A 1 321 ? -10.821 25.313 -3.242 1.00 93.88 321 GLU A CA 1
ATOM 2593 C C . GLU A 1 321 ? -10.607 24.158 -4.228 1.00 93.88 321 GLU A C 1
ATOM 2595 O O . GLU A 1 321 ? -11.468 23.846 -5.056 1.00 93.88 321 GLU A O 1
ATOM 2600 N N . ILE A 1 322 ? -9.429 23.534 -4.160 1.00 96.12 322 ILE A N 1
ATOM 2601 C CA . ILE A 1 322 ? -9.106 22.330 -4.930 1.00 96.12 322 ILE A CA 1
ATOM 2602 C C . ILE A 1 322 ? -9.424 21.122 -4.051 1.00 96.12 322 ILE A C 1
ATOM 2604 O O . ILE A 1 322 ? -8.821 20.958 -2.991 1.00 96.12 322 ILE A O 1
ATOM 2608 N N . ILE A 1 323 ? -10.355 20.283 -4.501 1.00 97.06 323 ILE A N 1
ATOM 2609 C CA . ILE A 1 323 ? -10.791 19.075 -3.796 1.00 97.06 323 ILE A CA 1
ATOM 2610 C C . ILE A 1 323 ? -10.772 17.861 -4.728 1.00 97.06 323 ILE A C 1
ATOM 2612 O O . ILE A 1 323 ? -10.819 18.002 -5.953 1.00 97.06 323 ILE A O 1
ATOM 2616 N N . ALA A 1 324 ? -10.763 16.662 -4.147 1.00 97.81 324 ALA A N 1
ATOM 2617 C CA . ALA A 1 324 ? -10.854 15.420 -4.903 1.00 97.81 324 ALA A CA 1
ATOM 2618 C C . ALA A 1 324 ? -12.194 15.299 -5.655 1.00 97.81 324 ALA A C 1
ATOM 2620 O O . ALA A 1 324 ? -13.282 15.476 -5.094 1.00 97.81 324 ALA A O 1
ATOM 2621 N N . ASP A 1 325 ? -12.119 14.928 -6.927 1.00 98.44 325 ASP A N 1
ATOM 2622 C CA . ASP A 1 325 ? -13.247 14.548 -7.764 1.00 98.44 325 ASP A CA 1
ATOM 2623 C C . ASP A 1 325 ? -13.609 13.079 -7.499 1.00 98.44 325 ASP A C 1
ATOM 2625 O O . ASP A 1 325 ? -13.087 12.145 -8.115 1.00 98.44 325 ASP A O 1
ATOM 2629 N N . LYS A 1 326 ? -14.505 12.875 -6.527 1.00 97.94 326 LYS A N 1
ATOM 2630 C CA . LYS A 1 326 ? -14.946 11.540 -6.096 1.00 97.94 326 LYS A CA 1
ATOM 2631 C C . LYS A 1 326 ? -15.556 10.712 -7.229 1.00 97.94 326 LYS A C 1
ATOM 2633 O O . LYS A 1 326 ? -15.452 9.491 -7.179 1.00 97.94 326 LYS A O 1
ATOM 2638 N N . GLN A 1 327 ? -16.171 11.350 -8.228 1.00 98.06 327 GLN A N 1
ATOM 2639 C CA . GLN A 1 327 ? -16.751 10.637 -9.363 1.00 98.06 327 GLN A CA 1
ATOM 2640 C C . GLN A 1 327 ? -15.643 9.999 -10.205 1.00 98.06 327 GLN A C 1
ATOM 2642 O O . GLN A 1 327 ? -15.652 8.785 -10.390 1.00 98.06 327 GLN A O 1
ATOM 2647 N N . LYS A 1 328 ? -14.635 10.783 -10.610 1.00 98.62 328 LYS A N 1
ATOM 2648 C CA . LYS A 1 328 ? -13.479 10.265 -11.361 1.00 98.62 328 LYS A CA 1
ATOM 2649 C C . LYS A 1 328 ? -12.709 9.194 -10.600 1.00 98.62 328 LYS A C 1
ATOM 2651 O O . LYS A 1 328 ? -12.238 8.239 -11.208 1.00 98.62 328 LYS A O 1
ATOM 2656 N N . LEU A 1 329 ? -12.556 9.361 -9.283 1.00 98.69 329 LEU A N 1
ATOM 2657 C CA . LEU A 1 329 ? -11.901 8.358 -8.445 1.00 98.69 329 LEU A CA 1
ATOM 2658 C C . LEU A 1 329 ? -12.664 7.033 -8.472 1.00 98.69 329 LEU A C 1
ATOM 2660 O O . LEU A 1 329 ? -12.054 6.008 -8.753 1.00 98.69 329 LEU A O 1
ATOM 2664 N N . ASN A 1 330 ? -13.977 7.051 -8.223 1.00 98.25 330 ASN A N 1
ATOM 2665 C CA . ASN A 1 330 ? -14.787 5.832 -8.238 1.00 98.25 330 ASN A CA 1
ATOM 2666 C C . ASN A 1 330 ? -14.793 5.180 -9.632 1.00 98.25 330 ASN A C 1
ATOM 2668 O O . ASN A 1 330 ? -14.509 3.995 -9.735 1.00 98.25 330 ASN A O 1
ATOM 2672 N N . GLU A 1 331 ? -15.000 5.952 -10.706 1.00 98.56 331 GLU A N 1
ATOM 2673 C CA . GLU A 1 331 ? -14.968 5.437 -12.086 1.00 98.56 331 GLU A CA 1
ATOM 2674 C C . GLU A 1 331 ? -13.621 4.785 -12.435 1.00 98.56 331 GLU A C 1
ATOM 2676 O O . GLU A 1 331 ? -13.580 3.734 -13.076 1.00 98.56 331 GLU A O 1
ATOM 2681 N N . PHE A 1 332 ? -12.509 5.390 -12.003 1.00 98.81 332 PHE A N 1
ATOM 2682 C CA . PHE A 1 332 ? -11.180 4.826 -12.216 1.00 98.81 332 PHE A CA 1
ATOM 2683 C C . PHE A 1 332 ? -10.976 3.538 -11.410 1.00 98.81 332 PHE A C 1
ATOM 2685 O O . PHE A 1 332 ? -10.527 2.538 -11.967 1.00 98.81 332 PHE A O 1
ATOM 2692 N N . ILE A 1 333 ? -11.324 3.546 -10.122 1.00 98.75 333 ILE A N 1
ATOM 2693 C CA . ILE A 1 333 ? -11.200 2.382 -9.237 1.00 98.75 333 ILE A CA 1
ATOM 2694 C C . ILE A 1 333 ? -12.017 1.202 -9.787 1.00 98.75 333 ILE A C 1
ATOM 2696 O O . ILE A 1 333 ? -11.474 0.113 -9.971 1.00 98.75 333 ILE A O 1
ATOM 2700 N N . ASP A 1 334 ? -13.280 1.432 -10.143 1.00 98.25 334 ASP A N 1
ATOM 2701 C CA . ASP A 1 334 ? -14.187 0.393 -10.640 1.00 98.25 334 ASP A CA 1
ATOM 2702 C C . ASP A 1 334 ? -13.737 -0.172 -11.995 1.00 98.25 334 ASP A C 1
ATOM 2704 O O . ASP A 1 334 ? -13.855 -1.373 -12.242 1.00 98.25 334 ASP A O 1
ATOM 2708 N N . LYS A 1 335 ? -13.191 0.675 -12.879 1.00 98.50 335 LYS A N 1
ATOM 2709 C CA . LYS A 1 335 ? -12.706 0.250 -14.201 1.00 98.50 335 LYS A CA 1
ATOM 2710 C C . LYS A 1 335 ? -11.416 -0.571 -14.120 1.00 98.50 335 LYS A C 1
ATOM 2712 O O . LYS A 1 335 ? -11.248 -1.497 -14.920 1.00 98.50 335 LYS A O 1
ATOM 2717 N N . TRP A 1 336 ? -10.492 -0.189 -13.235 1.00 98.75 336 TRP A N 1
ATOM 2718 C CA . TRP A 1 336 ? -9.103 -0.662 -13.274 1.00 98.75 336 TRP A CA 1
ATOM 2719 C C . TRP A 1 336 ? -8.743 -1.704 -12.215 1.00 98.75 336 TRP A C 1
ATOM 2721 O O . TRP A 1 336 ? -7.800 -2.463 -12.438 1.00 98.75 336 TRP A O 1
ATOM 2731 N N . THR A 1 337 ? -9.474 -1.817 -11.101 1.00 98.69 337 THR A N 1
ATOM 2732 C CA . THR A 1 337 ? -9.263 -2.936 -10.169 1.00 98.69 337 THR A CA 1
ATOM 2733 C C . THR A 1 337 ? -9.517 -4.274 -10.877 1.00 98.69 337 THR A C 1
ATOM 2735 O O . THR A 1 337 ? -10.543 -4.468 -11.525 1.00 98.69 337 THR A O 1
ATOM 2738 N N . GLY A 1 338 ? -8.561 -5.201 -10.780 1.00 97.50 338 GLY A N 1
ATOM 2739 C CA . GLY A 1 338 ? -8.584 -6.508 -11.440 1.00 97.50 338 GLY A CA 1
ATOM 2740 C C . GLY A 1 338 ? -8.015 -6.530 -12.864 1.00 97.50 338 GLY A C 1
ATOM 2741 O O . GLY A 1 338 ? -7.920 -7.609 -13.448 1.00 97.50 338 GLY A O 1
ATOM 2742 N N . LYS A 1 339 ? -7.644 -5.378 -13.445 1.00 98.44 339 LYS A N 1
ATOM 2743 C CA . LYS A 1 339 ? -7.074 -5.297 -14.801 1.00 98.44 339 LYS A CA 1
ATOM 2744 C C . LYS A 1 339 ? -5.575 -5.580 -14.817 1.00 98.44 339 LYS A C 1
ATOM 2746 O O . LYS A 1 339 ? -4.871 -5.373 -13.831 1.00 98.44 339 LYS A O 1
ATOM 2751 N N . GLU A 1 340 ? -5.101 -6.004 -15.981 1.00 98.12 340 GLU A N 1
ATOM 2752 C CA . GLU A 1 340 ? -3.686 -6.192 -16.285 1.00 98.12 340 GLU A CA 1
ATOM 2753 C C . GLU A 1 340 ? -3.159 -5.011 -17.107 1.00 98.12 340 GLU A C 1
ATOM 2755 O O . GLU A 1 340 ? -3.844 -4.512 -18.000 1.00 98.12 340 GLU A O 1
ATOM 2760 N N . ILE A 1 341 ? -1.945 -4.561 -16.789 1.00 97.56 341 ILE A N 1
ATOM 2761 C CA . ILE A 1 341 ? -1.218 -3.519 -17.517 1.00 97.56 341 ILE A CA 1
ATOM 2762 C C . ILE A 1 341 ? 0.042 -4.143 -18.105 1.00 97.56 341 ILE A C 1
ATOM 2764 O O . ILE A 1 341 ? 0.963 -4.515 -17.374 1.00 97.56 341 ILE A O 1
ATOM 2768 N N . GLU A 1 342 ? 0.084 -4.254 -19.426 1.00 95.19 342 GLU A N 1
ATOM 2769 C CA . GLU A 1 342 ? 1.232 -4.802 -20.140 1.00 95.19 342 GLU A CA 1
ATOM 2770 C C . GLU A 1 342 ? 2.365 -3.776 -20.244 1.00 95.19 342 GLU A C 1
ATOM 2772 O O . GLU A 1 342 ? 2.155 -2.613 -20.598 1.00 95.19 342 GLU A O 1
ATOM 2777 N N . ASN A 1 343 ? 3.602 -4.220 -20.019 1.00 95.31 343 ASN A N 1
ATOM 2778 C CA . ASN A 1 343 ? 4.791 -3.429 -20.318 1.00 95.31 343 ASN A CA 1
ATOM 2779 C C . ASN A 1 343 ? 5.626 -4.146 -21.377 1.00 95.31 343 ASN A C 1
ATOM 2781 O O . ASN A 1 343 ? 6.505 -4.943 -21.061 1.00 95.31 343 ASN A O 1
ATOM 2785 N N . LEU A 1 344 ? 5.379 -3.824 -22.650 1.00 95.25 344 LEU A N 1
ATOM 2786 C CA . LEU A 1 344 ? 6.113 -4.408 -23.784 1.00 95.25 344 LEU A CA 1
ATOM 2787 C C . LEU A 1 344 ? 7.625 -4.138 -23.733 1.00 95.25 344 LEU A C 1
ATOM 2789 O O . LEU A 1 344 ? 8.412 -4.885 -24.307 1.00 95.25 344 LEU A O 1
ATOM 2793 N N . SER A 1 345 ? 8.035 -3.068 -23.047 1.00 96.44 345 SER A N 1
ATOM 2794 C CA . SER A 1 345 ? 9.443 -2.750 -22.823 1.00 96.44 345 SER A CA 1
ATOM 2795 C C . SER A 1 345 ? 9.881 -2.981 -21.381 1.00 96.44 345 SER A C 1
ATOM 2797 O O . SER A 1 345 ? 9.054 -3.170 -20.490 1.00 96.44 345 SER A O 1
ATOM 2799 N N . PHE A 1 346 ? 11.191 -2.910 -21.145 1.00 98.00 346 PHE A N 1
ATOM 2800 C CA . PHE A 1 346 ? 11.761 -2.820 -19.805 1.00 98.00 346 PHE A CA 1
ATOM 2801 C C . PHE A 1 346 ? 11.125 -1.664 -19.026 1.00 98.00 346 PHE A C 1
ATOM 2803 O O . PHE A 1 346 ? 10.812 -0.602 -19.581 1.00 98.00 346 PHE A O 1
ATOM 2810 N N . SER A 1 347 ? 10.925 -1.878 -17.730 1.00 97.38 347 SER A N 1
ATOM 2811 C CA . SER A 1 347 ? 10.222 -0.928 -16.871 1.00 97.38 347 SER A CA 1
ATOM 2812 C C . SER A 1 347 ? 11.099 -0.504 -15.712 1.00 97.38 347 SER A C 1
ATOM 2814 O O . SER A 1 347 ? 11.439 -1.313 -14.855 1.00 97.38 347 SER A O 1
ATOM 2816 N N . SER A 1 348 ? 11.432 0.783 -15.695 1.00 97.31 348 SER A N 1
ATOM 2817 C CA . SER A 1 348 ? 12.114 1.414 -14.569 1.00 97.31 348 SER A CA 1
ATOM 2818 C C . SER A 1 348 ? 11.161 1.529 -13.379 1.00 97.31 348 SER A C 1
ATOM 2820 O O . SER A 1 348 ? 10.016 1.990 -13.529 1.00 97.31 348 SER A O 1
ATOM 2822 N N . THR A 1 349 ? 11.631 1.089 -12.217 1.00 98.62 349 THR A N 1
ATOM 2823 C CA . THR A 1 349 ? 10.967 1.194 -10.914 1.00 98.62 349 THR A CA 1
ATOM 2824 C C . THR A 1 349 ? 11.986 1.679 -9.882 1.00 98.62 349 THR A C 1
ATOM 2826 O O . THR A 1 349 ? 13.180 1.642 -10.147 1.00 98.62 349 THR A O 1
ATOM 2829 N N . SER A 1 350 ? 11.557 2.141 -8.712 1.00 98.75 350 SER A N 1
ATOM 2830 C CA . SER A 1 350 ? 12.452 2.602 -7.644 1.00 98.75 350 SER A CA 1
ATOM 2831 C C . SER A 1 350 ? 11.998 2.079 -6.289 1.00 98.75 350 SER A C 1
ATOM 2833 O O . SER A 1 350 ? 10.800 1.940 -6.049 1.00 98.75 350 SER A O 1
ATOM 2835 N N . LEU A 1 351 ? 12.932 1.858 -5.363 1.00 98.75 351 LEU A N 1
ATOM 2836 C CA . LEU A 1 351 ? 12.579 1.633 -3.955 1.00 98.75 351 LEU A CA 1
ATOM 2837 C C . LEU A 1 351 ? 11.977 2.879 -3.285 1.00 98.75 351 LEU A C 1
ATOM 2839 O O . LEU A 1 351 ? 11.356 2.763 -2.231 1.00 98.75 351 LEU A O 1
ATOM 2843 N N . LYS A 1 352 ? 12.138 4.068 -3.880 1.00 98.62 352 LYS A N 1
ATOM 2844 C CA . LYS A 1 352 ? 11.523 5.313 -3.408 1.00 98.62 352 LYS A CA 1
ATOM 2845 C C . LYS A 1 352 ? 10.159 5.499 -4.063 1.00 98.62 352 LYS A C 1
ATOM 2847 O O . LYS A 1 352 ? 10.059 5.674 -5.276 1.00 98.62 352 LYS A O 1
ATOM 2852 N N . SER A 1 353 ? 9.110 5.603 -3.251 1.00 98.62 353 SER A N 1
ATOM 2853 C CA . SER A 1 353 ? 7.748 5.848 -3.740 1.00 98.62 353 SER A CA 1
ATOM 2854 C C . SER A 1 353 ? 7.602 7.160 -4.504 1.00 98.62 353 SER A C 1
ATOM 2856 O O . SER A 1 353 ? 6.731 7.280 -5.364 1.00 98.62 353 SER A O 1
ATOM 2858 N N . THR A 1 354 ? 8.413 8.173 -4.176 1.00 98.00 354 THR A N 1
ATOM 2859 C CA . THR A 1 354 ? 8.221 9.543 -4.672 1.00 98.00 354 THR A CA 1
ATOM 2860 C C . THR A 1 354 ? 9.541 10.278 -4.919 1.00 98.00 354 THR A C 1
ATOM 2862 O O . THR A 1 354 ? 9.895 11.186 -4.159 1.00 98.00 354 THR A O 1
ATOM 2865 N N . PRO A 1 355 ? 10.273 9.947 -5.998 1.00 95.62 355 PRO A N 1
ATOM 2866 C CA . PRO A 1 355 ? 11.357 10.800 -6.469 1.00 95.62 355 PRO A CA 1
ATOM 2867 C C . PRO A 1 355 ? 10.805 12.185 -6.844 1.00 95.62 355 PRO A C 1
ATOM 2869 O O . PRO A 1 355 ? 9.713 12.297 -7.410 1.00 95.62 355 PRO A O 1
ATOM 2872 N N . LEU A 1 356 ? 11.548 13.254 -6.538 1.00 92.56 356 LEU A N 1
ATOM 2873 C CA . LEU A 1 356 ? 11.068 14.636 -6.690 1.00 92.56 356 LEU A CA 1
ATOM 2874 C C . LEU A 1 356 ? 10.626 14.958 -8.129 1.00 92.56 356 LEU A C 1
ATOM 2876 O O . LEU A 1 356 ? 9.578 15.580 -8.327 1.00 92.56 356 LEU A O 1
ATOM 2880 N N . SER A 1 357 ? 11.385 14.482 -9.120 1.00 93.44 357 SER A N 1
ATOM 2881 C CA . SER A 1 357 ? 11.114 14.646 -10.557 1.00 93.44 357 SER A CA 1
ATOM 2882 C C . SER A 1 357 ? 9.768 14.062 -10.995 1.00 93.44 357 SER A C 1
ATOM 2884 O O . SER A 1 357 ? 9.156 14.573 -11.930 1.00 93.44 357 SER A O 1
ATOM 2886 N N . PHE A 1 358 ? 9.264 13.049 -10.285 1.00 94.38 358 PHE A N 1
ATOM 2887 C CA . PHE A 1 358 ? 8.006 12.366 -10.592 1.00 94.38 358 PHE A CA 1
ATOM 2888 C C . PHE A 1 358 ? 6.878 12.690 -9.603 1.00 94.38 358 PHE A C 1
ATOM 2890 O O . PHE A 1 358 ? 5.799 12.110 -9.697 1.00 94.38 358 PHE A O 1
ATOM 2897 N N . SER A 1 359 ? 7.072 13.651 -8.693 1.00 95.44 359 SER A N 1
ATOM 2898 C CA . SER A 1 359 ? 6.090 14.016 -7.654 1.00 95.44 359 SER A CA 1
ATOM 2899 C C . SER A 1 359 ? 4.693 14.369 -8.190 1.00 95.44 359 SER A C 1
ATOM 2901 O O . SER A 1 359 ? 3.699 14.124 -7.513 1.00 95.44 359 SER A O 1
ATOM 2903 N N . LYS A 1 360 ? 4.591 14.894 -9.420 1.00 97.56 360 LYS A N 1
ATOM 2904 C CA . LYS A 1 360 ? 3.318 15.269 -10.071 1.00 97.56 360 LYS A CA 1
ATOM 2905 C C . LYS A 1 360 ? 2.657 14.148 -10.885 1.00 97.56 360 LYS A C 1
ATOM 2907 O O . LYS A 1 360 ? 1.572 14.354 -11.421 1.00 97.56 360 LYS A O 1
ATOM 2912 N N . SER A 1 361 ? 3.295 12.987 -10.999 1.00 98.06 361 SER A N 1
ATOM 2913 C CA . SER A 1 361 ? 2.720 11.819 -11.674 1.00 98.06 361 SER A CA 1
ATOM 2914 C C . SER A 1 361 ? 1.694 11.160 -10.750 1.00 98.06 361 SER A C 1
ATOM 2916 O O . SER A 1 361 ? 2.041 10.733 -9.645 1.00 98.06 361 SER A O 1
ATOM 2918 N N . ARG A 1 362 ? 0.425 11.147 -11.179 1.00 98.62 362 ARG A N 1
ATOM 2919 C CA . ARG A 1 362 ? -0.738 10.862 -10.316 1.00 98.62 362 ARG A CA 1
ATOM 2920 C C . ARG A 1 362 ? -1.038 9.385 -10.105 1.00 98.62 362 ARG A C 1
ATOM 2922 O O . ARG A 1 362 ? -1.753 9.058 -9.162 1.00 98.62 362 ARG A O 1
ATOM 2929 N N . PHE A 1 363 ? -0.518 8.520 -10.965 1.00 98.88 363 PHE A N 1
ATOM 2930 C CA . PHE A 1 363 ? -0.749 7.085 -10.899 1.00 98.88 363 PHE A CA 1
ATOM 2931 C C . PHE A 1 363 ? 0.519 6.426 -10.366 1.00 98.88 363 PHE A C 1
ATOM 2933 O O . PHE A 1 363 ? 1.567 6.453 -11.016 1.00 98.88 363 PHE A O 1
ATOM 2940 N N . ILE A 1 364 ? 0.442 5.903 -9.146 1.00 98.94 364 ILE A N 1
ATOM 2941 C CA . ILE A 1 364 ? 1.584 5.369 -8.406 1.00 98.94 364 ILE A CA 1
ATOM 2942 C C . ILE A 1 364 ? 1.430 3.859 -8.361 1.00 98.94 364 ILE A C 1
ATOM 2944 O O . ILE A 1 364 ? 0.725 3.341 -7.501 1.00 98.94 364 ILE A O 1
ATOM 2948 N N . PHE A 1 365 ? 2.088 3.139 -9.260 1.00 98.94 365 PHE A N 1
ATOM 2949 C CA . PHE A 1 365 ? 2.184 1.696 -9.104 1.00 98.94 365 PHE A CA 1
ATOM 2950 C C . PHE A 1 365 ? 3.019 1.374 -7.868 1.00 98.94 365 PHE A C 1
ATOM 2952 O O . PHE A 1 365 ? 4.170 1.807 -7.764 1.00 98.94 365 PHE A O 1
ATOM 2959 N N . ARG A 1 366 ? 2.417 0.612 -6.958 1.00 98.94 366 ARG A N 1
ATOM 2960 C CA . ARG A 1 366 ? 3.049 -0.060 -5.828 1.00 98.94 366 ARG A CA 1
ATOM 2961 C C . ARG A 1 366 ? 3.128 -1.538 -6.202 1.00 98.94 366 ARG A C 1
ATOM 2963 O O . ARG A 1 366 ? 2.128 -2.251 -6.173 1.00 98.94 366 ARG A O 1
ATOM 2970 N N . LEU A 1 367 ? 4.295 -1.944 -6.685 1.00 98.94 367 LEU A N 1
ATOM 2971 C CA . LEU A 1 367 ? 4.511 -3.214 -7.367 1.00 98.94 367 LEU A CA 1
ATOM 2972 C C . LEU A 1 367 ? 5.083 -4.238 -6.400 1.00 98.94 367 LEU A C 1
ATOM 2974 O O . LEU A 1 367 ? 6.210 -4.068 -5.933 1.00 98.94 367 LEU A O 1
ATOM 2978 N N . ARG A 1 368 ? 4.347 -5.324 -6.161 1.00 98.88 368 ARG A N 1
ATOM 2979 C CA . ARG A 1 368 ? 4.900 -6.507 -5.503 1.00 98.88 368 ARG A CA 1
ATOM 2980 C C . ARG A 1 368 ? 5.784 -7.254 -6.494 1.00 98.88 368 ARG A C 1
ATOM 2982 O O . ARG A 1 368 ? 5.294 -7.815 -7.477 1.00 98.88 368 ARG A O 1
ATOM 2989 N N . LEU A 1 369 ? 7.084 -7.245 -6.225 1.00 98.69 369 LEU A N 1
ATOM 2990 C CA . LEU A 1 369 ? 8.084 -8.021 -6.945 1.00 98.69 369 LEU A CA 1
ATOM 2991 C C . LEU A 1 369 ? 8.304 -9.315 -6.172 1.00 98.69 369 LEU A C 1
ATOM 2993 O O . LEU A 1 369 ? 8.901 -9.276 -5.101 1.00 98.69 369 LEU A O 1
ATOM 2997 N N . SER A 1 370 ? 7.812 -10.443 -6.677 1.00 98.25 370 SER A N 1
ATOM 2998 C CA . SER A 1 370 ? 8.019 -11.742 -6.030 1.00 98.25 370 SER A CA 1
ATOM 2999 C C . SER A 1 370 ? 9.479 -12.189 -6.120 1.00 98.25 370 SER A C 1
ATOM 3001 O O . SER A 1 370 ? 10.186 -11.847 -7.075 1.00 98.25 370 SER A O 1
ATOM 3003 N N . GLU A 1 371 ? 9.918 -13.008 -5.165 1.00 98.44 371 GLU A N 1
ATOM 3004 C CA . GLU A 1 371 ? 11.179 -13.747 -5.285 1.00 98.44 371 GLU A CA 1
ATOM 3005 C C . GLU A 1 371 ? 11.271 -14.464 -6.647 1.00 98.44 371 GLU A C 1
ATOM 3007 O O . GLU A 1 371 ? 10.316 -15.086 -7.115 1.00 98.44 371 GLU A O 1
ATOM 3012 N N . GLY A 1 372 ? 12.421 -14.346 -7.309 1.00 97.94 372 GLY A N 1
ATOM 3013 C CA . GLY A 1 372 ? 12.669 -14.914 -8.632 1.00 97.94 372 GLY A CA 1
ATOM 3014 C C . GLY A 1 372 ? 12.188 -14.059 -9.808 1.00 97.94 372 GLY A C 1
ATOM 3015 O O . GLY A 1 372 ? 12.426 -14.447 -10.952 1.00 97.94 372 GLY A O 1
ATOM 3016 N N . THR A 1 373 ? 11.559 -12.900 -9.569 1.00 98.38 373 THR A N 1
ATOM 3017 C CA . THR A 1 373 ? 11.229 -11.938 -10.638 1.00 98.38 373 THR A CA 1
ATOM 3018 C C . THR A 1 373 ? 12.498 -11.538 -11.394 1.00 98.38 373 THR A C 1
ATOM 3020 O O . THR A 1 373 ? 13.516 -11.209 -10.785 1.00 98.38 373 THR A O 1
ATOM 3023 N N . ILE A 1 374 ? 12.447 -11.536 -12.727 1.00 98.62 374 ILE A N 1
ATOM 3024 C CA . ILE A 1 374 ? 13.559 -11.115 -13.580 1.00 98.62 374 ILE A CA 1
ATOM 3025 C C . ILE A 1 374 ? 13.639 -9.590 -13.592 1.00 98.62 3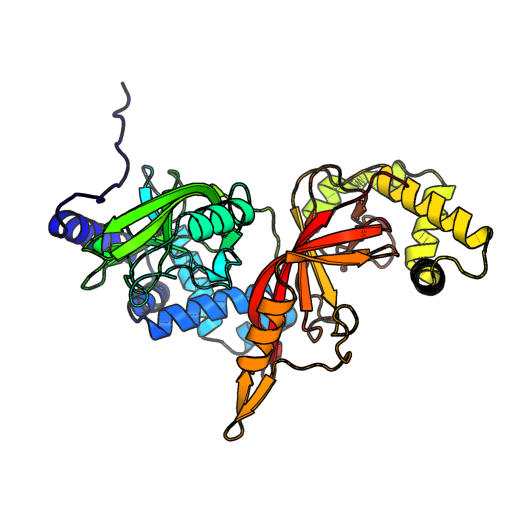74 ILE A C 1
ATOM 3027 O O . ILE A 1 374 ? 12.768 -8.888 -14.121 1.00 98.62 374 ILE A O 1
ATOM 3031 N N . GLY A 1 375 ? 14.716 -9.089 -13.014 1.00 98.31 375 GLY A N 1
ATOM 3032 C CA . GLY A 1 375 ? 14.998 -7.681 -12.822 1.00 98.31 375 GLY A CA 1
ATOM 3033 C C . GLY A 1 375 ? 16.189 -7.535 -11.888 1.00 98.31 375 GLY A C 1
ATOM 3034 O O . GLY A 1 375 ? 16.555 -8.484 -11.199 1.00 98.31 375 GLY A O 1
ATOM 3035 N N . ALA A 1 376 ? 16.791 -6.352 -11.873 1.00 98.69 376 ALA A N 1
ATOM 3036 C CA . ALA A 1 376 ? 17.959 -6.090 -11.045 1.00 98.69 376 ALA A CA 1
ATOM 3037 C C . ALA A 1 376 ? 17.918 -4.684 -10.458 1.00 98.69 376 ALA A C 1
ATOM 3039 O O . ALA A 1 376 ? 17.469 -3.745 -11.119 1.00 98.69 376 ALA A O 1
ATOM 3040 N N . PHE A 1 377 ? 18.428 -4.542 -9.236 1.00 98.75 377 PHE A N 1
ATOM 3041 C CA . PHE A 1 377 ? 18.746 -3.231 -8.689 1.00 98.75 377 PHE A CA 1
ATOM 3042 C C . PHE A 1 377 ? 19.998 -2.692 -9.390 1.00 98.75 377 PHE A C 1
ATOM 3044 O O . PHE A 1 377 ? 21.013 -3.386 -9.497 1.00 98.75 377 PHE A O 1
ATOM 3051 N N . ILE A 1 378 ? 19.939 -1.448 -9.853 1.00 98.25 378 ILE A N 1
ATOM 3052 C CA . ILE A 1 378 ? 21.009 -0.784 -10.602 1.00 98.25 378 ILE A CA 1
ATOM 3053 C C . ILE A 1 378 ? 22.070 -0.261 -9.620 1.00 98.25 378 ILE A C 1
ATOM 3055 O O . ILE A 1 378 ? 22.191 0.932 -9.359 1.00 98.25 378 ILE A O 1
ATOM 3059 N N . TYR A 1 379 ? 22.838 -1.186 -9.035 1.00 97.44 379 TYR A N 1
ATOM 3060 C CA . TYR A 1 379 ? 23.908 -0.885 -8.080 1.00 97.44 379 TYR A CA 1
ATOM 3061 C C . TYR A 1 379 ? 25.273 -0.793 -8.773 1.00 97.44 379 TYR A C 1
ATOM 3063 O O . TYR A 1 379 ? 25.618 -1.643 -9.593 1.00 97.44 379 TYR A O 1
ATOM 3071 N N . GLY A 1 380 ? 26.078 0.211 -8.413 1.00 94.00 380 GLY A N 1
ATOM 3072 C CA . GLY A 1 380 ? 27.452 0.372 -8.912 1.00 94.00 380 GLY A CA 1
ATOM 3073 C C . GLY A 1 380 ? 27.584 1.026 -10.295 1.00 94.00 380 GLY A C 1
ATOM 3074 O O . GLY A 1 380 ? 28.704 1.200 -10.771 1.00 94.00 380 GLY A O 1
ATOM 3075 N N . PHE A 1 381 ? 26.476 1.430 -10.923 1.00 94.75 381 PHE A N 1
ATOM 3076 C CA . PHE A 1 381 ? 26.480 2.165 -12.190 1.00 94.75 381 PHE A CA 1
ATOM 3077 C C . PHE A 1 381 ? 26.656 3.672 -11.952 1.00 94.75 381 PHE A C 1
ATOM 3079 O O . PHE A 1 381 ? 26.044 4.262 -11.057 1.00 94.75 381 PHE A O 1
ATOM 3086 N N . SER A 1 382 ? 27.501 4.315 -12.760 1.00 91.50 382 SER A N 1
ATOM 3087 C CA . SER A 1 382 ? 27.743 5.760 -12.666 1.00 91.50 382 SER A CA 1
ATOM 3088 C C . SER A 1 382 ? 26.473 6.552 -12.987 1.00 91.50 382 SER A C 1
ATOM 3090 O O . SER A 1 382 ? 25.822 6.282 -13.986 1.00 91.50 382 SER A O 1
ATOM 3092 N N . GLY A 1 383 ? 26.132 7.543 -12.159 1.00 89.62 383 GLY A N 1
ATOM 3093 C CA . GLY A 1 383 ? 24.972 8.418 -12.377 1.00 89.62 383 GLY A CA 1
ATOM 3094 C C . GLY A 1 383 ? 23.641 7.942 -11.779 1.00 89.62 383 GLY A C 1
ATOM 3095 O O . GLY A 1 383 ? 22.700 8.725 -11.787 1.00 89.62 383 GLY A O 1
ATOM 3096 N N . PHE A 1 384 ? 23.567 6.734 -11.200 1.00 90.12 384 PHE A N 1
ATOM 3097 C CA . PHE A 1 384 ? 22.307 6.130 -10.714 1.00 90.12 384 PHE A CA 1
ATOM 3098 C C . PHE A 1 384 ? 22.201 5.980 -9.185 1.00 90.12 384 PHE A C 1
ATOM 3100 O O . PHE A 1 384 ? 21.231 5.418 -8.681 1.00 90.12 384 PHE A O 1
ATOM 3107 N N . GLN A 1 385 ? 23.173 6.502 -8.429 1.00 82.69 385 GLN A N 1
ATOM 3108 C CA . GLN A 1 385 ? 23.294 6.297 -6.973 1.00 82.69 385 GLN A CA 1
ATOM 3109 C C . GLN A 1 385 ? 22.044 6.730 -6.185 1.00 82.69 385 GLN A C 1
ATOM 3111 O O . GLN A 1 385 ? 21.659 6.079 -5.222 1.00 82.69 385 GLN A O 1
ATOM 3116 N N . ASP A 1 386 ? 21.375 7.806 -6.606 1.00 87.75 386 ASP A N 1
ATOM 3117 C CA . ASP A 1 386 ? 20.216 8.339 -5.882 1.00 87.75 386 ASP A CA 1
ATOM 3118 C C . ASP A 1 386 ? 18.868 7.784 -6.362 1.00 87.75 386 ASP A C 1
ATOM 3120 O O . ASP A 1 386 ? 17.854 7.956 -5.671 1.00 87.75 386 ASP A O 1
ATOM 3124 N N . GLU A 1 387 ? 18.825 7.130 -7.524 1.00 92.31 387 GLU A N 1
ATOM 3125 C CA . GLU A 1 387 ? 17.572 6.676 -8.136 1.00 92.31 387 GLU A CA 1
ATOM 3126 C C . GLU A 1 387 ? 17.024 5.417 -7.462 1.00 92.31 387 GLU A C 1
ATOM 3128 O O . GLU A 1 387 ? 15.805 5.226 -7.419 1.00 92.31 387 GLU A O 1
ATOM 3133 N N . GLN A 1 388 ? 17.912 4.599 -6.878 1.00 97.25 388 GLN A N 1
ATOM 3134 C CA . GLN A 1 388 ? 17.582 3.301 -6.276 1.00 97.25 388 GLN A CA 1
ATOM 3135 C C . GLN A 1 388 ? 16.702 2.465 -7.209 1.00 97.25 388 GLN A C 1
ATOM 3137 O O . GLN A 1 388 ? 15.657 1.936 -6.812 1.00 97.25 388 GLN A O 1
ATOM 3142 N N . GLU A 1 389 ? 17.095 2.457 -8.484 1.00 98.44 389 GLU A N 1
ATOM 3143 C CA . GLU A 1 389 ? 16.328 1.866 -9.564 1.00 98.44 389 GLU A CA 1
ATOM 3144 C C . GLU A 1 389 ? 16.361 0.340 -9.473 1.00 98.44 389 GLU A C 1
ATOM 3146 O O . GLU A 1 389 ? 17.422 -0.264 -9.320 1.00 98.44 389 GLU A O 1
ATOM 3151 N N . ILE A 1 390 ? 15.196 -0.283 -9.638 1.00 98.81 390 ILE A N 1
ATOM 3152 C CA . ILE A 1 390 ? 15.073 -1.682 -10.038 1.00 98.81 390 ILE A CA 1
ATOM 3153 C C . ILE A 1 390 ? 14.536 -1.696 -11.468 1.00 98.81 390 ILE A C 1
ATOM 3155 O O . ILE A 1 390 ? 13.409 -1.257 -11.726 1.00 98.81 390 ILE A O 1
ATOM 3159 N N . LEU A 1 391 ? 15.331 -2.213 -12.401 1.00 98.81 391 LEU A N 1
ATOM 3160 C CA . LEU A 1 391 ? 14.924 -2.362 -13.793 1.00 98.81 391 LEU A CA 1
ATOM 3161 C C . LEU A 1 391 ? 14.277 -3.735 -13.988 1.00 98.81 391 LEU A C 1
ATOM 3163 O O . LEU A 1 391 ? 14.934 -4.766 -13.841 1.00 98.81 391 LEU A O 1
ATOM 3167 N N . LEU A 1 392 ? 12.988 -3.749 -14.326 1.00 98.62 392 LEU A N 1
ATOM 3168 C CA . LEU A 1 392 ? 12.246 -4.975 -14.614 1.00 98.62 392 LEU A CA 1
ATOM 3169 C C . LEU A 1 392 ? 12.395 -5.381 -16.078 1.00 98.62 392 LEU A C 1
ATOM 3171 O O . LEU A 1 392 ? 12.442 -4.529 -16.974 1.00 98.62 392 LEU A O 1
ATOM 3175 N N . ASN A 1 393 ? 12.403 -6.694 -16.317 1.00 98.31 393 ASN A N 1
ATOM 3176 C CA . ASN A 1 393 ? 12.448 -7.251 -17.663 1.00 98.31 393 ASN A CA 1
ATOM 3177 C C . ASN A 1 393 ? 11.264 -6.769 -18.523 1.00 98.31 393 ASN A C 1
ATOM 3179 O O . ASN A 1 393 ? 10.184 -6.439 -18.017 1.00 98.31 393 ASN A O 1
ATOM 3183 N N . LYS A 1 394 ? 11.455 -6.762 -19.844 1.00 96.94 394 LYS A N 1
ATOM 3184 C CA . LYS A 1 394 ? 10.369 -6.539 -20.808 1.00 96.94 394 LYS A CA 1
ATOM 3185 C C . LYS A 1 394 ? 9.266 -7.592 -20.644 1.00 96.94 394 LYS A C 1
ATOM 3187 O O . LYS A 1 394 ? 9.527 -8.687 -20.151 1.00 96.94 394 LYS A O 1
ATOM 3192 N N . ASN A 1 395 ? 8.059 -7.274 -21.103 1.00 96.38 395 ASN A N 1
ATOM 3193 C CA . ASN A 1 395 ? 6.858 -8.111 -20.982 1.00 96.38 395 ASN A CA 1
ATOM 3194 C C . ASN A 1 395 ? 6.436 -8.403 -19.529 1.00 96.38 395 ASN A C 1
ATOM 3196 O O . ASN A 1 395 ? 5.692 -9.350 -19.273 1.00 96.38 395 ASN A O 1
ATOM 3200 N N . SER A 1 396 ? 6.880 -7.583 -18.573 1.00 97.62 396 SER A N 1
ATOM 3201 C CA . SER A 1 396 ? 6.336 -7.611 -17.215 1.00 97.62 396 SER A CA 1
ATOM 3202 C C . SER A 1 396 ? 4.910 -7.058 -17.228 1.00 97.62 396 SER A C 1
ATOM 3204 O O . SER A 1 396 ? 4.676 -5.932 -17.673 1.00 97.62 396 SER A O 1
ATOM 3206 N N . THR A 1 397 ? 3.957 -7.839 -16.735 1.00 98.19 397 THR A N 1
ATOM 3207 C CA . THR A 1 397 ? 2.541 -7.463 -16.650 1.00 98.19 397 THR A CA 1
ATOM 3208 C C . THR A 1 397 ? 2.192 -7.121 -15.210 1.00 98.19 397 THR A C 1
ATOM 3210 O O . THR A 1 397 ? 2.611 -7.824 -14.295 1.00 98.19 397 THR A O 1
ATOM 3213 N N . PHE A 1 398 ? 1.445 -6.041 -14.987 1.00 98.44 398 PHE A N 1
ATOM 3214 C CA . PHE A 1 398 ? 1.017 -5.632 -13.648 1.00 98.44 398 PHE A CA 1
ATOM 3215 C C . PHE A 1 398 ? -0.466 -5.927 -13.471 1.00 98.44 398 PHE A C 1
ATOM 3217 O O . PHE A 1 398 ? -1.298 -5.283 -14.110 1.00 98.44 398 PHE A O 1
ATOM 3224 N N . LYS A 1 399 ? -0.807 -6.882 -12.604 1.00 98.62 399 LYS A N 1
ATOM 3225 C CA . LYS A 1 399 ? -2.201 -7.196 -12.276 1.00 98.62 399 LYS A CA 1
ATOM 3226 C C . LYS A 1 399 ? -2.640 -6.394 -11.060 1.00 98.62 399 LYS A C 1
ATOM 3228 O O . LYS A 1 399 ? -2.165 -6.631 -9.952 1.00 98.62 399 LYS A O 1
ATOM 3233 N N . ILE A 1 400 ? -3.538 -5.439 -11.277 1.00 98.88 400 ILE A N 1
ATOM 3234 C CA . ILE A 1 400 ? -4.026 -4.521 -10.247 1.00 98.88 400 ILE A CA 1
ATOM 3235 C C . ILE A 1 400 ? -5.002 -5.261 -9.333 1.00 98.88 400 ILE A C 1
ATOM 3237 O O . ILE A 1 400 ? -6.001 -5.796 -9.811 1.00 98.88 400 ILE A O 1
ATOM 3241 N N . PHE A 1 401 ? -4.775 -5.234 -8.020 1.00 98.75 401 PHE A N 1
ATOM 3242 C CA . PHE A 1 401 ? -5.676 -5.865 -7.043 1.00 98.75 401 PHE A CA 1
ATOM 3243 C C . PHE A 1 401 ? -6.314 -4.875 -6.060 1.00 98.75 401 PHE A C 1
ATOM 3245 O O . PHE A 1 401 ? -7.333 -5.197 -5.449 1.00 98.75 401 PHE A O 1
ATOM 3252 N N . ARG A 1 402 ? -5.774 -3.655 -5.932 1.00 98.88 402 ARG A N 1
ATOM 3253 C CA . ARG A 1 402 ? -6.373 -2.574 -5.135 1.00 98.88 402 ARG A CA 1
ATOM 3254 C C . ARG A 1 402 ? -5.923 -1.205 -5.641 1.00 98.88 402 ARG A C 1
ATOM 3256 O O . ARG A 1 402 ? -4.809 -1.044 -6.127 1.00 98.88 402 ARG A O 1
ATOM 3263 N N . ILE A 1 403 ? -6.798 -0.207 -5.522 1.00 98.94 403 ILE A N 1
ATOM 3264 C CA . ILE A 1 403 ? -6.484 1.192 -5.832 1.00 98.94 403 ILE A CA 1
ATOM 3265 C C . ILE A 1 403 ? -6.917 2.062 -4.648 1.00 98.94 403 ILE A C 1
ATOM 3267 O O . ILE A 1 403 ? -8.088 2.064 -4.273 1.00 98.94 403 ILE A O 1
ATOM 3271 N N . THR A 1 404 ? -5.979 2.817 -4.079 1.00 98.88 404 THR A N 1
ATOM 3272 C CA . THR A 1 404 ? -6.189 3.661 -2.895 1.00 98.88 404 THR A CA 1
ATOM 3273 C C . THR A 1 404 ? -5.983 5.138 -3.247 1.00 98.88 404 THR A C 1
ATOM 3275 O O . THR A 1 404 ? -4.863 5.531 -3.581 1.00 98.88 404 THR A O 1
ATOM 3278 N N . PRO A 1 405 ? -7.026 5.985 -3.179 1.00 98.81 405 PRO A N 1
ATOM 3279 C CA . PRO A 1 405 ? -6.880 7.433 -3.312 1.00 98.81 405 PRO A CA 1
ATOM 3280 C C . PRO A 1 405 ? -6.086 8.038 -2.155 1.00 98.81 405 PRO A C 1
ATOM 3282 O O . PRO A 1 405 ? -6.292 7.668 -1.001 1.00 98.81 405 PRO A O 1
ATOM 3285 N N . ILE A 1 406 ? -5.237 9.014 -2.463 1.00 98.81 406 ILE A N 1
ATOM 3286 C CA . ILE A 1 406 ? -4.432 9.762 -1.491 1.00 98.81 406 ILE A CA 1
ATOM 3287 C C . ILE A 1 406 ? -4.371 11.248 -1.868 1.00 98.81 406 ILE A C 1
ATOM 3289 O O . ILE A 1 406 ? -4.648 11.628 -3.010 1.00 98.81 406 ILE A O 1
ATOM 3293 N N . THR A 1 407 ? -3.939 12.088 -0.932 1.00 98.69 407 THR A N 1
ATOM 3294 C CA . THR A 1 407 ? -3.644 13.508 -1.156 1.00 98.69 407 THR A CA 1
ATOM 3295 C C . THR A 1 407 ? -2.145 13.754 -1.002 1.00 98.69 407 THR A C 1
ATOM 3297 O O . THR A 1 407 ? -1.660 14.134 0.060 1.00 98.69 407 THR A O 1
ATOM 3300 N N . SER A 1 408 ? -1.384 13.566 -2.082 1.00 98.38 408 SER A N 1
ATOM 3301 C CA . SER A 1 408 ? 0.066 13.775 -2.049 1.00 98.38 408 SER A CA 1
ATOM 3302 C C . SER A 1 408 ? 0.415 15.253 -1.858 1.00 98.38 408 SER A C 1
ATOM 3304 O O . SER A 1 408 ? -0.216 16.154 -2.427 1.00 98.38 408 SER A O 1
ATOM 3306 N N . ILE A 1 409 ? 1.444 15.505 -1.053 1.00 98.50 409 ILE A N 1
ATOM 3307 C CA . ILE A 1 409 ? 1.925 16.839 -0.707 1.00 98.50 409 ILE A CA 1
ATOM 3308 C C . ILE A 1 409 ? 3.121 17.137 -1.606 1.00 98.50 409 ILE A C 1
ATOM 3310 O O . ILE A 1 409 ? 4.161 16.482 -1.531 1.00 98.50 409 ILE A O 1
ATOM 3314 N N . ILE A 1 410 ? 2.962 18.122 -2.490 1.00 97.38 410 ILE A N 1
ATOM 3315 C CA . ILE A 1 410 ? 3.964 18.442 -3.513 1.00 97.38 410 ILE A CA 1
ATOM 3316 C C . ILE A 1 410 ? 4.949 19.489 -2.989 1.00 97.38 410 ILE A C 1
ATOM 3318 O O . ILE A 1 410 ? 6.153 19.377 -3.202 1.00 97.38 410 ILE A O 1
ATOM 3322 N N . ASN A 1 411 ? 4.435 20.524 -2.323 1.00 96.00 411 ASN A N 1
ATOM 3323 C CA . ASN A 1 411 ? 5.199 21.589 -1.670 1.00 96.00 411 ASN A CA 1
ATOM 3324 C C . ASN A 1 411 ? 4.297 22.328 -0.661 1.00 96.00 411 ASN A C 1
ATOM 3326 O O . ASN A 1 411 ? 3.135 21.960 -0.486 1.00 96.00 411 ASN A O 1
ATOM 3330 N N . ARG A 1 412 ? 4.809 23.412 -0.060 1.00 94.19 412 ARG A N 1
ATOM 3331 C CA . ARG A 1 412 ? 4.124 24.244 0.948 1.00 94.19 412 ARG A CA 1
ATOM 3332 C C . ARG A 1 412 ? 2.675 24.614 0.612 1.00 94.19 412 ARG A C 1
ATOM 3334 O O . ARG A 1 412 ? 1.832 24.650 1.500 1.00 94.19 412 ARG A O 1
ATOM 3341 N N . VAL A 1 413 ? 2.382 24.903 -0.656 1.00 94.94 413 VAL A N 1
ATOM 3342 C CA . VAL A 1 413 ? 1.077 25.434 -1.097 1.00 94.94 413 VAL A CA 1
ATOM 3343 C C . VAL A 1 413 ? 0.336 24.507 -2.059 1.00 94.94 413 VAL A C 1
ATOM 3345 O O . VAL A 1 413 ? -0.750 24.845 -2.521 1.00 94.94 413 VAL A O 1
ATOM 3348 N N . THR A 1 414 ? 0.911 23.349 -2.394 1.00 96.44 414 THR A N 1
ATOM 3349 C CA . THR A 1 414 ? 0.380 22.460 -3.434 1.00 96.44 414 THR A CA 1
ATOM 3350 C C . THR A 1 414 ? 0.150 21.061 -2.885 1.00 96.44 414 THR A C 1
ATOM 3352 O O . THR A 1 414 ? 1.088 20.376 -2.472 1.00 96.44 414 THR A O 1
ATOM 3355 N N . LYS A 1 415 ? -1.101 20.617 -2.977 1.00 97.69 415 LYS A N 1
ATOM 3356 C CA . LYS A 1 415 ? -1.526 19.230 -2.785 1.00 97.69 415 LYS A CA 1
ATOM 3357 C C . LYS A 1 415 ? -2.131 18.710 -4.082 1.00 97.69 415 LYS A C 1
ATOM 3359 O O . LYS A 1 415 ? -2.566 19.506 -4.916 1.00 97.69 415 LYS A O 1
ATOM 3364 N N . MET A 1 416 ? -2.130 17.397 -4.260 1.00 98.50 416 MET A N 1
ATOM 3365 C CA . MET A 1 416 ? -2.650 16.761 -5.465 1.00 98.50 416 MET A CA 1
ATOM 3366 C C . MET A 1 416 ? -3.310 15.435 -5.115 1.00 98.50 416 MET A C 1
ATOM 3368 O O . MET A 1 416 ? -2.688 14.596 -4.458 1.00 98.50 416 MET A O 1
ATOM 3372 N N . THR A 1 417 ? -4.535 15.225 -5.595 1.00 98.81 417 THR A N 1
ATOM 3373 C CA . THR A 1 417 ? -5.166 13.908 -5.509 1.00 98.81 417 THR A CA 1
ATOM 3374 C C . THR A 1 417 ? -4.439 12.946 -6.446 1.00 98.81 417 THR A C 1
ATOM 3376 O O . THR A 1 417 ? -4.281 13.205 -7.644 1.00 98.81 417 THR A O 1
ATOM 3379 N N . GLN A 1 418 ? -3.974 11.834 -5.886 1.00 98.88 418 GLN A N 1
ATOM 3380 C CA . GLN A 1 418 ? -3.263 10.768 -6.589 1.00 98.88 418 GLN A CA 1
AT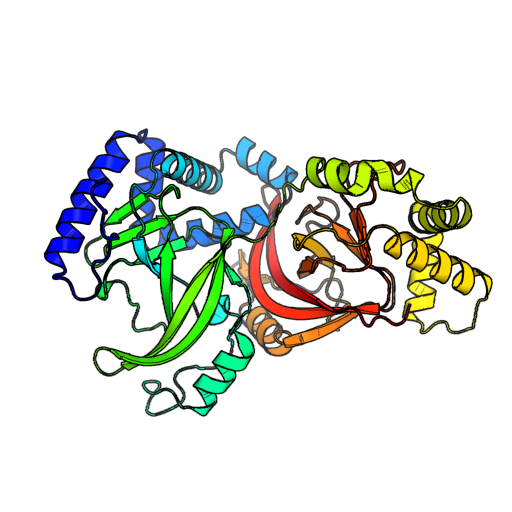OM 3381 C C . GLN A 1 418 ? -3.870 9.416 -6.207 1.00 98.88 418 GLN A C 1
ATOM 3383 O O . GLN A 1 418 ? -4.675 9.326 -5.278 1.00 98.88 418 GLN A O 1
ATOM 3388 N N . VAL A 1 419 ? -3.489 8.364 -6.924 1.00 98.88 419 VAL A N 1
ATOM 3389 C CA . VAL A 1 419 ? -3.916 6.995 -6.629 1.00 98.88 419 VAL A CA 1
ATOM 3390 C C . VAL A 1 419 ? -2.704 6.083 -6.486 1.00 98.88 419 VAL A C 1
ATOM 3392 O O . VAL A 1 419 ? -1.817 6.069 -7.342 1.00 98.88 419 VAL A O 1
ATOM 3395 N N . VAL A 1 420 ? -2.676 5.320 -5.396 1.00 98.94 420 VAL A N 1
ATOM 3396 C CA . VAL A 1 420 ? -1.751 4.205 -5.185 1.00 98.94 420 VAL A CA 1
ATOM 3397 C C . VAL A 1 420 ? -2.398 2.958 -5.766 1.00 98.94 420 VAL A C 1
ATOM 3399 O O . VAL A 1 420 ? -3.499 2.589 -5.370 1.00 98.94 420 VAL A O 1
ATOM 3402 N N . ILE A 1 421 ? -1.738 2.349 -6.740 1.00 98.94 421 ILE A N 1
ATOM 3403 C CA . ILE A 1 421 ? -2.215 1.209 -7.515 1.00 98.94 421 ILE A CA 1
ATOM 3404 C C . ILE A 1 421 ? -1.396 0.004 -7.069 1.00 98.94 421 ILE A C 1
ATOM 3406 O O . ILE A 1 421 ? -0.267 -0.181 -7.524 1.00 98.94 421 ILE A O 1
ATOM 3410 N N . ASP A 1 422 ? -1.955 -0.780 -6.154 1.00 98.94 422 ASP A N 1
ATOM 3411 C CA . ASP A 1 422 ? -1.349 -2.032 -5.724 1.00 98.94 422 ASP A CA 1
ATOM 3412 C C . ASP A 1 422 ? -1.499 -3.067 -6.842 1.00 98.94 422 ASP A C 1
ATOM 3414 O O . ASP A 1 422 ? -2.615 -3.378 -7.285 1.00 98.94 422 ASP A O 1
ATOM 3418 N N . ALA A 1 423 ? -0.366 -3.580 -7.312 1.00 98.88 423 ALA A N 1
ATOM 3419 C CA . ALA A 1 423 ? -0.328 -4.576 -8.366 1.00 98.88 423 ALA A CA 1
ATOM 3420 C C . ALA A 1 423 ? 0.767 -5.616 -8.130 1.00 98.88 423 ALA A C 1
ATOM 3422 O O . ALA A 1 423 ? 1.835 -5.321 -7.593 1.00 98.88 423 ALA A O 1
ATOM 3423 N N . GLU A 1 424 ? 0.508 -6.835 -8.585 1.00 98.56 424 GLU A N 1
ATOM 3424 C CA . GLU A 1 424 ? 1.501 -7.905 -8.626 1.00 98.56 424 GLU A CA 1
ATOM 3425 C C . GLU A 1 424 ? 2.184 -7.930 -9.989 1.00 98.56 424 GLU A C 1
ATOM 3427 O O . GLU A 1 424 ? 1.525 -7.799 -11.028 1.00 98.56 424 GLU A O 1
ATOM 3432 N N . VAL A 1 425 ? 3.506 -8.103 -9.988 1.00 98.38 425 VAL A N 1
ATOM 3433 C CA . VAL A 1 425 ? 4.263 -8.295 -11.224 1.00 98.38 425 VAL A CA 1
ATOM 3434 C C . VAL A 1 425 ? 4.188 -9.757 -11.646 1.00 98.38 425 VAL A C 1
ATOM 3436 O O . VAL A 1 425 ? 4.661 -10.650 -10.950 1.00 98.38 425 VAL A O 1
ATOM 3439 N N . ILE A 1 426 ? 3.628 -9.984 -12.830 1.00 96.25 426 ILE A N 1
ATOM 3440 C CA . ILE A 1 426 ? 3.523 -11.283 -13.486 1.00 96.25 426 ILE A CA 1
ATOM 3441 C C . ILE A 1 426 ? 4.467 -11.273 -14.688 1.00 96.25 426 ILE A C 1
ATOM 3443 O O . ILE A 1 426 ? 4.412 -10.376 -15.532 1.00 96.25 426 ILE A O 1
ATOM 3447 N N . GLN A 1 427 ? 5.340 -12.272 -14.780 1.00 92.19 427 GLN A N 1
ATOM 3448 C CA . GLN A 1 427 ? 6.248 -12.445 -15.912 1.00 92.19 427 GLN A CA 1
ATOM 3449 C C . GLN A 1 427 ? 6.031 -13.812 -16.553 1.00 92.19 427 GLN A C 1
ATOM 3451 O O . GLN A 1 427 ? 6.164 -14.851 -15.903 1.00 92.19 427 GLN A O 1
ATOM 3456 N N . ASN A 1 428 ? 5.745 -13.811 -17.854 1.00 71.19 428 ASN A N 1
ATOM 3457 C CA . ASN A 1 428 ? 5.788 -15.024 -18.661 1.00 71.19 428 ASN A CA 1
ATOM 3458 C C . ASN A 1 428 ? 7.263 -15.371 -18.914 1.00 71.19 428 ASN A C 1
ATOM 3460 O O . ASN A 1 428 ? 8.039 -14.511 -19.317 1.00 71.19 428 ASN A O 1
ATOM 3464 N N . LYS A 1 429 ? 7.667 -16.622 -18.662 1.00 56.97 429 LYS A N 1
ATOM 3465 C CA . LYS A 1 429 ? 9.080 -17.061 -18.695 1.00 56.97 429 LYS A CA 1
ATOM 3466 C C . LYS A 1 429 ? 9.721 -17.113 -20.094 1.00 56.97 429 LYS A C 1
ATOM 3468 O O . LYS A 1 429 ? 10.859 -17.561 -20.206 1.00 56.97 429 LYS A O 1
ATOM 3473 N N . GLU A 1 430 ? 9.028 -16.690 -21.150 1.00 58.22 430 GLU A N 1
ATOM 3474 C CA . GLU A 1 430 ? 9.637 -16.570 -22.478 1.00 58.22 430 GLU A CA 1
ATOM 3475 C C . GLU A 1 430 ? 10.460 -15.275 -22.547 1.00 58.22 430 GLU A C 1
ATOM 3477 O O . GLU A 1 430 ? 9.919 -14.166 -22.547 1.00 58.22 430 GLU A O 1
ATOM 3482 N N . ILE A 1 431 ? 11.788 -15.442 -22.532 1.00 50.38 431 ILE A N 1
ATOM 3483 C CA . ILE A 1 431 ? 12.795 -14.371 -22.589 1.00 50.38 431 ILE A CA 1
ATOM 3484 C C . ILE A 1 431 ? 13.030 -13.944 -24.034 1.00 50.38 431 ILE A C 1
ATOM 3486 O O . ILE A 1 431 ? 13.235 -14.822 -24.894 1.00 50.38 431 ILE A O 1
#

pLDDT: mean 95.98, std 6.56, range [44.75, 98.94]